Protein AF-A0A938IF83-F1 (afdb_monomer_lite)

Sequence (691 aa):
MKAFAWAVLLGTVPFFGNRVIAGDGTDEPSADAVAAATRAVDEARAALESHPDSAEARAALRDAQATLVAEQAWAARQAVGEHEAAHAAADKDATAAKTKLAALKDQESAAVAKRDKAAADAASTRKNVDELTGKADAARAAGDADVDKRIDEAKKAAAHSAESLAKAEAAVAAVLAEKESASATLAAAERSRSDAVTRLAAARDRAATAHAEALGGLRPITSEQWDYAKARHLLFRAGFGGTPEDVKKLVELGPHKAVEFLVEYRARPVANLEFNVLDWERPLDYENRLHADARNRMAEQDERRDATQHAALVDWWVKRMVESPRPLEEKLVLFWHDHFASSYLTLRNAQLLHQQNQMFRAYADNFDALLHGIVIDPAMIQYLNNEENVAGNHNENLGREVLELFSIGEENSAAHRPDGYTETDVRDANTRALTGATFERYSGQFRFRASRHDGGVKTLLGKAGAWGPHEAVDVILEHPAVADYLARKLWRYFVRWDIDPESADRVAHVLRANGYRLRPALGNLFLSEAFYDPASMGAHIKSPVELMVGTARTIKIAKPEYPQWRHALSNTGQALFDPPSVAGWPEGRHWINANLLMLRYTAVAELIKKSETDFVAEFKKTPLRNADEVVDHLTRRFLLVELSEEKRKSLVECLGPLPPTSEWDSKAKEIQAKLLEAIMLIVSCPEYQVS

Secondary structure (DSSP, 8-state):
--STTSTTS-----S-------S-TT----HHHHHHHHHHHHHHHHHHHH-TT-HHHHHHHHHHHHHHHHHHHHHHHHHHHHHHHHHHHHHHHHHHHHHHHHHHHHHHHHHHHHHHHHHHHHHHHHHHHHHHHHTHHHHHHTT-TTHHHHHHHHHHHHHHHHHHHHHHHHHHHHHHHHHHHHHHHHHHHHHHHHHHHHHHHHHHHHHHHHHHHHTT-PPBPPSTT--HHHHHHHHHHSSS---HHHHHHHHHHHHHHHHHHHHTGGGSPPP-----PPP-PPPPHHHHTS-HHHHHHHHHHHHHHHHHHHHHHHHHHHHHHHH-S-HHHHHHHHHHHHHT---HHHH--HHHHHHHHHHHHHTTTBHHHHHHHHTT-HHHHHHTTGGG-BTTB---HHHHHIIIIIIS-GGGBTTT-TTSBPHHIIIIIIHHHTTTEEEETTTTEEEE-GGGS--S-EEETTEEE---HHHHHHHHHTSHHHHHHHHHHHHHHHT-S---HHHHHHHHHHHHHTTTBHHHHHHHHHHBGGGGSTTTTT-SBPPHHHHHHHHHHHHT-SS--HHHHHHHHHHTT--TT--SSTT-PPPGGGG-SHHHHHHHHHHHHHHHHHT---HHHHHTTS---SHHHHHHHHHHHH-SSPPPHHHHHHHHHHH-----GGGGGGGHHHHHHHHHHHHHHHHTSGGGGB-

Radius of gyration: 35.94 Å; chains: 1; bounding box: 98×88×112 Å

pLDDT: mean 90.41, std 13.44, range [21.75, 98.75]

Structure (mmCIF, N/CA/C/O backbone):
data_AF-A0A938IF83-F1
#
_entry.id   AF-A0A938IF83-F1
#
loop_
_atom_site.group_PDB
_atom_site.id
_atom_site.type_symbol
_atom_site.label_atom_id
_atom_site.label_alt_id
_atom_site.label_comp_id
_atom_site.label_asym_id
_atom_site.label_entity_id
_atom_site.label_seq_id
_atom_site.pdbx_PDB_ins_code
_atom_site.Cartn_x
_atom_site.Cartn_y
_atom_site.Cartn_z
_atom_site.occupancy
_atom_site.B_iso_or_equiv
_atom_site.auth_seq_id
_atom_site.auth_comp_id
_atom_site.auth_asym_id
_atom_site.auth_atom_id
_atom_site.pdbx_PDB_model_num
ATOM 1 N N . MET A 1 1 ? -14.401 -7.027 -31.367 1.00 26.55 1 MET A N 1
ATOM 2 C CA . MET A 1 1 ? -13.898 -5.740 -30.827 1.00 26.55 1 MET A CA 1
ATOM 3 C C . MET A 1 1 ? -14.919 -4.874 -30.063 1.00 26.55 1 MET A C 1
ATOM 5 O O . MET A 1 1 ? -14.474 -4.024 -29.314 1.00 26.55 1 MET A O 1
ATOM 9 N N . LYS A 1 2 ? -16.251 -5.075 -30.151 1.00 21.75 2 LYS A N 1
ATOM 10 C CA . LYS A 1 2 ? -17.241 -4.322 -29.330 1.00 21.75 2 LYS A CA 1
ATOM 11 C C . LYS A 1 2 ? -17.848 -5.086 -28.133 1.00 21.75 2 LYS A C 1
ATOM 13 O O . LYS A 1 2 ? -18.515 -4.470 -27.317 1.00 21.75 2 LYS A O 1
ATOM 18 N N . ALA A 1 3 ? -17.561 -6.383 -27.977 1.00 22.25 3 ALA A N 1
ATOM 19 C CA . ALA A 1 3 ? -18.020 -7.195 -26.836 1.00 22.25 3 ALA A CA 1
ATOM 20 C C . ALA A 1 3 ? -17.039 -7.214 -25.640 1.00 22.25 3 ALA A C 1
ATOM 22 O O . ALA A 1 3 ? -17.431 -7.535 -24.527 1.00 22.25 3 ALA A O 1
ATOM 23 N N . PHE A 1 4 ? -15.781 -6.804 -25.843 1.00 23.73 4 PHE A N 1
ATOM 24 C CA . PHE A 1 4 ? -14.754 -6.748 -24.788 1.00 23.73 4 PHE A CA 1
ATOM 25 C C . PHE A 1 4 ? -14.840 -5.461 -23.940 1.00 23.73 4 PHE A C 1
ATOM 27 O O . PHE A 1 4 ? -14.318 -5.394 -22.835 1.00 23.73 4 PHE A O 1
ATOM 34 N N . ALA A 1 5 ? -15.552 -4.442 -24.439 1.00 22.83 5 ALA A N 1
ATOM 35 C CA . ALA A 1 5 ? -15.654 -3.118 -23.823 1.00 22.83 5 ALA A CA 1
ATOM 36 C C . ALA A 1 5 ? -16.726 -3.009 -22.718 1.00 22.83 5 ALA A C 1
ATOM 38 O O . ALA A 1 5 ? -16.765 -2.004 -22.017 1.00 22.83 5 ALA A O 1
ATOM 39 N N . TRP A 1 6 ? -17.583 -4.020 -22.533 1.00 21.83 6 TRP A N 1
ATOM 40 C CA . TRP A 1 6 ? -18.632 -3.995 -21.500 1.00 21.83 6 TRP A CA 1
ATOM 41 C C . TRP A 1 6 ? -18.253 -4.731 -20.204 1.00 21.83 6 TRP A C 1
ATOM 43 O O . TRP A 1 6 ? -18.801 -4.417 -19.153 1.00 21.83 6 TRP A O 1
ATOM 53 N N . ALA A 1 7 ? -17.255 -5.624 -20.229 1.00 24.36 7 ALA A N 1
ATOM 54 C CA . ALA A 1 7 ? -16.762 -6.312 -19.027 1.00 24.36 7 ALA A CA 1
ATOM 55 C C . ALA A 1 7 ? -15.823 -5.445 -18.157 1.00 24.36 7 ALA A C 1
ATOM 57 O O . ALA A 1 7 ? -15.551 -5.782 -17.011 1.00 24.36 7 ALA A O 1
ATOM 58 N N . VAL A 1 8 ? -15.349 -4.308 -18.682 1.00 26.67 8 VAL A N 1
ATOM 59 C CA . VAL A 1 8 ? -14.409 -3.392 -18.005 1.00 26.67 8 VAL A CA 1
ATOM 60 C C . VAL A 1 8 ? -15.126 -2.351 -17.120 1.00 26.67 8 VAL A C 1
ATOM 62 O O . VAL A 1 8 ? -14.493 -1.705 -16.292 1.00 26.67 8 VAL A O 1
ATOM 65 N N . LEU A 1 9 ? -16.453 -2.202 -17.235 1.00 22.88 9 LEU A N 1
ATOM 66 C CA . LEU A 1 9 ? -17.225 -1.138 -16.567 1.00 22.88 9 LEU A CA 1
ATOM 67 C C . LEU A 1 9 ? -17.954 -1.559 -15.278 1.00 22.88 9 LEU A C 1
ATOM 69 O O . LEU A 1 9 ? -18.454 -0.695 -14.562 1.00 22.88 9 LEU A O 1
ATOM 73 N N . LEU A 1 10 ? -17.983 -2.849 -14.933 1.00 23.27 10 LEU A N 1
ATOM 74 C CA . LEU A 1 10 ? -18.584 -3.344 -13.689 1.00 23.27 10 LEU A CA 1
ATOM 75 C C . LEU A 1 10 ? -17.506 -4.017 -12.836 1.00 23.27 10 LEU A C 1
ATOM 77 O O . LEU A 1 10 ? -17.256 -5.213 -12.945 1.00 23.27 10 LEU A O 1
ATOM 81 N N . GLY A 1 11 ? -16.846 -3.213 -12.000 1.00 26.11 11 GLY A N 1
ATOM 82 C CA . GLY A 1 11 ? -15.836 -3.623 -11.018 1.00 26.11 11 GLY A CA 1
ATOM 83 C C . GLY A 1 11 ? -16.387 -4.485 -9.876 1.00 26.11 11 GLY A C 1
ATOM 84 O O . GLY A 1 11 ? -16.230 -4.143 -8.708 1.00 26.11 11 GLY A O 1
ATOM 85 N N . THR A 1 12 ? -17.015 -5.609 -10.208 1.00 25.00 12 THR A N 1
ATOM 86 C CA . THR A 1 12 ? -17.455 -6.653 -9.278 1.00 25.00 12 THR A CA 1
ATOM 87 C C . THR A 1 12 ? -16.905 -7.994 -9.737 1.00 25.00 12 THR A C 1
ATOM 89 O O . THR A 1 12 ? -17.638 -8.868 -10.187 1.00 25.00 12 THR A O 1
ATOM 92 N N . VAL A 1 13 ? -15.590 -8.151 -9.627 1.00 27.00 13 VAL A N 1
ATOM 93 C CA . VAL A 1 13 ? -14.970 -9.469 -9.488 1.00 27.00 13 VAL A CA 1
ATOM 94 C C . VAL A 1 13 ? -14.038 -9.336 -8.285 1.00 27.00 13 VAL A C 1
ATOM 96 O O . VAL A 1 13 ? -13.023 -8.643 -8.412 1.00 27.00 13 VAL A O 1
ATOM 99 N N . PRO A 1 14 ? -14.404 -9.859 -7.096 1.00 31.39 14 PRO A N 1
ATOM 100 C CA . PRO A 1 14 ? -13.484 -9.965 -5.966 1.00 31.39 14 PRO A CA 1
ATOM 101 C C . PRO A 1 14 ? -12.307 -10.870 -6.331 1.00 31.39 14 PRO A C 1
ATOM 103 O O . PRO A 1 14 ? -12.288 -11.452 -7.416 1.00 31.39 14 PRO A O 1
ATOM 106 N N . PHE A 1 15 ? -11.292 -10.886 -5.463 1.00 34.00 15 PHE A N 1
ATOM 107 C CA . PHE A 1 15 ? -10.072 -11.690 -5.591 1.00 34.00 15 PHE A CA 1
ATOM 108 C C . PHE A 1 15 ? -10.417 -13.046 -6.223 1.00 34.00 15 PHE A C 1
ATOM 110 O O . PHE A 1 15 ? -11.439 -13.571 -5.815 1.00 34.00 15 PHE A O 1
ATOM 117 N N . PHE A 1 16 ? -9.644 -13.557 -7.199 1.00 39.56 16 PHE A N 1
ATOM 118 C CA . PHE A 1 16 ? -9.757 -14.873 -7.876 1.00 39.56 16 PHE A CA 1
ATOM 119 C C . PHE A 1 16 ? -10.034 -14.834 -9.403 1.00 39.56 16 PHE A C 1
ATOM 121 O O . PHE A 1 16 ? -11.150 -14.607 -9.863 1.00 39.56 16 PHE A O 1
ATOM 128 N N . GLY A 1 17 ? -8.997 -15.108 -10.207 1.00 32.94 17 GLY A N 1
ATOM 129 C CA . GLY A 1 17 ? -9.032 -15.054 -11.674 1.00 32.94 17 GLY A CA 1
ATOM 130 C C . GLY A 1 17 ? -9.507 -16.319 -12.412 1.00 32.94 17 GLY A C 1
ATOM 131 O O . GLY A 1 17 ? -9.338 -17.440 -11.937 1.00 32.94 17 GLY A O 1
ATOM 132 N N . ASN A 1 18 ? -10.063 -16.042 -13.601 1.00 29.25 18 ASN A N 1
ATOM 133 C CA . ASN A 1 18 ? -10.193 -16.797 -14.859 1.00 29.25 18 ASN A CA 1
ATOM 134 C C . ASN A 1 18 ? -10.680 -18.259 -14.863 1.00 29.25 18 ASN A C 1
ATOM 136 O O . ASN A 1 18 ? -9.905 -19.195 -15.027 1.00 29.25 18 ASN A O 1
ATOM 140 N N . ARG A 1 19 ? -12.005 -18.410 -14.980 1.00 30.81 19 ARG A N 1
ATOM 141 C CA . ARG A 1 19 ? -12.601 -19.282 -16.006 1.00 30.81 19 ARG A CA 1
ATOM 142 C C . ARG A 1 19 ? -13.381 -18.365 -16.955 1.00 30.81 19 ARG A C 1
ATOM 144 O O . ARG A 1 19 ? -14.160 -17.532 -16.493 1.00 30.81 19 ARG A O 1
ATOM 151 N N . VAL A 1 20 ? -13.129 -18.450 -18.263 1.00 30.39 20 VAL A N 1
ATOM 152 C CA . VAL A 1 20 ? -14.020 -17.848 -19.267 1.00 30.39 20 VAL A CA 1
ATOM 153 C C . VAL A 1 20 ? -15.357 -18.562 -19.110 1.00 30.39 20 VAL A C 1
ATOM 155 O O . VAL A 1 20 ? -15.433 -19.766 -19.330 1.00 30.39 20 VAL A O 1
ATOM 158 N N . ILE A 1 21 ? -16.376 -17.829 -18.664 1.00 32.16 21 ILE A N 1
ATOM 159 C CA . ILE A 1 21 ? -17.749 -18.320 -18.555 1.00 32.16 21 ILE A CA 1
ATOM 160 C C . ILE A 1 21 ? -18.229 -18.575 -19.987 1.00 32.16 21 ILE A C 1
ATOM 162 O O . ILE A 1 21 ? -18.597 -17.642 -20.705 1.00 32.16 21 ILE A O 1
ATOM 166 N N . ALA A 1 22 ? -18.152 -19.829 -20.431 1.00 27.19 22 ALA A N 1
ATOM 167 C CA . ALA A 1 22 ? -18.964 -20.290 -21.544 1.00 27.19 22 ALA A CA 1
ATOM 168 C C . ALA A 1 22 ? -20.432 -20.184 -21.098 1.00 27.19 22 ALA A C 1
ATOM 170 O O . ALA A 1 22 ? -20.765 -20.462 -19.953 1.00 27.19 22 ALA A O 1
ATOM 171 N N . GLY A 1 23 ? -21.274 -19.625 -21.963 1.00 26.83 23 GLY A N 1
ATOM 172 C CA . GLY A 1 23 ? -22.589 -19.097 -21.608 1.00 26.83 23 GLY A CA 1
ATOM 173 C C . GLY A 1 23 ? -23.704 -20.127 -21.431 1.00 26.83 23 GLY A C 1
ATOM 174 O O . GLY A 1 23 ? -24.741 -19.974 -22.073 1.00 26.83 23 GLY A O 1
ATOM 175 N N . ASP A 1 24 ? -23.553 -21.106 -20.545 1.00 27.59 24 ASP A N 1
ATOM 176 C CA . ASP A 1 24 ? -24.672 -21.881 -20.009 1.00 27.59 24 ASP A CA 1
ATOM 177 C C . ASP A 1 24 ? -24.674 -21.845 -18.473 1.00 27.59 24 ASP A C 1
ATOM 179 O O . ASP A 1 24 ? -23.735 -22.216 -17.782 1.00 27.59 24 ASP A O 1
ATOM 183 N N . GLY A 1 25 ? -25.746 -21.298 -17.899 1.00 35.94 25 GLY A N 1
ATOM 184 C CA . GLY A 1 25 ? -25.898 -21.107 -16.454 1.00 35.94 25 GLY A CA 1
ATOM 185 C C . GLY A 1 25 ? -26.154 -22.400 -15.674 1.00 35.94 25 GLY A C 1
ATOM 186 O O . GLY A 1 25 ? -27.119 -22.444 -14.917 1.00 35.94 25 GLY A O 1
ATOM 187 N N . THR A 1 26 ? -25.339 -23.441 -15.870 1.00 35.78 26 THR A N 1
ATOM 188 C CA . THR A 1 26 ? -25.476 -24.754 -15.210 1.00 35.78 26 THR A CA 1
ATOM 189 C C . THR A 1 26 ? -24.198 -25.302 -14.570 1.00 35.78 26 THR A C 1
ATOM 191 O O . THR A 1 26 ? -24.262 -26.350 -13.933 1.00 35.78 26 THR A O 1
ATOM 194 N N . ASP A 1 27 ? -23.064 -24.609 -14.660 1.00 47.34 27 ASP A N 1
ATOM 195 C CA . ASP A 1 27 ? -21.815 -25.053 -14.027 1.00 47.34 27 ASP A CA 1
ATOM 196 C C . ASP A 1 27 ? -21.755 -24.645 -12.543 1.00 47.34 27 ASP A C 1
ATOM 198 O O . ASP A 1 27 ? -21.038 -23.721 -12.151 1.00 47.34 27 ASP A O 1
ATOM 202 N N . GLU A 1 28 ? -22.507 -25.354 -11.698 1.00 49.31 28 GLU A N 1
ATOM 203 C CA . GLU A 1 28 ? -22.179 -25.465 -10.275 1.00 49.31 28 GLU A CA 1
ATOM 204 C C . GLU A 1 28 ? -21.288 -26.700 -10.055 1.00 49.31 28 GLU A C 1
ATOM 206 O O . GLU A 1 28 ? -21.794 -27.824 -10.077 1.00 49.31 28 GLU A O 1
ATOM 211 N N . PRO A 1 29 ? -19.969 -26.551 -9.836 1.00 53.38 29 PRO A N 1
ATOM 212 C CA . PRO A 1 29 ? -19.170 -27.651 -9.313 1.00 53.38 29 PRO A CA 1
ATOM 213 C C . PRO A 1 29 ? -19.628 -28.126 -7.931 1.00 53.38 29 PRO A C 1
ATOM 215 O O . PRO A 1 29 ? -19.230 -27.641 -6.872 1.00 53.38 29 PRO A O 1
ATOM 218 N N . SER A 1 30 ? -20.484 -29.138 -7.948 1.00 64.38 30 SER A N 1
ATOM 219 C CA . SER A 1 30 ? -20.887 -29.868 -6.758 1.00 64.38 30 SER A CA 1
ATOM 220 C C . SER A 1 30 ? -19.717 -30.700 -6.212 1.00 64.38 30 SER A C 1
ATOM 222 O O . SER A 1 30 ? -18.683 -30.892 -6.860 1.00 64.38 30 SER A O 1
ATOM 224 N N . ALA A 1 31 ? -19.900 -31.282 -5.024 1.00 73.00 31 ALA A N 1
ATOM 225 C CA . ALA A 1 31 ? -19.017 -32.332 -4.511 1.00 73.00 31 ALA A CA 1
ATOM 226 C C . ALA A 1 31 ? -18.765 -33.459 -5.543 1.00 73.00 31 ALA A C 1
ATOM 228 O O . ALA A 1 31 ? -17.728 -34.123 -5.491 1.00 73.00 31 ALA A O 1
ATOM 229 N N . ASP A 1 32 ? -19.669 -33.636 -6.514 1.00 80.06 32 ASP A N 1
ATOM 230 C CA . ASP A 1 32 ? -19.540 -34.613 -7.593 1.00 80.06 32 ASP A CA 1
ATOM 231 C C . ASP A 1 32 ? -18.452 -34.243 -8.608 1.00 80.06 32 ASP A C 1
ATOM 233 O O . ASP A 1 32 ? -17.779 -35.144 -9.109 1.00 80.06 32 ASP A O 1
ATOM 237 N N . ALA A 1 33 ? -18.229 -32.952 -8.887 1.00 83.50 33 ALA A N 1
ATOM 238 C CA . ALA A 1 33 ? -17.165 -32.492 -9.785 1.00 83.50 33 ALA A CA 1
ATOM 239 C C . ALA A 1 33 ? -15.779 -32.756 -9.178 1.00 83.50 33 ALA A C 1
ATOM 241 O O . ALA A 1 33 ? -14.904 -33.321 -9.837 1.00 83.50 33 ALA A O 1
ATOM 242 N N . VAL A 1 34 ? -15.610 -32.462 -7.883 1.00 84.75 34 VAL A N 1
ATOM 243 C CA . VAL A 1 34 ? -14.388 -32.805 -7.136 1.00 84.75 34 VAL A CA 1
ATOM 244 C C . VAL A 1 34 ? -14.195 -34.323 -7.087 1.00 84.75 34 VAL A C 1
ATOM 246 O O . VAL A 1 34 ? -13.087 -34.810 -7.315 1.00 84.75 34 VAL A O 1
ATOM 249 N N . ALA A 1 35 ? -15.261 -35.097 -6.852 1.00 86.94 35 ALA A N 1
ATOM 250 C CA . ALA A 1 35 ? -15.192 -36.559 -6.859 1.00 86.94 35 ALA A CA 1
ATOM 251 C C . ALA A 1 35 ? -14.829 -37.123 -8.245 1.00 86.94 35 ALA A C 1
ATOM 253 O O . ALA A 1 35 ? -14.055 -38.076 -8.338 1.00 86.94 35 ALA A O 1
ATOM 254 N N . ALA A 1 36 ? -15.346 -36.536 -9.327 1.00 89.12 36 ALA A N 1
ATOM 255 C CA . ALA A 1 36 ? -15.001 -36.912 -10.694 1.00 89.12 36 ALA A CA 1
ATOM 256 C C . ALA A 1 36 ? -13.536 -36.596 -11.021 1.00 89.12 36 ALA A C 1
ATOM 258 O O . ALA A 1 36 ? -12.832 -37.472 -11.520 1.00 89.12 36 ALA A O 1
ATOM 259 N N . ALA A 1 37 ? -13.055 -35.401 -10.672 1.00 88.62 37 ALA A N 1
ATOM 260 C CA . ALA A 1 37 ? -11.653 -35.034 -10.847 1.00 88.62 37 ALA A CA 1
ATOM 261 C C . ALA A 1 37 ? -10.715 -35.913 -10.000 1.00 88.62 37 ALA A C 1
ATOM 263 O O . ALA A 1 37 ? -9.645 -36.297 -10.463 1.00 88.62 37 ALA A O 1
ATOM 264 N N . THR A 1 38 ? -11.137 -36.308 -8.794 1.00 90.75 38 THR A N 1
ATOM 265 C CA . THR A 1 38 ? -10.379 -37.247 -7.946 1.00 90.75 38 THR A CA 1
ATOM 266 C C . THR A 1 38 ? -10.229 -38.602 -8.634 1.00 90.75 38 THR A C 1
ATOM 268 O O . THR A 1 38 ? -9.113 -39.100 -8.761 1.00 90.75 38 THR A O 1
ATOM 271 N N . ARG A 1 39 ? -11.327 -39.157 -9.171 1.00 93.94 39 ARG A N 1
ATOM 272 C CA . ARG A 1 39 ? -11.279 -40.403 -9.953 1.00 93.94 39 ARG A CA 1
ATOM 273 C C . ARG A 1 39 ? -10.347 -40.288 -11.161 1.00 93.94 39 ARG A C 1
ATOM 275 O O . ARG A 1 39 ? -9.561 -41.197 -11.393 1.00 93.94 39 ARG A O 1
ATOM 282 N N . ALA A 1 40 ? -10.379 -39.164 -11.879 1.00 92.44 40 ALA A N 1
ATOM 283 C CA . ALA A 1 40 ? -9.494 -38.932 -13.022 1.00 92.44 40 ALA A CA 1
ATOM 284 C C . ALA A 1 40 ? -8.004 -38.910 -12.627 1.00 92.44 40 ALA A C 1
ATOM 286 O O . ALA A 1 40 ? -7.162 -39.415 -13.369 1.00 92.44 40 ALA A O 1
ATOM 287 N N . VAL A 1 41 ? -7.663 -38.371 -11.450 1.00 91.31 41 VAL A N 1
ATOM 288 C CA . VAL A 1 41 ? -6.292 -38.428 -10.911 1.00 91.31 41 VAL A CA 1
ATOM 289 C C . VAL A 1 41 ? -5.886 -39.861 -10.577 1.00 91.31 41 VAL A C 1
ATOM 291 O O . VAL A 1 41 ? -4.771 -40.260 -10.916 1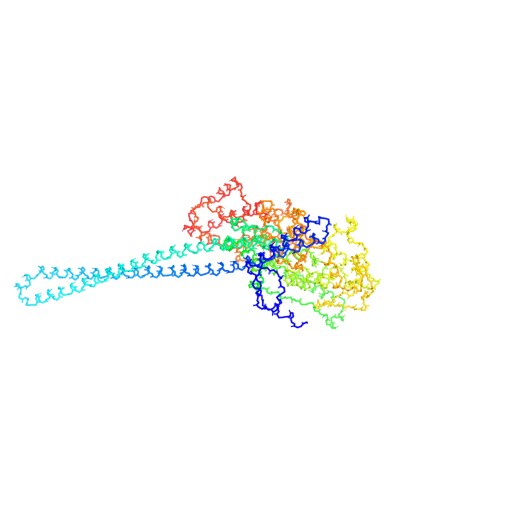.00 91.31 41 VAL A O 1
ATOM 294 N N . ASP A 1 42 ? -6.763 -40.636 -9.939 1.00 93.69 42 ASP A N 1
ATOM 295 C CA . ASP A 1 42 ? -6.485 -42.036 -9.599 1.00 93.69 42 ASP A CA 1
ATOM 296 C C . ASP A 1 42 ? -6.283 -42.889 -10.863 1.00 93.69 42 ASP A C 1
ATOM 298 O O . ASP A 1 42 ? -5.331 -43.669 -10.946 1.00 93.69 42 ASP A O 1
ATOM 302 N N . GLU A 1 43 ? -7.114 -42.680 -11.886 1.00 94.06 43 GLU A N 1
ATOM 303 C CA . GLU A 1 43 ? -6.985 -43.318 -13.200 1.00 94.06 43 GLU A CA 1
ATOM 304 C C . GLU A 1 43 ? -5.674 -42.927 -13.899 1.00 94.06 43 GLU A C 1
ATOM 306 O O . GLU A 1 43 ? -4.939 -43.797 -14.374 1.00 94.06 43 GLU A O 1
ATOM 311 N N . ALA A 1 44 ? -5.328 -41.635 -13.921 1.00 91.75 44 ALA A N 1
ATOM 312 C CA . ALA A 1 44 ? -4.082 -41.159 -14.519 1.00 91.75 44 ALA A CA 1
ATOM 313 C C . ALA A 1 44 ? -2.840 -41.662 -13.763 1.00 91.75 44 ALA A C 1
ATOM 315 O O . ALA A 1 44 ? -1.817 -41.974 -14.380 1.00 91.75 44 ALA A O 1
ATOM 316 N N . ARG A 1 45 ? -2.920 -41.796 -12.433 1.00 93.50 45 ARG A N 1
ATOM 317 C CA . ARG A 1 45 ? -1.851 -42.380 -11.613 1.00 93.50 45 ARG A CA 1
ATOM 318 C C . ARG A 1 45 ? -1.671 -43.861 -11.928 1.00 93.50 45 ARG A C 1
ATOM 320 O O . ARG A 1 45 ? -0.543 -44.275 -12.171 1.00 93.50 45 ARG A O 1
ATOM 327 N N . ALA A 1 46 ? -2.756 -44.631 -12.008 1.00 93.25 46 ALA A N 1
ATOM 328 C CA . ALA A 1 46 ? -2.701 -46.038 -12.407 1.00 93.25 46 ALA A CA 1
ATOM 329 C C . ALA A 1 46 ? -2.140 -46.213 -13.836 1.00 93.25 46 ALA A C 1
ATOM 331 O O . ALA A 1 46 ? -1.372 -47.141 -14.114 1.00 93.25 46 ALA A O 1
ATOM 332 N N . ALA A 1 47 ? -2.461 -45.292 -14.751 1.00 91.19 47 ALA A N 1
ATOM 333 C CA . ALA A 1 47 ? -1.886 -45.264 -16.095 1.00 91.19 47 ALA A CA 1
ATOM 334 C C . ALA A 1 47 ? -0.367 -44.996 -16.079 1.00 91.19 47 ALA A C 1
ATOM 336 O O . ALA A 1 47 ? 0.377 -45.640 -16.819 1.00 91.19 47 ALA A O 1
ATOM 337 N N . LEU A 1 48 ? 0.111 -44.098 -15.211 1.00 91.88 48 LEU A N 1
ATOM 338 C CA . LEU A 1 48 ? 1.543 -43.843 -15.041 1.00 91.88 48 LEU A CA 1
ATOM 339 C C . LEU A 1 48 ? 2.267 -45.011 -14.356 1.00 91.88 48 LEU A C 1
ATOM 341 O O . LEU A 1 48 ? 3.365 -45.363 -14.766 1.00 91.88 48 LEU A O 1
ATOM 345 N N . GLU A 1 49 ? 1.661 -45.645 -13.353 1.00 93.06 49 GLU A N 1
ATOM 346 C CA . GLU A 1 49 ? 2.226 -46.832 -12.693 1.00 93.06 49 GLU A CA 1
ATOM 347 C C . GLU A 1 49 ? 2.370 -48.011 -13.664 1.00 93.06 49 GLU A C 1
ATOM 349 O O . GLU A 1 49 ? 3.362 -48.738 -13.618 1.00 93.06 49 GLU A O 1
ATOM 354 N N . SER A 1 50 ? 1.412 -48.173 -14.581 1.00 93.94 50 SER A N 1
ATOM 355 C CA . SER A 1 50 ? 1.495 -49.178 -15.648 1.00 93.94 50 SER A CA 1
ATOM 356 C C . SER A 1 50 ? 2.477 -48.804 -16.766 1.00 93.94 50 SER A C 1
ATOM 358 O O . SER A 1 50 ? 2.998 -49.702 -17.427 1.00 93.94 50 SER A O 1
ATOM 360 N N . HIS A 1 51 ? 2.772 -47.511 -16.960 1.00 91.25 51 HIS A N 1
ATOM 361 C CA . HIS A 1 51 ? 3.689 -47.010 -17.992 1.00 91.25 51 HIS A CA 1
ATOM 362 C C . HIS A 1 51 ? 4.620 -45.897 -17.459 1.00 91.25 51 HIS A C 1
ATOM 364 O O . HIS A 1 51 ? 4.480 -44.737 -17.868 1.00 91.25 51 HIS A O 1
ATOM 370 N N . PRO A 1 52 ? 5.610 -46.216 -16.597 1.00 87.19 52 PRO A N 1
ATOM 371 C CA . PRO A 1 52 ? 6.391 -45.207 -15.865 1.00 87.19 52 PRO A CA 1
ATOM 372 C C . PRO A 1 52 ? 7.169 -44.235 -16.761 1.00 87.19 52 PRO A C 1
ATOM 374 O O . PRO A 1 52 ? 7.308 -43.050 -16.451 1.00 87.19 52 PRO A O 1
ATOM 377 N N . ASP A 1 53 ? 7.632 -44.718 -17.914 1.00 92.00 53 ASP A N 1
ATOM 378 C CA . ASP A 1 53 ? 8.425 -43.926 -18.853 1.00 92.00 53 ASP A CA 1
ATOM 379 C C . ASP A 1 53 ? 7.568 -43.065 -19.796 1.00 92.00 53 ASP A C 1
ATOM 381 O O . ASP A 1 53 ? 8.105 -42.205 -20.499 1.00 92.00 53 ASP A O 1
ATOM 385 N N . SER A 1 54 ? 6.237 -43.211 -19.792 1.00 92.69 54 SER A N 1
ATOM 386 C CA . SER A 1 54 ? 5.355 -42.469 -20.698 1.00 92.69 54 SER A CA 1
ATOM 387 C C . SER A 1 54 ? 5.312 -40.977 -20.352 1.00 92.69 54 SER A C 1
ATOM 389 O O . SER A 1 54 ? 4.866 -40.565 -19.278 1.00 92.69 54 SER A O 1
ATOM 391 N N . ALA A 1 55 ? 5.782 -40.139 -21.281 1.00 88.88 55 ALA A N 1
ATOM 392 C CA . ALA A 1 55 ? 5.670 -38.685 -21.172 1.00 88.88 55 ALA A CA 1
ATOM 393 C C . ALA A 1 55 ? 4.202 -38.224 -21.229 1.00 88.88 55 ALA A C 1
ATOM 395 O O . ALA A 1 55 ? 3.830 -37.277 -20.538 1.00 88.88 55 ALA A O 1
ATOM 396 N N . GLU A 1 56 ? 3.370 -38.930 -21.997 1.00 90.25 56 GLU A N 1
ATOM 397 C CA . GLU A 1 56 ? 1.931 -38.681 -22.112 1.00 90.25 56 GLU A CA 1
ATOM 398 C C . GLU A 1 56 ? 1.205 -39.004 -20.804 1.00 90.25 56 GLU A C 1
ATOM 400 O O . GLU A 1 56 ? 0.432 -38.181 -20.329 1.00 90.25 56 GLU A O 1
ATOM 405 N N . ALA A 1 57 ? 1.514 -40.135 -20.154 1.00 86.56 57 ALA A N 1
ATOM 406 C CA . ALA A 1 57 ? 0.922 -40.478 -18.856 1.00 86.56 57 ALA A CA 1
ATOM 407 C C . ALA A 1 57 ? 1.328 -39.474 -17.762 1.00 86.56 57 ALA A C 1
ATOM 409 O O . ALA A 1 57 ? 0.504 -39.073 -16.940 1.00 86.56 57 ALA A O 1
ATOM 410 N N . ARG A 1 58 ? 2.581 -38.992 -17.787 1.00 89.62 58 ARG A N 1
ATOM 411 C CA . ARG A 1 58 ? 3.047 -37.908 -16.902 1.00 89.62 58 ARG A CA 1
ATOM 412 C C . ARG A 1 58 ? 2.348 -36.576 -17.179 1.00 89.62 58 ARG A C 1
ATOM 414 O O . ARG A 1 58 ? 2.099 -35.819 -16.245 1.00 89.62 58 ARG A O 1
ATOM 421 N N . ALA A 1 59 ? 2.062 -36.251 -18.440 1.00 84.81 59 ALA A N 1
ATOM 422 C CA . ALA A 1 59 ? 1.290 -35.062 -18.796 1.00 84.81 59 ALA A CA 1
ATOM 423 C C . ALA A 1 59 ? -0.170 -35.189 -18.334 1.00 84.81 59 ALA A C 1
ATOM 425 O O . ALA A 1 59 ? -0.639 -34.322 -17.607 1.00 84.81 59 ALA A O 1
ATOM 426 N N . ALA A 1 60 ? -0.821 -36.315 -18.628 1.00 87.31 60 ALA A N 1
ATOM 427 C CA . ALA A 1 60 ? -2.197 -36.591 -18.224 1.00 87.31 60 ALA A CA 1
ATOM 428 C C . ALA A 1 60 ? -2.385 -36.543 -16.700 1.00 87.31 60 ALA A C 1
ATOM 430 O O . ALA A 1 60 ? -3.356 -35.960 -16.222 1.00 87.31 60 ALA A O 1
ATOM 431 N N . LEU A 1 61 ? -1.443 -37.092 -15.921 1.00 88.94 61 LEU A N 1
ATOM 432 C CA . LEU A 1 61 ? -1.487 -36.989 -14.461 1.00 88.94 61 LEU A CA 1
ATOM 433 C C . LEU A 1 61 ? -1.386 -35.533 -13.990 1.00 88.94 61 LEU A C 1
ATOM 435 O O . LEU A 1 61 ? -2.146 -35.136 -13.109 1.00 88.94 61 LEU A O 1
ATOM 439 N N . ARG A 1 62 ? -0.496 -34.728 -14.584 1.00 83.81 62 ARG A N 1
ATOM 440 C CA . ARG A 1 62 ? -0.378 -33.298 -14.253 1.00 83.81 62 ARG A CA 1
ATOM 441 C C . ARG A 1 62 ? -1.659 -32.532 -14.583 1.00 83.81 62 ARG A C 1
ATOM 443 O O . ARG A 1 62 ? -2.111 -31.752 -13.750 1.00 83.81 62 ARG A O 1
ATOM 450 N N . ASP A 1 63 ? -2.266 -32.785 -15.739 1.00 82.81 63 ASP A N 1
ATOM 451 C CA . ASP A 1 63 ? -3.505 -32.122 -16.164 1.00 82.81 63 ASP A CA 1
ATOM 452 C C . ASP A 1 63 ? -4.697 -32.521 -15.278 1.00 82.81 63 ASP A C 1
ATOM 454 O O . ASP A 1 63 ? -5.488 -31.670 -14.859 1.00 82.81 63 ASP A O 1
ATOM 458 N N . ALA A 1 64 ? -4.798 -33.807 -14.921 1.00 82.75 64 ALA A N 1
ATOM 459 C CA . ALA A 1 64 ? -5.807 -34.301 -13.987 1.00 82.75 64 ALA A CA 1
ATOM 460 C C . ALA A 1 64 ? -5.629 -33.685 -12.589 1.00 82.75 64 ALA A C 1
ATOM 462 O O . ALA A 1 64 ? -6.604 -33.253 -11.974 1.00 82.75 64 ALA A O 1
ATOM 463 N N . GLN A 1 65 ? -4.387 -33.583 -12.103 1.00 83.62 65 GLN A N 1
ATOM 464 C CA . GLN A 1 65 ? -4.071 -32.927 -10.832 1.00 83.62 65 GLN A CA 1
ATOM 465 C C . GLN A 1 65 ? -4.426 -31.438 -10.862 1.00 83.62 65 GLN A C 1
ATOM 467 O O . GLN A 1 65 ? -5.068 -30.954 -9.933 1.00 83.62 65 GLN A O 1
ATOM 472 N N . ALA A 1 66 ? -4.075 -30.721 -11.932 1.00 79.62 66 ALA A N 1
ATOM 473 C CA . ALA A 1 66 ? -4.428 -29.313 -12.096 1.00 79.62 66 ALA A CA 1
ATOM 474 C C . ALA A 1 66 ? -5.952 -29.107 -12.097 1.00 79.62 66 ALA A C 1
ATOM 476 O O . ALA A 1 66 ? -6.458 -28.200 -11.435 1.00 79.62 66 ALA A O 1
ATOM 477 N N . THR A 1 67 ? -6.688 -29.992 -12.776 1.00 83.94 67 THR A N 1
ATOM 478 C CA . THR A 1 67 ? -8.158 -29.978 -12.796 1.00 83.94 67 THR A CA 1
ATOM 479 C C . THR A 1 67 ? -8.734 -30.200 -11.399 1.00 83.94 67 THR A C 1
ATOM 481 O O . THR A 1 67 ? -9.578 -29.425 -10.958 1.00 83.94 67 THR A O 1
ATOM 484 N N . LEU A 1 68 ? -8.248 -31.206 -10.662 1.00 83.94 68 LEU A N 1
ATOM 485 C CA . LEU A 1 68 ? -8.700 -31.475 -9.295 1.00 83.94 68 LEU A CA 1
ATOM 486 C C . LEU A 1 68 ? -8.502 -30.264 -8.380 1.00 83.94 68 LEU A C 1
ATOM 488 O O . LEU A 1 68 ? -9.428 -29.876 -7.669 1.00 83.94 68 LEU A O 1
ATOM 492 N N . VAL A 1 69 ? -7.320 -29.652 -8.416 1.00 82.62 69 VAL A N 1
ATOM 493 C CA . VAL A 1 69 ? -7.007 -28.498 -7.569 1.00 82.62 69 VAL A CA 1
ATOM 494 C C . VAL A 1 69 ? -7.880 -27.288 -7.942 1.00 82.62 69 VAL A C 1
ATOM 496 O O . VAL A 1 69 ? -8.373 -26.586 -7.057 1.00 82.62 69 VAL A O 1
ATOM 499 N N . ALA A 1 70 ? -8.148 -27.064 -9.233 1.00 80.56 70 ALA A N 1
ATOM 500 C CA . ALA A 1 70 ? -9.050 -26.003 -9.682 1.00 80.56 70 ALA A CA 1
ATOM 501 C C . ALA A 1 70 ? -10.495 -26.211 -9.188 1.00 80.56 70 ALA A C 1
ATOM 503 O O . ALA A 1 70 ? -11.108 -25.270 -8.673 1.00 80.56 70 ALA A O 1
ATOM 504 N N . GLU A 1 71 ? -11.020 -27.435 -9.288 1.00 82.69 71 GLU A N 1
ATOM 505 C CA . GLU A 1 71 ? -12.368 -27.775 -8.814 1.00 82.69 71 GLU A CA 1
ATOM 506 C C . GLU A 1 71 ? -12.473 -27.671 -7.281 1.00 82.69 71 GLU A C 1
ATOM 508 O O . GLU A 1 71 ? -13.442 -27.123 -6.752 1.00 82.69 71 GLU A O 1
ATOM 513 N N . GLN A 1 72 ? -11.437 -28.087 -6.542 1.00 83.31 72 GLN A N 1
ATOM 514 C CA . GLN A 1 72 ? -11.356 -27.896 -5.088 1.00 83.31 72 GLN A CA 1
ATOM 515 C C . GLN A 1 72 ? -11.347 -26.413 -4.696 1.00 83.31 72 GLN A C 1
ATOM 517 O O . GLN A 1 72 ? -12.062 -26.014 -3.773 1.00 83.31 72 GLN A O 1
ATOM 522 N N . ALA A 1 73 ? -10.573 -25.582 -5.401 1.00 83.44 73 ALA A N 1
ATOM 523 C CA . ALA A 1 73 ? -10.533 -24.143 -5.162 1.00 83.44 73 ALA A CA 1
ATOM 524 C C . ALA A 1 73 ? -11.891 -23.483 -5.432 1.00 83.44 73 ALA A C 1
ATOM 526 O O . ALA A 1 73 ? -12.308 -22.601 -4.678 1.00 83.44 73 ALA A O 1
ATOM 527 N N . TRP A 1 74 ? -12.601 -23.910 -6.478 1.00 81.62 74 TRP A N 1
ATOM 528 C CA . TRP A 1 74 ? -13.937 -23.404 -6.785 1.00 81.62 74 TRP A CA 1
ATOM 529 C C . TRP A 1 74 ? -14.964 -23.815 -5.721 1.00 81.62 74 TRP A C 1
ATOM 531 O O . TRP A 1 74 ? -15.656 -22.950 -5.179 1.00 81.62 74 TRP A O 1
ATOM 541 N N . ALA A 1 75 ? -15.008 -25.097 -5.345 1.00 83.31 75 ALA A N 1
ATOM 542 C CA . ALA A 1 75 ? -15.924 -25.600 -4.319 1.00 83.31 75 ALA A CA 1
ATOM 543 C C . ALA A 1 75 ? -15.689 -24.918 -2.959 1.00 83.31 75 ALA A C 1
ATOM 545 O O . ALA A 1 75 ? -16.633 -24.509 -2.278 1.00 83.31 75 ALA A O 1
ATOM 546 N N . ALA A 1 76 ? -14.423 -24.713 -2.580 1.00 85.75 76 ALA A N 1
ATOM 547 C CA . ALA A 1 76 ? -14.078 -24.014 -1.348 1.00 85.75 76 ALA A CA 1
ATOM 548 C C . ALA A 1 76 ? -14.567 -22.553 -1.339 1.00 85.75 76 ALA A C 1
ATOM 550 O O . ALA A 1 76 ? -14.971 -22.053 -0.289 1.00 85.75 76 ALA A O 1
ATOM 551 N N . ARG A 1 77 ? -14.587 -21.867 -2.491 1.00 82.56 77 ARG A N 1
ATOM 552 C CA . ARG A 1 77 ? -15.130 -20.500 -2.597 1.00 82.56 77 ARG A CA 1
ATOM 553 C C . ARG A 1 77 ? -16.640 -20.450 -2.412 1.00 82.56 77 ARG A C 1
ATOM 555 O O . ARG A 1 77 ? -17.114 -19.545 -1.731 1.00 82.56 77 ARG A O 1
ATOM 562 N N . GLN A 1 78 ? -17.383 -21.403 -2.972 1.00 83.94 78 GLN A N 1
ATOM 563 C CA . GLN A 1 78 ? -18.834 -21.465 -2.756 1.00 83.94 78 GLN A CA 1
ATOM 564 C C . GLN A 1 78 ? -19.157 -21.634 -1.271 1.00 83.94 78 GLN A C 1
ATOM 566 O O . GLN A 1 78 ? -19.954 -20.876 -0.718 1.00 83.94 78 GLN A O 1
ATOM 571 N N . ALA A 1 79 ? -18.430 -22.526 -0.590 1.00 86.50 79 ALA A N 1
ATOM 572 C CA . ALA A 1 79 ? -18.564 -22.705 0.851 1.00 86.50 79 ALA A CA 1
ATOM 573 C C . ALA A 1 79 ? -18.281 -21.407 1.635 1.00 86.50 79 ALA A C 1
ATOM 575 O O . ALA A 1 79 ? -18.955 -21.123 2.626 1.00 86.50 79 ALA A O 1
ATOM 576 N N . VAL A 1 80 ? -17.318 -20.578 1.202 1.00 90.00 80 VAL A N 1
ATOM 577 C CA . VAL A 1 80 ? -17.106 -19.248 1.805 1.00 90.00 80 VAL A CA 1
ATOM 578 C C . VAL A 1 80 ? -18.353 -18.378 1.653 1.00 90.00 80 VAL A C 1
ATOM 580 O O . VAL A 1 80 ? -18.775 -17.794 2.645 1.00 90.00 80 VAL A O 1
ATOM 583 N N . GLY A 1 81 ? -18.967 -18.321 0.468 1.00 89.00 81 GLY A N 1
ATOM 584 C CA . GLY A 1 81 ? -20.194 -17.549 0.235 1.00 89.00 81 GLY A CA 1
ATOM 585 C C . GLY A 1 81 ? -21.357 -17.976 1.140 1.00 89.00 81 GLY A C 1
ATOM 586 O O . GLY A 1 81 ? -22.013 -17.131 1.753 1.00 89.00 81 GLY A O 1
ATOM 587 N N . GLU A 1 82 ? -21.563 -19.283 1.308 1.00 90.38 82 GLU A N 1
ATOM 588 C CA . GLU A 1 82 ? -22.566 -19.835 2.231 1.00 90.38 82 GLU A CA 1
ATOM 589 C C . GLU A 1 82 ? -22.291 -19.433 3.687 1.00 90.38 82 GLU A C 1
ATOM 591 O O . GLU A 1 82 ? -23.189 -18.991 4.412 1.00 90.38 82 GLU A O 1
ATOM 596 N N . HIS A 1 83 ? -21.034 -19.541 4.124 1.00 92.62 83 HIS A N 1
ATOM 597 C CA . HIS A 1 83 ? -20.636 -19.148 5.472 1.00 92.62 83 HIS A CA 1
ATOM 598 C C . HIS A 1 83 ? -20.682 -17.628 5.689 1.00 92.62 83 HIS A C 1
ATOM 600 O O . HIS A 1 83 ? -20.984 -17.192 6.800 1.00 92.62 83 HIS A O 1
ATOM 606 N N . GLU A 1 84 ? -20.438 -16.812 4.659 1.00 92.75 84 GLU A N 1
ATOM 607 C CA . GLU A 1 84 ? -20.613 -15.357 4.712 1.00 92.75 84 GLU A CA 1
ATOM 608 C C . GLU A 1 84 ? -22.088 -14.990 4.897 1.00 92.75 84 GLU A C 1
ATOM 610 O O . GLU A 1 84 ? -22.405 -14.165 5.758 1.00 92.75 84 GLU A O 1
ATOM 615 N N . ALA A 1 85 ? -22.996 -15.647 4.169 1.00 92.62 85 ALA A N 1
ATOM 616 C CA . ALA A 1 85 ? -24.436 -15.466 4.338 1.00 92.62 85 ALA A CA 1
ATOM 617 C C . ALA A 1 85 ? -24.906 -15.894 5.741 1.00 92.62 85 ALA A C 1
ATOM 619 O O . ALA A 1 85 ? -25.650 -15.161 6.398 1.00 92.62 85 ALA A O 1
ATOM 620 N N . ALA A 1 86 ? -24.424 -17.038 6.240 1.00 94.19 86 ALA A N 1
ATOM 621 C CA . ALA A 1 86 ? -24.732 -17.518 7.587 1.00 94.19 86 ALA A CA 1
ATOM 622 C C . ALA A 1 86 ? -24.209 -16.568 8.680 1.00 94.19 86 ALA A C 1
ATOM 624 O O . ALA A 1 86 ? -24.917 -16.277 9.646 1.00 94.19 86 ALA A O 1
ATOM 625 N N . HIS A 1 87 ? -22.989 -16.047 8.518 1.00 94.62 87 HIS A N 1
ATOM 626 C CA . HIS A 1 87 ? -22.420 -15.047 9.418 1.00 94.62 87 HIS A CA 1
ATOM 627 C C . HIS A 1 87 ? -23.227 -13.742 9.399 1.00 94.62 87 HIS A C 1
ATOM 629 O O . HIS A 1 87 ? -23.556 -13.224 10.463 1.00 94.62 87 HIS A O 1
ATOM 635 N N . ALA A 1 88 ? -23.605 -13.240 8.220 1.00 94.75 88 ALA A N 1
ATOM 636 C CA . ALA A 1 88 ? -24.412 -12.027 8.094 1.00 94.75 88 ALA A CA 1
ATOM 637 C C . ALA A 1 88 ? -25.795 -12.169 8.754 1.00 94.75 88 ALA A C 1
ATOM 639 O O . ALA A 1 88 ? -26.267 -11.237 9.407 1.00 94.75 88 ALA A O 1
ATOM 640 N N . ALA A 1 89 ? -26.432 -13.337 8.628 1.00 95.69 89 ALA A N 1
ATOM 641 C CA . ALA A 1 89 ? -27.687 -13.631 9.316 1.00 95.69 89 ALA A CA 1
ATOM 642 C C . ALA A 1 89 ? -27.511 -13.617 10.846 1.00 95.69 89 ALA A C 1
ATOM 644 O O . ALA A 1 89 ? -28.238 -12.907 11.539 1.00 95.69 89 ALA A O 1
ATOM 645 N N . ALA A 1 90 ? -26.493 -14.309 11.367 1.00 95.44 90 ALA A N 1
ATOM 646 C CA . ALA A 1 90 ? -26.215 -14.343 12.804 1.00 95.44 90 ALA A CA 1
ATOM 647 C C . ALA A 1 90 ? -25.820 -12.966 13.380 1.00 95.44 90 ALA A C 1
ATOM 649 O O . ALA A 1 90 ? -26.203 -12.629 14.500 1.00 95.44 90 ALA A O 1
ATOM 650 N N . ASP A 1 91 ? -25.088 -12.145 12.622 1.00 95.00 91 ASP A N 1
ATOM 651 C CA . ASP A 1 91 ? -24.729 -10.774 13.011 1.00 95.00 91 ASP A CA 1
ATOM 652 C C . ASP A 1 91 ? -25.966 -9.862 13.092 1.00 95.00 91 ASP A C 1
ATOM 654 O O . ASP A 1 91 ? -26.131 -9.093 14.048 1.00 95.00 91 ASP A O 1
ATOM 658 N N . LYS A 1 92 ? -26.893 -10.010 12.137 1.00 96.12 92 LYS A N 1
ATOM 659 C CA . LYS A 1 92 ? -28.183 -9.314 12.145 1.00 96.12 92 LYS A CA 1
ATOM 660 C C . LYS A 1 92 ? -29.029 -9.717 13.355 1.00 96.12 92 LYS A C 1
ATOM 662 O O . LYS A 1 92 ? -29.576 -8.836 14.020 1.00 96.12 92 LYS A O 1
ATOM 667 N N . ASP A 1 93 ? -29.100 -11.009 13.668 1.00 95.56 93 ASP A N 1
ATOM 668 C CA . ASP A 1 93 ? -29.854 -11.524 14.816 1.00 95.56 93 ASP A CA 1
ATOM 669 C C . ASP A 1 93 ? -29.273 -11.030 16.148 1.00 95.56 93 ASP A C 1
ATOM 671 O O . ASP A 1 93 ? -30.014 -10.555 17.014 1.00 95.56 93 ASP A O 1
ATOM 675 N N . ALA A 1 94 ? -27.944 -11.053 16.297 1.00 96.12 94 ALA A N 1
ATOM 676 C CA . ALA A 1 94 ? -27.261 -10.518 17.476 1.00 96.12 94 ALA A CA 1
ATOM 677 C C . ALA A 1 94 ? -27.509 -9.009 17.639 1.00 96.12 94 ALA A C 1
ATOM 679 O O . ALA A 1 94 ? -27.801 -8.534 18.740 1.00 96.12 94 ALA A O 1
ATOM 680 N N . THR A 1 95 ? -27.461 -8.254 16.538 1.00 96.56 95 THR A N 1
ATOM 681 C CA . THR A 1 95 ? -27.756 -6.814 16.533 1.00 96.56 95 THR A CA 1
ATOM 682 C C . THR A 1 95 ? -29.206 -6.536 16.927 1.00 96.56 95 THR A C 1
ATOM 684 O O . THR A 1 95 ? -29.461 -5.684 17.779 1.00 96.56 95 THR A O 1
ATOM 687 N N . ALA A 1 96 ? -30.161 -7.282 16.368 1.00 96.31 96 ALA A N 1
ATOM 688 C CA . ALA A 1 96 ? -31.577 -7.155 16.702 1.00 96.31 96 ALA A CA 1
ATOM 689 C C . ALA A 1 96 ? -31.844 -7.475 18.184 1.00 96.31 96 ALA A C 1
ATOM 691 O O . ALA A 1 96 ? -32.537 -6.713 18.865 1.00 96.31 96 ALA A O 1
ATOM 692 N N . ALA A 1 97 ? -31.243 -8.549 18.709 1.00 96.31 97 ALA A N 1
ATOM 693 C CA . ALA A 1 97 ? -31.341 -8.920 20.119 1.00 96.31 97 ALA A CA 1
ATOM 694 C C . ALA A 1 97 ? -30.739 -7.846 21.041 1.00 96.31 97 ALA A C 1
ATOM 696 O O . ALA A 1 97 ? -31.339 -7.491 22.059 1.00 96.31 97 ALA A O 1
ATOM 697 N N . LYS A 1 98 ? -29.595 -7.262 20.658 1.00 96.81 98 LYS A N 1
ATOM 698 C CA . LYS A 1 98 ? -28.939 -6.180 21.405 1.00 96.81 98 LYS A CA 1
ATOM 699 C C . LYS A 1 98 ? -29.798 -4.919 21.451 1.00 96.81 98 LYS A C 1
ATOM 701 O O . LYS A 1 98 ? -29.958 -4.333 22.522 1.00 96.81 98 LYS A O 1
ATOM 706 N N . THR A 1 99 ? -30.393 -4.530 20.323 1.00 96.56 99 THR A N 1
ATOM 707 C CA . THR A 1 99 ? -31.321 -3.392 20.252 1.00 96.56 99 THR A CA 1
ATOM 708 C C . THR A 1 99 ? -32.572 -3.636 21.094 1.00 96.56 99 THR A C 1
ATOM 710 O O . THR A 1 99 ? -32.985 -2.743 21.833 1.00 96.56 99 THR A O 1
ATOM 713 N N . LYS A 1 100 ? -33.142 -4.851 21.065 1.00 96.19 100 LYS A N 1
ATOM 714 C CA . LYS A 1 100 ? -34.283 -5.211 21.923 1.00 96.19 100 LYS A CA 1
ATOM 715 C C . LYS A 1 100 ? -33.930 -5.093 23.409 1.00 96.19 100 LYS A C 1
ATOM 717 O O . LYS A 1 100 ? -34.693 -4.508 24.173 1.00 96.19 100 LYS A O 1
ATOM 722 N N . LEU A 1 101 ? -32.768 -5.604 23.819 1.00 95.62 101 LEU A N 1
ATOM 723 C CA . LEU A 1 101 ? -32.319 -5.510 25.209 1.00 95.62 101 LEU A CA 1
ATOM 724 C C . LEU A 1 101 ? -32.084 -4.054 25.644 1.00 95.62 101 LEU A C 1
ATOM 726 O O . LEU A 1 101 ? -32.407 -3.702 26.776 1.00 95.62 101 LEU A O 1
ATOM 730 N N . ALA A 1 102 ? -31.544 -3.207 24.763 1.00 95.62 102 ALA A N 1
ATOM 731 C CA . ALA A 1 102 ? -31.389 -1.778 25.033 1.00 95.62 102 ALA A CA 1
ATOM 732 C C . ALA A 1 102 ? -32.752 -1.095 25.246 1.00 95.62 102 ALA A C 1
ATOM 734 O O . ALA A 1 102 ? -32.946 -0.446 26.270 1.00 95.62 102 ALA A O 1
ATOM 735 N N . ALA A 1 103 ? -33.725 -1.345 24.365 1.00 95.94 103 ALA A N 1
ATOM 736 C CA . ALA A 1 103 ? -35.078 -0.806 24.506 1.00 95.94 103 ALA A CA 1
ATOM 737 C C . ALA A 1 103 ? -35.764 -1.255 25.813 1.00 95.94 103 ALA A C 1
ATOM 739 O O . ALA A 1 103 ? -36.459 -0.467 26.452 1.00 95.94 103 ALA A O 1
ATOM 740 N N . LEU A 1 104 ? -35.544 -2.499 26.253 1.00 95.88 104 LEU A N 1
ATOM 741 C CA . LEU A 1 104 ? -36.089 -3.003 27.520 1.00 95.88 104 LEU A CA 1
ATOM 742 C C . LEU A 1 104 ? -35.443 -2.354 28.753 1.00 95.88 104 LEU A C 1
ATOM 744 O O . LEU A 1 104 ? -36.130 -2.158 29.753 1.00 95.88 104 LEU A O 1
ATOM 748 N N . LYS A 1 105 ? -34.160 -1.967 28.692 1.00 94.62 105 LYS A N 1
ATOM 749 C CA . LYS A 1 105 ? -33.511 -1.182 29.763 1.00 94.62 105 LYS A CA 1
ATOM 750 C C . LYS A 1 105 ? -34.127 0.215 29.897 1.00 94.62 105 LYS A C 1
ATOM 752 O O . LYS A 1 105 ? -34.304 0.711 31.013 1.00 94.62 105 LYS A O 1
ATOM 757 N N . ASP A 1 106 ? -34.499 0.826 28.776 1.00 93.94 106 ASP A N 1
ATOM 758 C CA . ASP A 1 106 ? -35.187 2.120 28.781 1.00 93.94 106 ASP A CA 1
ATOM 759 C C . ASP A 1 106 ? -36.613 1.983 29.344 1.00 93.94 106 ASP A C 1
ATOM 761 O O . ASP A 1 106 ? -37.036 2.782 30.185 1.00 93.94 106 ASP A O 1
ATOM 765 N N . GLN A 1 107 ? -37.340 0.927 28.955 1.00 94.25 107 GLN A N 1
ATOM 766 C CA . GLN A 1 107 ? -38.671 0.621 29.497 1.00 94.25 107 GLN A CA 1
ATOM 767 C C . GLN A 1 107 ? -38.644 0.320 30.999 1.00 94.25 107 GLN A C 1
ATOM 769 O O . GLN A 1 107 ? -39.535 0.764 31.720 1.00 94.25 107 GLN A O 1
ATOM 774 N N . GLU A 1 108 ? -37.629 -0.397 31.483 1.00 95.06 108 GLU A N 1
ATOM 775 C CA . GLU A 1 108 ? -37.432 -0.678 32.909 1.00 95.06 108 GLU A CA 1
ATOM 776 C C . GLU A 1 108 ? -37.271 0.627 33.686 1.00 95.06 108 GLU A C 1
ATOM 778 O O . GLU A 1 108 ? -37.977 0.852 34.667 1.00 95.06 108 GLU A O 1
ATOM 783 N N . SER A 1 109 ? -36.407 1.522 33.201 1.00 93.19 109 SER A N 1
ATOM 784 C CA . SER A 1 109 ? -36.173 2.830 33.820 1.00 93.19 109 SER A CA 1
ATOM 785 C C . SER A 1 109 ? -37.465 3.654 33.901 1.00 93.19 109 SER A C 1
ATOM 787 O O . SER A 1 109 ? -37.776 4.237 34.942 1.00 93.19 109 SER A O 1
ATOM 789 N N . ALA A 1 110 ? -38.273 3.646 32.835 1.00 94.06 110 ALA A N 1
ATOM 790 C CA . ALA A 1 110 ? -39.573 4.317 32.809 1.00 94.06 110 ALA A CA 1
ATOM 791 C C . ALA A 1 110 ? -40.609 3.661 33.746 1.00 94.06 110 ALA A C 1
ATOM 793 O O . ALA A 1 110 ? -41.358 4.362 34.435 1.00 94.06 110 ALA A O 1
ATOM 794 N N . ALA A 1 111 ? -40.655 2.327 33.798 1.00 94.25 111 ALA A N 1
ATOM 795 C CA . ALA A 1 111 ? -41.561 1.578 34.666 1.00 94.25 111 ALA A CA 1
ATOM 796 C C . ALA A 1 111 ? -41.224 1.790 36.150 1.00 94.25 111 ALA A C 1
ATOM 798 O O . ALA A 1 111 ? -42.130 2.023 36.954 1.00 94.25 111 ALA A O 1
ATOM 799 N N . VAL A 1 112 ? -39.934 1.792 36.503 1.00 95.31 112 VAL A N 1
ATOM 800 C CA . VAL A 1 112 ? -39.444 2.077 37.860 1.00 95.31 112 VAL A CA 1
ATOM 801 C C . VAL A 1 112 ? -39.804 3.501 38.277 1.00 95.31 112 VAL A C 1
ATOM 803 O O . VAL A 1 112 ? -40.396 3.683 39.338 1.00 95.31 112 VAL A O 1
ATOM 806 N N . ALA A 1 113 ? -39.579 4.501 37.418 1.00 95.19 113 ALA A N 1
ATOM 807 C CA . ALA A 1 113 ? -39.974 5.881 37.709 1.00 95.19 113 ALA A CA 1
ATOM 808 C C . ALA A 1 113 ? -41.492 6.022 37.945 1.00 95.19 113 ALA A C 1
ATOM 810 O O . ALA A 1 113 ? -41.933 6.747 38.842 1.00 95.19 113 ALA A O 1
ATOM 811 N N . LYS A 1 114 ? -42.315 5.300 37.169 1.00 93.94 114 LYS A N 1
ATOM 812 C CA . LYS A 1 114 ? -43.776 5.280 37.346 1.00 93.94 114 LYS A CA 1
ATOM 813 C C . LYS A 1 114 ? -44.190 4.606 38.657 1.00 93.94 114 LYS A C 1
ATOM 815 O O . LYS A 1 114 ? -45.090 5.114 39.326 1.00 93.94 114 LYS A O 1
ATOM 820 N N . ARG A 1 115 ? -43.539 3.498 39.031 1.00 96.56 115 ARG A N 1
ATOM 821 C CA . ARG A 1 115 ? -43.730 2.825 40.325 1.00 96.56 115 ARG A CA 1
ATOM 822 C C . ARG A 1 115 ? -43.384 3.757 41.479 1.00 96.56 115 ARG A C 1
ATOM 824 O O . ARG A 1 115 ? -44.182 3.874 42.399 1.00 96.56 115 ARG A O 1
ATOM 831 N N . ASP A 1 116 ? -42.251 4.447 41.413 1.00 95.69 116 ASP A N 1
ATOM 832 C CA . ASP A 1 116 ? -41.793 5.333 42.489 1.00 95.69 116 ASP A CA 1
ATOM 833 C C . ASP A 1 116 ? -42.751 6.509 42.699 1.00 95.69 116 ASP A C 1
ATOM 835 O O . ASP A 1 116 ? -43.092 6.843 43.836 1.00 95.69 116 ASP A O 1
ATOM 839 N N . LYS A 1 117 ? -43.278 7.077 41.607 1.00 94.44 117 LYS A N 1
ATOM 840 C CA . LYS A 1 117 ? -44.344 8.082 41.680 1.00 94.44 117 LYS A CA 1
ATOM 841 C C . LYS A 1 117 ? -45.622 7.517 42.312 1.00 94.44 117 LYS A C 1
ATOM 843 O O . LYS A 1 117 ? -46.155 8.120 43.239 1.00 94.44 117 LYS A O 1
ATOM 848 N N . ALA A 1 118 ? -46.088 6.352 41.855 1.00 93.69 118 ALA A N 1
ATOM 849 C CA . ALA A 1 118 ? -47.283 5.711 42.408 1.00 93.69 118 ALA A CA 1
ATOM 850 C C . ALA A 1 118 ? -47.115 5.349 43.896 1.00 93.69 118 ALA A C 1
ATOM 852 O O . ALA A 1 118 ? -48.066 5.457 44.669 1.00 93.69 118 ALA A O 1
ATOM 853 N N . ALA A 1 119 ? -45.903 4.975 44.316 1.00 94.62 119 ALA A N 1
ATOM 854 C CA . ALA A 1 119 ? -45.571 4.694 45.708 1.00 94.62 119 ALA A CA 1
ATOM 855 C C . ALA A 1 119 ? -45.628 5.963 46.569 1.00 94.62 119 ALA A C 1
ATOM 857 O O . ALA A 1 119 ? -46.189 5.934 47.666 1.00 94.62 119 ALA A O 1
ATOM 858 N N . ALA A 1 120 ? -45.114 7.088 46.061 1.00 94.44 120 ALA A N 1
ATOM 859 C CA . ALA A 1 120 ? -45.216 8.383 46.728 1.00 94.44 120 ALA A CA 1
ATOM 860 C C . ALA A 1 120 ? -46.681 8.846 46.873 1.00 94.44 120 ALA A C 1
ATOM 862 O O . ALA A 1 120 ? -47.088 9.273 47.957 1.00 94.44 120 ALA A O 1
ATOM 863 N N . ASP A 1 121 ? -47.494 8.695 45.822 1.00 92.00 121 ASP A N 1
ATOM 864 C CA . ASP A 1 121 ? -48.922 9.044 45.831 1.00 92.00 121 ASP A CA 1
ATOM 865 C C . ASP A 1 121 ? -49.721 8.156 46.811 1.00 92.00 121 ASP A C 1
ATOM 867 O O . ASP A 1 121 ? -50.553 8.645 47.587 1.00 92.00 121 ASP A O 1
ATOM 871 N N . ALA A 1 122 ? -49.436 6.848 46.842 1.00 92.81 122 ALA A N 1
ATOM 872 C CA . ALA A 1 122 ? -50.026 5.907 47.795 1.00 92.81 122 ALA A CA 1
ATOM 873 C C . ALA A 1 122 ? -49.634 6.229 49.249 1.00 92.81 122 ALA A C 1
ATOM 875 O O . ALA A 1 122 ? -50.488 6.219 50.136 1.00 92.81 122 ALA A O 1
ATOM 876 N N . ALA A 1 123 ? -48.370 6.581 49.503 1.00 93.06 123 ALA A N 1
ATOM 877 C CA . ALA A 1 123 ? -47.910 6.994 50.829 1.00 93.06 123 ALA A CA 1
ATOM 878 C C . ALA A 1 123 ? -48.587 8.297 51.294 1.00 93.06 123 ALA A C 1
ATOM 880 O O . ALA A 1 123 ? -49.018 8.398 52.444 1.00 93.06 123 ALA A O 1
ATOM 881 N N . SER A 1 124 ? -48.729 9.275 50.395 1.00 92.88 124 SER A N 1
ATOM 882 C CA . SER A 1 124 ? -49.370 10.566 50.675 1.00 92.88 124 SER A CA 1
ATOM 883 C C . SER A 1 124 ? -50.861 10.423 50.999 1.00 92.88 124 SER A C 1
ATOM 885 O O . SER A 1 124 ? -51.340 10.924 52.018 1.00 92.88 124 SER A O 1
ATOM 887 N N . THR A 1 125 ? -51.600 9.675 50.173 1.00 92.62 125 THR A N 1
ATOM 888 C CA . THR A 1 125 ? -53.035 9.423 50.393 1.00 92.62 125 THR A CA 1
ATOM 889 C C . THR A 1 125 ? -53.294 8.625 51.669 1.00 92.62 125 THR A C 1
ATOM 891 O O . THR A 1 125 ? -54.229 8.945 52.401 1.00 92.62 125 THR A O 1
ATOM 894 N N . ARG A 1 126 ? -52.435 7.651 51.998 1.00 92.31 126 ARG A N 1
ATOM 895 C CA . ARG A 1 126 ? -52.506 6.912 53.266 1.00 92.31 126 ARG A CA 1
ATOM 896 C C . ARG A 1 126 ? -52.266 7.819 54.474 1.00 92.31 126 ARG A C 1
ATOM 898 O O . ARG A 1 126 ? -53.059 7.795 55.407 1.00 92.31 126 ARG A O 1
ATOM 905 N N . LYS A 1 127 ? -51.254 8.691 54.414 1.00 92.00 127 LYS A N 1
ATOM 906 C CA . LYS A 1 127 ? -50.994 9.689 55.463 1.00 92.00 127 LYS A CA 1
ATOM 907 C C . LYS A 1 127 ? -52.187 10.633 55.673 1.00 92.00 127 LYS A C 1
ATOM 909 O O . LYS A 1 127 ? -52.513 10.951 56.811 1.00 92.00 127 LYS A O 1
ATOM 914 N N . ASN A 1 128 ? -52.859 11.053 54.597 1.00 90.81 128 ASN A N 1
ATOM 915 C CA . ASN A 1 128 ? -54.070 11.875 54.685 1.00 90.81 128 ASN A CA 1
ATOM 916 C C . ASN A 1 128 ? -55.226 11.132 55.385 1.00 90.81 128 ASN A C 1
ATOM 918 O O . ASN A 1 128 ? -55.916 11.713 56.220 1.00 90.81 128 ASN A O 1
ATOM 922 N N . VAL A 1 129 ? -55.413 9.838 55.094 1.00 90.12 129 VAL A N 1
ATOM 923 C CA . VAL A 1 129 ? -56.382 8.994 55.815 1.00 90.12 129 VAL A CA 1
ATOM 924 C C . VAL A 1 129 ? -56.032 8.918 57.301 1.00 90.12 129 VAL A C 1
ATOM 926 O O . VAL A 1 129 ? -56.916 9.128 58.131 1.00 90.12 129 VAL A O 1
ATOM 929 N N . ASP A 1 130 ? -54.767 8.671 57.643 1.00 90.38 130 ASP A N 1
ATOM 930 C CA . ASP A 1 130 ? -54.316 8.565 59.035 1.00 90.38 130 ASP A CA 1
ATOM 931 C C . ASP A 1 130 ? -54.513 9.889 59.802 1.00 90.38 130 ASP A C 1
ATOM 933 O O . ASP A 1 130 ? -55.020 9.885 60.925 1.00 90.38 130 ASP A O 1
ATOM 937 N N . GLU A 1 131 ? -54.204 11.038 59.185 1.00 89.75 131 GLU A N 1
ATOM 938 C CA . GLU A 1 131 ? -54.423 12.364 59.783 1.00 89.75 131 GLU A CA 1
ATOM 939 C C . GLU A 1 131 ? -55.906 12.699 59.984 1.00 89.75 131 GLU A C 1
ATOM 941 O O . GLU A 1 131 ? -56.280 13.211 61.044 1.00 89.75 131 GLU A O 1
ATOM 946 N N . LEU A 1 132 ? -56.757 12.431 58.987 1.00 87.81 132 LEU A N 1
ATOM 947 C CA . LEU A 1 132 ? -58.199 12.676 59.086 1.00 87.81 132 LEU A CA 1
ATOM 948 C C . LEU A 1 132 ? -58.847 11.757 60.125 1.00 87.81 132 LEU A C 1
ATOM 950 O O . LEU A 1 132 ? -59.686 12.208 60.900 1.00 87.81 132 LEU A O 1
ATOM 954 N N . THR A 1 133 ? -58.416 10.495 60.189 1.00 87.50 133 THR A N 1
ATOM 955 C CA . THR A 1 133 ? -58.924 9.518 61.161 1.00 87.50 133 THR A CA 1
ATOM 956 C C . THR A 1 133 ? -58.471 9.866 62.581 1.00 87.50 133 THR A C 1
ATOM 958 O O . THR A 1 133 ? -59.281 9.834 63.502 1.00 87.50 133 THR A O 1
ATOM 961 N N . GLY A 1 134 ? -57.213 10.285 62.767 1.00 87.19 134 GLY A N 1
ATOM 962 C CA . GLY A 1 134 ? -56.687 10.703 64.071 1.00 87.19 134 GLY A CA 1
ATOM 963 C C . GLY A 1 134 ? -57.312 11.992 64.624 1.00 87.19 134 GLY A C 1
ATOM 964 O O . GLY A 1 134 ? -57.340 12.187 65.836 1.00 87.19 134 GLY A O 1
ATOM 965 N N . LYS A 1 135 ? -57.844 12.866 63.756 1.00 88.31 135 LYS A N 1
ATOM 966 C CA . LYS A 1 135 ? -58.558 14.101 64.142 1.00 88.31 135 LYS A CA 1
ATOM 967 C C . LYS A 1 135 ? -60.083 13.938 64.198 1.00 88.31 135 LYS A C 1
ATOM 969 O O . LYS A 1 135 ? -60.773 14.882 64.585 1.00 88.31 135 LYS A O 1
ATOM 974 N N . ALA A 1 136 ? -60.609 12.770 63.825 1.00 83.69 136 ALA A N 1
ATOM 975 C CA . ALA A 1 136 ? -62.038 12.547 63.618 1.00 83.69 136 ALA A CA 1
ATOM 976 C C . ALA A 1 136 ? -62.873 12.815 64.879 1.00 83.69 136 ALA A C 1
ATOM 978 O O . ALA A 1 136 ? -63.879 13.513 64.810 1.00 83.69 136 ALA A O 1
ATOM 979 N N . ASP A 1 137 ? -62.435 12.327 66.041 1.00 80.62 137 ASP A N 1
ATOM 980 C CA . ASP A 1 137 ? -63.197 12.461 67.291 1.00 80.62 137 ASP A CA 1
ATOM 981 C C . ASP A 1 137 ? -63.288 13.916 67.773 1.00 80.62 137 ASP A C 1
ATOM 983 O O . ASP A 1 137 ? -64.343 14.362 68.225 1.00 80.62 137 ASP A O 1
ATOM 987 N N . ALA A 1 138 ? -62.212 14.689 67.598 1.00 80.62 138 ALA A N 1
ATOM 988 C CA . ALA A 1 138 ? -62.195 16.116 67.912 1.00 80.62 138 ALA A CA 1
ATOM 989 C C . ALA A 1 138 ? -63.092 16.929 66.959 1.00 80.62 138 ALA A C 1
ATOM 991 O O . ALA A 1 138 ? -63.792 17.841 67.394 1.00 80.62 138 ALA A O 1
ATOM 992 N N . ALA A 1 139 ? -63.106 16.586 65.668 1.00 77.75 139 ALA A N 1
ATOM 993 C CA . ALA A 1 139 ? -63.948 17.240 64.667 1.00 77.75 139 ALA A CA 1
ATOM 994 C C . ALA A 1 139 ? -65.445 16.921 64.852 1.00 77.75 139 ALA A C 1
ATOM 996 O O . ALA A 1 139 ? -66.278 17.825 64.762 1.00 77.75 139 ALA A O 1
ATOM 997 N N . ARG A 1 140 ? -65.785 15.670 65.205 1.00 82.88 140 ARG A N 1
ATOM 998 C CA . ARG A 1 140 ? -67.156 15.267 65.571 1.00 82.88 140 ARG A CA 1
ATOM 999 C C . ARG A 1 140 ? -67.661 16.044 66.789 1.00 82.88 140 ARG A C 1
ATOM 1001 O O . ARG A 1 140 ? -68.786 16.534 66.776 1.00 82.88 140 ARG A O 1
ATOM 1008 N N . ALA A 1 141 ? -66.822 16.215 67.814 1.00 79.00 141 ALA A N 1
ATOM 1009 C CA . ALA A 1 141 ? -67.160 16.992 69.009 1.00 79.00 141 ALA A CA 1
ATOM 1010 C C . ALA A 1 141 ? -67.360 18.497 68.728 1.00 79.00 141 ALA A C 1
ATOM 1012 O O . ALA A 1 141 ? -68.101 19.160 69.451 1.00 79.00 141 ALA A O 1
ATOM 1013 N N . ALA A 1 142 ? -66.733 19.031 67.673 1.00 81.50 142 ALA A N 1
ATOM 1014 C CA . ALA A 1 142 ? -66.870 20.421 67.236 1.00 81.50 142 ALA A CA 1
ATOM 1015 C C . ALA A 1 142 ? -68.083 20.680 66.313 1.00 81.50 142 ALA A C 1
ATOM 1017 O O . ALA A 1 142 ? -68.311 21.825 65.926 1.00 81.50 142 ALA A O 1
ATOM 1018 N N . GLY A 1 143 ? -68.865 19.649 65.965 1.00 77.25 143 GLY A N 1
ATOM 1019 C CA . GLY A 1 143 ? -70.060 19.775 65.122 1.00 77.25 143 GLY A CA 1
ATOM 1020 C C . GLY A 1 143 ? -69.808 19.731 63.607 1.00 77.25 143 GLY A C 1
ATOM 1021 O O . GLY A 1 143 ? -70.692 20.127 62.848 1.00 77.25 143 GLY A O 1
ATOM 1022 N N . ASP A 1 144 ? -68.641 19.258 63.146 1.00 80.88 144 ASP A N 1
ATOM 1023 C CA . ASP A 1 144 ? -68.369 19.041 61.715 1.00 80.88 144 ASP A CA 1
ATOM 1024 C C . ASP A 1 144 ? -69.113 17.791 61.210 1.00 80.88 144 ASP A C 1
ATOM 1026 O O . ASP A 1 144 ? -68.671 16.655 61.402 1.00 80.88 144 ASP A O 1
ATOM 1030 N N . ALA A 1 145 ? -70.265 18.006 60.570 1.00 75.19 145 ALA A N 1
ATOM 1031 C CA . ALA A 1 145 ? -71.131 16.942 60.063 1.00 75.19 145 ALA A CA 1
ATOM 1032 C C . ALA A 1 145 ? -70.562 16.197 58.837 1.00 75.19 145 ALA A C 1
ATOM 1034 O O . ALA A 1 145 ? -71.063 15.126 58.500 1.00 75.19 145 ALA A O 1
ATOM 1035 N N . ASP A 1 146 ? -69.527 16.732 58.180 1.00 84.31 146 ASP A N 1
ATOM 1036 C CA . ASP A 1 146 ? -68.979 16.192 56.926 1.00 84.31 146 ASP A CA 1
ATOM 1037 C C . ASP A 1 146 ? -67.661 15.416 57.134 1.00 84.31 146 ASP A C 1
ATOM 1039 O O . ASP A 1 146 ? -67.080 14.899 56.172 1.00 84.31 146 ASP A O 1
ATOM 1043 N N . VAL A 1 147 ? -67.168 15.289 58.377 1.00 82.06 147 VAL A N 1
ATOM 1044 C CA . VAL A 1 147 ? -65.864 14.657 58.648 1.00 82.06 147 VAL A CA 1
ATOM 1045 C C . VAL A 1 147 ? -65.818 13.182 58.234 1.00 82.06 147 VAL A C 1
ATOM 1047 O O . VAL A 1 147 ? -64.821 12.735 57.666 1.00 82.06 147 VAL A O 1
ATOM 1050 N N . ASP A 1 148 ? -66.909 12.437 58.436 1.00 84.12 148 ASP A N 1
ATOM 1051 C CA . ASP A 1 148 ? -66.999 11.021 58.057 1.00 84.12 148 ASP A CA 1
ATOM 1052 C C . ASP A 1 148 ? -67.019 10.846 56.533 1.00 84.12 148 ASP A C 1
ATOM 1054 O O . ASP A 1 148 ? -66.345 9.968 55.992 1.00 84.12 148 ASP A O 1
ATOM 1058 N N . LYS A 1 149 ? -67.695 11.754 55.821 1.00 87.06 149 LYS A N 1
ATOM 1059 C CA . LYS A 1 149 ? -67.702 11.791 54.355 1.00 87.06 149 LYS A CA 1
ATOM 1060 C C . LYS A 1 149 ? -66.302 12.068 53.797 1.00 87.06 149 LYS A C 1
ATOM 1062 O O . LYS A 1 149 ? -65.865 11.376 52.879 1.00 87.06 149 LYS A O 1
ATOM 1067 N N . ARG A 1 150 ? -65.564 13.017 54.387 1.00 91.25 150 ARG A N 1
ATOM 1068 C CA . ARG A 1 150 ? -64.168 13.323 54.013 1.00 91.25 150 ARG A CA 1
ATOM 1069 C C . ARG A 1 150 ? -63.222 12.148 54.276 1.00 91.25 150 ARG A C 1
ATOM 1071 O O . ARG A 1 150 ? -62.324 11.905 53.472 1.00 91.25 150 ARG A O 1
ATOM 1078 N N . ILE A 1 151 ? -63.418 11.409 55.372 1.00 86.94 151 ILE A N 1
ATOM 1079 C CA . ILE A 1 151 ? -62.653 10.187 55.674 1.00 86.94 151 ILE A CA 1
ATOM 1080 C C . ILE A 1 151 ? -62.943 9.098 54.636 1.00 86.94 151 ILE A C 1
ATOM 1082 O O . ILE A 1 151 ? -62.009 8.465 54.145 1.00 86.94 151 ILE A O 1
ATOM 1086 N N . ASP A 1 152 ? -64.205 8.887 54.264 1.00 88.38 152 ASP A N 1
ATOM 1087 C CA . ASP A 1 152 ? -64.577 7.892 53.253 1.00 88.38 152 ASP A CA 1
ATOM 1088 C C . ASP A 1 152 ? -64.066 8.254 51.852 1.00 88.38 152 ASP A C 1
ATOM 1090 O O . ASP A 1 152 ? -63.581 7.384 51.122 1.00 88.38 152 ASP A O 1
ATOM 1094 N N . GLU A 1 153 ? -64.103 9.533 51.475 1.00 89.31 153 GLU A N 1
ATOM 1095 C CA . GLU A 1 153 ? -63.490 10.035 50.240 1.00 89.31 153 GLU A CA 1
ATOM 1096 C C . GLU A 1 153 ? -61.965 9.838 50.247 1.00 89.31 153 GLU A C 1
ATOM 1098 O O . GLU A 1 153 ? -61.404 9.340 49.266 1.00 89.31 153 GLU A O 1
ATOM 1103 N N . ALA A 1 154 ? -61.293 10.125 51.367 1.00 89.06 154 ALA A N 1
ATOM 1104 C CA . ALA A 1 154 ? -59.858 9.888 51.523 1.00 89.06 154 ALA A CA 1
ATOM 1105 C C . ALA A 1 154 ? -59.503 8.392 51.462 1.00 89.06 154 ALA A C 1
ATOM 1107 O O . ALA A 1 154 ? -58.519 8.022 50.820 1.00 89.06 154 ALA A O 1
ATOM 1108 N N . LYS A 1 155 ? -60.317 7.512 52.063 1.00 91.12 155 LYS A N 1
ATOM 1109 C CA . LYS A 1 155 ? -60.149 6.050 51.978 1.00 91.12 155 LYS A CA 1
ATOM 1110 C C . LYS A 1 155 ? -60.320 5.538 50.549 1.00 91.12 155 LYS A C 1
ATOM 1112 O O . LYS A 1 155 ? -59.524 4.709 50.110 1.00 91.12 155 LYS A O 1
ATOM 1117 N N . LYS A 1 156 ? -61.308 6.044 49.801 1.00 91.88 156 LYS A N 1
ATOM 1118 C CA . LYS A 1 156 ? -61.485 5.720 48.373 1.00 91.88 156 LYS A CA 1
ATOM 1119 C C . LYS A 1 156 ? -60.285 6.173 47.540 1.00 91.88 156 LYS A C 1
ATOM 1121 O O . LYS A 1 156 ? -59.800 5.403 46.715 1.00 91.88 156 LYS A O 1
ATOM 1126 N N . ALA A 1 157 ? -59.772 7.379 47.788 1.00 89.88 157 ALA A N 1
ATOM 1127 C CA . ALA A 1 157 ? -58.570 7.881 47.124 1.00 89.88 157 ALA A CA 1
ATOM 1128 C C . ALA A 1 157 ? -57.331 7.025 47.449 1.00 89.88 157 ALA A C 1
ATOM 1130 O O . ALA A 1 157 ? -56.587 6.661 46.541 1.00 89.88 157 ALA A O 1
ATOM 1131 N N . ALA A 1 158 ? -57.142 6.630 48.713 1.00 91.19 158 ALA A N 1
ATOM 1132 C CA . ALA A 1 158 ? -56.048 5.749 49.124 1.00 91.19 158 ALA A CA 1
ATOM 1133 C C . ALA A 1 158 ? -56.148 4.350 48.492 1.00 91.19 158 ALA A C 1
ATOM 1135 O O . ALA A 1 158 ? -55.140 3.807 48.043 1.00 91.19 158 ALA A O 1
ATOM 1136 N N . ALA A 1 159 ? -57.356 3.784 48.393 1.00 91.25 159 ALA A N 1
ATOM 1137 C CA . ALA A 1 159 ? -57.585 2.512 47.707 1.00 91.25 159 ALA A CA 1
ATOM 1138 C C . ALA A 1 159 ? -57.234 2.594 46.210 1.00 91.25 159 ALA A C 1
ATOM 1140 O O . ALA A 1 159 ? -56.568 1.704 45.683 1.00 91.25 159 ALA A O 1
ATOM 1141 N N . HIS A 1 160 ? -57.610 3.686 45.537 1.00 92.69 160 HIS A N 1
ATOM 1142 C CA . HIS A 1 160 ? -57.283 3.902 44.125 1.00 92.69 160 HIS A CA 1
ATOM 1143 C C . HIS A 1 160 ? -55.773 4.086 43.883 1.00 92.69 160 HIS A C 1
ATOM 1145 O O . HIS A 1 160 ? -55.217 3.533 42.928 1.00 92.69 160 HIS A O 1
ATOM 1151 N N . SER A 1 161 ? -55.084 4.816 44.766 1.00 91.06 161 SER A N 1
ATOM 1152 C CA . SER A 1 161 ? -53.624 4.962 44.714 1.00 91.06 161 SER A CA 1
ATOM 1153 C C . SER A 1 161 ? -52.898 3.640 44.987 1.00 91.06 161 SER A C 1
ATOM 1155 O O . SER A 1 161 ? -51.912 3.341 44.316 1.00 91.06 161 SER A O 1
ATOM 1157 N N . ALA A 1 162 ? -53.399 2.808 45.907 1.00 91.94 162 ALA A N 1
ATOM 1158 C CA . ALA A 1 162 ? -52.849 1.475 46.168 1.00 91.94 162 ALA A CA 1
ATOM 1159 C C . ALA A 1 162 ? -53.017 0.526 44.966 1.00 91.94 162 ALA A C 1
ATOM 1161 O O . ALA A 1 162 ? -52.080 -0.182 44.603 1.00 91.94 162 ALA A O 1
ATOM 1162 N N . GLU A 1 163 ? -54.174 0.551 44.297 1.00 93.50 163 GLU A N 1
ATOM 1163 C CA . GLU A 1 163 ? -54.390 -0.203 43.054 1.00 93.50 163 GLU A CA 1
ATOM 1164 C C . GLU A 1 163 ? -53.447 0.274 41.934 1.00 93.50 163 GLU A C 1
ATOM 1166 O O . GLU A 1 163 ? -52.894 -0.529 41.178 1.00 93.50 163 GLU A O 1
ATOM 1171 N N . SER A 1 164 ? -53.224 1.588 41.846 1.00 92.50 164 SER A N 1
ATOM 1172 C CA . SER A 1 164 ? -52.295 2.187 40.883 1.00 92.50 164 SER A CA 1
ATOM 1173 C C . SER A 1 164 ? -50.842 1.773 41.140 1.00 92.50 164 SER A C 1
ATOM 1175 O O . SER A 1 164 ? -50.121 1.482 40.183 1.00 92.50 164 SER A O 1
ATOM 1177 N N . LEU A 1 165 ? -50.424 1.685 42.409 1.00 94.81 165 LEU A N 1
ATOM 1178 C CA . LEU A 1 165 ? -49.116 1.155 42.800 1.00 94.81 165 LEU A CA 1
ATOM 1179 C C . LEU A 1 165 ? -48.973 -0.322 42.416 1.00 94.81 165 LEU A C 1
ATOM 1181 O O . LEU A 1 165 ? -48.008 -0.667 41.739 1.00 94.81 165 LEU A O 1
ATOM 1185 N N . ALA A 1 166 ? -49.954 -1.168 42.741 1.00 94.31 166 ALA A N 1
ATOM 1186 C CA . ALA A 1 166 ? -49.920 -2.591 42.391 1.00 94.31 166 ALA A CA 1
ATOM 1187 C C . ALA A 1 166 ? -49.804 -2.815 40.869 1.00 94.31 166 ALA A C 1
ATOM 1189 O O . ALA A 1 166 ? -49.038 -3.664 40.410 1.00 94.31 166 ALA A O 1
ATOM 1190 N N . LYS A 1 167 ? -50.506 -2.007 40.058 1.00 94.31 167 LYS A N 1
ATOM 1191 C CA . LYS A 1 167 ? -50.367 -2.023 38.589 1.00 94.31 167 LYS A CA 1
ATOM 1192 C C . LYS A 1 167 ? -48.966 -1.613 38.133 1.00 94.31 167 LYS A C 1
ATOM 1194 O O . LYS A 1 167 ? -48.446 -2.191 37.180 1.00 94.31 167 LYS A O 1
ATOM 1199 N N . ALA A 1 168 ? -48.359 -0.620 38.781 1.00 93.88 168 ALA A N 1
ATOM 1200 C CA . ALA A 1 168 ? -47.008 -0.178 38.450 1.00 93.88 168 ALA A CA 1
ATOM 1201 C C . ALA A 1 168 ? -45.943 -1.218 38.848 1.00 93.88 168 ALA A C 1
ATOM 1203 O O . ALA A 1 168 ? -45.022 -1.463 38.074 1.00 93.88 168 ALA A O 1
ATOM 1204 N N . GLU A 1 169 ? -46.094 -1.882 39.996 1.00 94.06 169 GLU A N 1
ATOM 1205 C CA . GLU A 1 169 ? -45.222 -2.983 40.430 1.00 94.06 169 GLU A CA 1
ATOM 1206 C C . GLU A 1 169 ? -45.312 -4.191 39.488 1.00 94.06 169 GLU A C 1
ATOM 1208 O O . GLU A 1 169 ? -44.283 -4.723 39.070 1.00 94.06 169 GLU A O 1
ATOM 1213 N N . ALA A 1 170 ? -46.525 -4.571 39.073 1.00 94.62 170 ALA A N 1
ATOM 1214 C CA . ALA A 1 170 ? -46.729 -5.628 38.084 1.00 94.62 170 ALA A CA 1
ATOM 1215 C C . ALA A 1 170 ? -46.096 -5.284 36.723 1.00 94.62 170 ALA A C 1
ATOM 1217 O O . ALA A 1 170 ? -45.507 -6.151 36.079 1.00 94.62 170 ALA A O 1
ATOM 1218 N N . ALA A 1 171 ? -46.168 -4.017 36.297 1.00 93.50 171 ALA A N 1
ATOM 1219 C CA . ALA A 1 171 ? -45.523 -3.559 35.068 1.00 93.50 171 ALA A CA 1
ATOM 1220 C C . ALA A 1 171 ? -43.989 -3.648 35.149 1.00 93.50 171 ALA A C 1
ATOM 1222 O O . ALA A 1 171 ? -43.360 -4.098 34.194 1.00 93.50 171 ALA A O 1
ATOM 1223 N N . VAL A 1 172 ? -43.384 -3.281 36.287 1.00 95.62 172 VAL A N 1
ATOM 1224 C CA . VAL A 1 172 ? -41.937 -3.460 36.512 1.00 95.62 172 VAL A CA 1
ATOM 1225 C C . VAL A 1 172 ? -41.560 -4.942 36.448 1.00 95.62 172 VAL A C 1
ATOM 1227 O O . VAL A 1 172 ? -40.614 -5.295 35.747 1.00 95.62 172 VAL A O 1
ATOM 1230 N N . ALA A 1 173 ? -42.314 -5.820 37.115 1.00 94.69 173 ALA A N 1
ATOM 1231 C CA . ALA A 1 173 ? -42.060 -7.261 37.091 1.00 94.69 173 ALA A CA 1
ATOM 1232 C C . ALA A 1 173 ? -42.150 -7.854 35.671 1.00 94.69 173 ALA A C 1
ATOM 1234 O O . ALA A 1 173 ? -41.305 -8.662 35.288 1.00 94.69 173 ALA A O 1
ATOM 1235 N N . ALA A 1 174 ? -43.127 -7.415 34.871 1.00 95.00 174 ALA A N 1
ATOM 1236 C CA . ALA A 1 174 ? -43.274 -7.843 33.481 1.00 95.00 174 ALA A CA 1
ATOM 1237 C C . ALA A 1 174 ? -42.076 -7.424 32.612 1.00 95.00 174 ALA A C 1
ATOM 1239 O O . ALA A 1 174 ? -41.535 -8.249 31.877 1.00 95.00 174 ALA A O 1
ATOM 1240 N N . VAL A 1 175 ? -41.617 -6.171 32.738 1.00 95.56 175 VAL A N 1
ATOM 1241 C CA . VAL A 1 175 ? -40.445 -5.681 31.993 1.00 95.56 175 VAL A CA 1
ATOM 1242 C C . VAL A 1 175 ? -39.171 -6.417 32.414 1.00 95.56 175 VAL A C 1
ATOM 1244 O O . VAL A 1 175 ? -38.356 -6.761 31.560 1.00 95.56 175 VAL A O 1
ATOM 1247 N N . LEU A 1 176 ? -39.001 -6.714 33.707 1.00 95.12 176 LEU A N 1
ATOM 1248 C CA . LEU A 1 176 ? -37.855 -7.486 34.199 1.00 95.12 176 LEU A CA 1
ATOM 1249 C C . LEU A 1 176 ? -37.827 -8.910 33.627 1.00 95.12 176 LEU A C 1
ATOM 1251 O O . LEU A 1 176 ? -36.772 -9.355 33.177 1.00 95.12 176 LEU A O 1
ATOM 1255 N N . ALA A 1 177 ? -38.973 -9.593 33.576 1.00 95.12 177 ALA A N 1
ATOM 1256 C CA . ALA A 1 177 ? -39.074 -10.922 32.974 1.00 95.12 177 ALA A CA 1
ATOM 1257 C C . ALA A 1 177 ? -38.774 -10.896 31.462 1.00 95.12 177 ALA A C 1
ATOM 1259 O O . ALA A 1 177 ? -38.040 -11.744 30.949 1.00 95.12 177 ALA A O 1
ATOM 1260 N N . GLU A 1 178 ? -39.286 -9.894 30.737 1.00 95.44 178 GLU A N 1
ATOM 1261 C CA . GLU A 1 178 ? -38.989 -9.748 29.309 1.00 95.44 178 GLU A CA 1
ATOM 1262 C C . GLU A 1 178 ? -37.507 -9.419 29.066 1.00 95.44 178 GLU A C 1
ATOM 1264 O O . GLU A 1 178 ? -36.893 -9.955 28.140 1.00 95.44 178 GLU A O 1
ATOM 1269 N N . LYS A 1 179 ? -36.899 -8.598 29.927 1.00 96.31 179 LYS A N 1
ATOM 1270 C CA . LYS A 1 179 ? -35.464 -8.287 29.901 1.00 96.31 179 LYS A CA 1
ATOM 1271 C C . LYS A 1 179 ? -34.608 -9.529 30.136 1.00 96.31 179 LYS A C 1
ATOM 1273 O O . LYS A 1 179 ? -33.608 -9.700 29.440 1.00 96.31 179 LYS A O 1
ATOM 1278 N N . GLU A 1 180 ? -34.984 -10.402 31.069 1.00 95.19 180 GLU A N 1
ATOM 1279 C CA . GLU A 1 180 ? -34.282 -11.667 31.313 1.00 95.19 180 GLU A CA 1
ATOM 1280 C C . GLU A 1 180 ? -34.330 -12.579 30.075 1.00 95.19 180 GLU A C 1
ATOM 1282 O O . GLU A 1 180 ? -33.291 -13.051 29.607 1.00 95.19 180 GLU A O 1
ATOM 1287 N N . SER A 1 181 ? -35.507 -12.727 29.459 1.00 94.81 181 SER A N 1
ATOM 1288 C CA . SER A 1 181 ? -35.664 -13.471 28.202 1.00 94.81 181 SER A CA 1
ATOM 1289 C C . SER A 1 181 ? -34.871 -12.851 27.040 1.00 94.81 181 SER A C 1
ATOM 1291 O O . SER A 1 181 ? -34.212 -13.567 26.278 1.00 94.81 181 SER A O 1
ATOM 1293 N N . ALA A 1 182 ? -34.871 -11.521 26.908 1.00 95.75 182 ALA A N 1
ATOM 1294 C CA . ALA A 1 182 ? -34.101 -10.818 25.883 1.00 95.75 182 ALA A CA 1
ATOM 1295 C C . ALA A 1 182 ? -32.586 -10.950 26.102 1.00 95.75 182 ALA A C 1
ATOM 1297 O O . ALA A 1 182 ? -31.842 -11.111 25.136 1.00 95.75 182 ALA A O 1
ATOM 1298 N N . SER A 1 183 ? -32.130 -10.945 27.357 1.00 95.69 183 SER A N 1
ATOM 1299 C CA . SER A 1 183 ? -30.734 -11.199 27.725 1.00 95.69 183 SER A CA 1
ATOM 1300 C C . SER A 1 183 ? -30.303 -12.617 27.335 1.00 95.69 183 SER A C 1
ATOM 1302 O O . SER A 1 183 ? -29.258 -12.798 26.710 1.00 95.69 183 SER A O 1
ATOM 1304 N N . ALA A 1 184 ? -31.139 -13.625 27.609 1.00 95.88 184 ALA A N 1
ATOM 1305 C CA . ALA A 1 184 ? -30.888 -15.002 27.180 1.00 95.88 184 ALA A CA 1
ATOM 1306 C C . ALA A 1 184 ? -30.851 -15.136 25.645 1.00 95.88 184 ALA A C 1
ATOM 1308 O O . ALA A 1 184 ? -29.986 -15.827 25.104 1.00 95.88 184 ALA A O 1
ATOM 1309 N N . THR A 1 185 ? -31.745 -14.431 24.942 1.00 96.38 185 THR A N 1
ATOM 1310 C CA . THR A 1 185 ? -31.781 -14.385 23.470 1.00 96.38 185 THR A CA 1
ATOM 1311 C C . THR A 1 185 ? -30.508 -13.762 22.901 1.00 96.38 185 THR A C 1
ATOM 1313 O O . THR A 1 185 ? -29.917 -14.322 21.980 1.00 96.38 185 THR A O 1
ATOM 1316 N N . LEU A 1 186 ? -30.039 -12.648 23.475 1.00 97.19 186 LEU A N 1
ATOM 1317 C CA . LEU A 1 186 ? -28.775 -12.022 23.084 1.00 97.19 186 LEU A CA 1
ATOM 1318 C C . LEU A 1 186 ? -27.598 -12.980 23.290 1.00 97.19 186 LEU A C 1
ATOM 1320 O O . LEU A 1 186 ? -26.815 -13.177 22.368 1.00 97.19 186 LEU A O 1
ATOM 1324 N N . ALA A 1 187 ? -27.514 -13.640 24.447 1.00 96.62 187 ALA A N 1
ATOM 1325 C CA . ALA A 1 187 ? -26.438 -14.587 24.733 1.00 96.62 187 ALA A CA 1
ATOM 1326 C C . ALA A 1 187 ? -26.430 -15.801 23.781 1.00 96.62 187 ALA A C 1
ATOM 1328 O O . ALA A 1 187 ? -25.369 -16.368 23.514 1.00 96.62 187 ALA A O 1
ATOM 1329 N N . ALA A 1 188 ? -27.595 -16.236 23.288 1.00 96.69 188 ALA A N 1
ATOM 1330 C CA . ALA A 1 188 ? -27.699 -17.285 22.274 1.00 96.69 188 ALA A CA 1
ATOM 1331 C C . ALA A 1 188 ? -27.299 -16.775 20.878 1.00 96.69 188 ALA A C 1
ATOM 1333 O O . ALA A 1 188 ? -26.542 -17.446 20.176 1.00 96.69 188 ALA A O 1
ATOM 1334 N N . ALA A 1 189 ? -27.749 -15.575 20.500 1.00 96.62 189 ALA A N 1
ATOM 1335 C CA . ALA A 1 189 ? -27.400 -14.950 19.227 1.00 96.62 189 ALA A CA 1
ATOM 1336 C C . ALA A 1 189 ? -25.895 -14.640 19.130 1.00 96.62 189 ALA A C 1
ATOM 1338 O O . ALA A 1 189 ? -25.277 -14.902 18.101 1.00 96.62 189 ALA A O 1
ATOM 1339 N N . GLU A 1 190 ? -25.273 -14.166 20.213 1.00 96.50 190 GLU A N 1
ATOM 1340 C CA . GLU A 1 190 ? -23.826 -13.928 20.286 1.00 96.50 190 GLU A CA 1
ATOM 1341 C C . GLU A 1 190 ? -23.015 -15.225 20.167 1.00 96.50 190 GLU A C 1
ATOM 1343 O O . GLU A 1 190 ? -22.004 -15.242 19.465 1.00 96.50 190 GLU A O 1
ATOM 1348 N N . ARG A 1 191 ? -23.479 -16.329 20.772 1.00 96.25 191 ARG A N 1
ATOM 1349 C CA . ARG A 1 191 ? -22.875 -17.659 20.579 1.00 96.25 191 ARG A CA 1
ATOM 1350 C C . ARG A 1 191 ? -22.967 -18.116 19.124 1.00 96.25 191 ARG A C 1
ATOM 1352 O O . ARG A 1 191 ? -21.948 -18.453 18.534 1.00 96.25 191 ARG A O 1
ATOM 1359 N N . SER A 1 192 ? -24.152 -18.030 18.517 1.00 95.88 192 SER A N 1
ATOM 1360 C CA . SER A 1 192 ? -24.348 -18.378 17.101 1.00 95.88 192 SER A CA 1
ATOM 1361 C C . SER A 1 192 ? -23.479 -17.530 16.168 1.00 95.88 192 SER A C 1
ATOM 1363 O O . SER A 1 192 ? -22.920 -18.040 15.197 1.00 95.88 192 SER A O 1
ATOM 1365 N N . ARG A 1 193 ? -23.338 -16.233 16.465 1.00 96.00 193 ARG A N 1
ATOM 1366 C CA . ARG A 1 193 ? -22.448 -15.320 15.742 1.00 96.00 193 ARG A CA 1
ATOM 1367 C C . ARG A 1 193 ? -20.989 -15.745 15.881 1.00 96.00 193 ARG A C 1
ATOM 1369 O O . ARG A 1 193 ? -20.308 -15.843 14.867 1.00 96.00 193 ARG A O 1
ATOM 1376 N N . SER A 1 194 ? -20.531 -16.045 17.097 1.00 95.06 194 SER A N 1
ATOM 1377 C CA . SER A 1 194 ? -19.175 -16.548 17.349 1.00 95.06 194 SER A CA 1
ATOM 1378 C C . SER A 1 194 ? -18.893 -17.831 16.559 1.00 95.06 194 SER A C 1
ATOM 1380 O O . SER A 1 194 ? -17.896 -17.908 15.845 1.00 95.06 194 SER A O 1
ATOM 1382 N N . ASP A 1 195 ? -19.806 -18.804 16.595 1.00 95.44 195 ASP A N 1
ATOM 1383 C CA . ASP A 1 195 ? -19.668 -20.064 15.854 1.00 95.44 195 ASP A CA 1
ATOM 1384 C C . ASP A 1 195 ? -19.665 -19.849 14.331 1.00 95.44 195 ASP A C 1
ATOM 1386 O O . ASP A 1 195 ? -19.000 -20.574 13.584 1.00 95.44 195 ASP A O 1
ATOM 1390 N N . ALA A 1 196 ? -20.427 -18.868 13.835 1.00 94.81 196 ALA A N 1
ATOM 1391 C CA . ALA A 1 196 ? -20.426 -18.497 12.424 1.00 94.81 196 ALA A CA 1
ATOM 1392 C C . ALA A 1 196 ? -19.103 -17.832 12.007 1.00 94.81 196 ALA A C 1
ATOM 1394 O O . ALA A 1 196 ? -18.585 -18.159 10.940 1.00 94.81 196 ALA A O 1
ATOM 1395 N N . VAL A 1 197 ? -18.522 -16.971 12.855 1.00 93.19 197 VAL A N 1
ATOM 1396 C CA . VAL A 1 197 ? -17.194 -16.371 12.633 1.00 93.19 197 VAL A CA 1
ATOM 1397 C C . VAL A 1 197 ? -16.123 -17.457 12.518 1.00 93.19 197 VAL A C 1
ATOM 1399 O O . VAL A 1 197 ? -15.371 -17.460 11.545 1.00 93.19 197 VAL A O 1
ATOM 1402 N N . THR A 1 198 ? -16.082 -18.415 13.451 1.00 93.69 198 THR A N 1
ATOM 1403 C CA . THR A 1 198 ? -15.099 -19.514 13.423 1.00 93.69 198 THR A CA 1
ATOM 1404 C C . THR A 1 198 ? -15.241 -20.377 12.168 1.00 93.69 198 THR A C 1
ATOM 1406 O O . THR A 1 198 ? -14.246 -20.686 11.510 1.00 93.69 198 THR A O 1
ATOM 1409 N N . ARG A 1 199 ? -16.473 -20.738 11.782 1.00 94.38 199 ARG A N 1
ATOM 1410 C CA . ARG A 1 199 ? -16.719 -21.522 10.559 1.00 94.38 199 ARG A CA 1
ATOM 1411 C C . ARG A 1 199 ? -16.319 -20.768 9.293 1.00 94.38 199 ARG A C 1
ATOM 1413 O O . ARG A 1 199 ? -15.705 -21.363 8.409 1.00 94.38 199 ARG A O 1
ATOM 1420 N N . LEU A 1 200 ? -16.625 -19.473 9.225 1.00 93.94 200 LEU A N 1
ATOM 1421 C CA . LEU A 1 200 ? -16.244 -18.619 8.105 1.00 93.94 200 LEU A CA 1
ATOM 1422 C C . LEU A 1 200 ? -14.721 -18.471 7.992 1.00 93.94 200 LEU A C 1
ATOM 1424 O O . LEU A 1 200 ? -14.186 -18.575 6.891 1.00 93.94 200 LEU A O 1
ATOM 1428 N N . ALA A 1 201 ? -14.018 -18.278 9.110 1.00 92.62 201 ALA A N 1
ATOM 1429 C CA . ALA A 1 201 ? -12.557 -18.227 9.132 1.00 92.62 201 ALA A CA 1
ATOM 1430 C C . ALA A 1 201 ? -11.944 -19.528 8.586 1.00 92.62 201 ALA A C 1
ATOM 1432 O O . ALA A 1 201 ? -11.165 -19.490 7.635 1.00 92.62 201 ALA A O 1
ATOM 1433 N N . ALA A 1 202 ? -12.393 -20.685 9.082 1.00 93.75 202 ALA A N 1
ATOM 1434 C CA . ALA A 1 202 ? -11.920 -21.984 8.606 1.00 93.75 202 ALA A CA 1
ATOM 1435 C C . ALA A 1 202 ? -12.242 -22.236 7.118 1.00 93.75 202 ALA A C 1
ATOM 1437 O O . ALA A 1 202 ? -11.452 -22.852 6.403 1.00 93.75 202 ALA A O 1
ATOM 1438 N N . ALA A 1 203 ? -13.398 -21.774 6.631 1.00 91.81 203 ALA A N 1
ATOM 1439 C CA . ALA A 1 203 ? -13.753 -21.869 5.216 1.00 91.81 203 ALA A CA 1
ATOM 1440 C C . ALA A 1 203 ? -12.847 -21.001 4.335 1.00 91.81 203 ALA A C 1
ATOM 1442 O O . ALA A 1 203 ? -12.386 -21.465 3.293 1.00 91.81 203 ALA A O 1
ATOM 1443 N N . ARG A 1 204 ? -12.540 -19.774 4.776 1.00 93.69 204 ARG A N 1
ATOM 1444 C CA . ARG A 1 204 ? -11.608 -18.880 4.078 1.00 93.69 204 ARG A CA 1
ATOM 1445 C C . ARG A 1 204 ? -10.192 -19.446 4.048 1.00 93.69 204 ARG A C 1
ATOM 1447 O O . ARG A 1 204 ? -9.573 -19.412 2.993 1.00 93.69 204 ARG A O 1
ATOM 1454 N N . ASP A 1 205 ? -9.719 -20.035 5.144 1.00 94.44 205 ASP A N 1
ATOM 1455 C CA . ASP A 1 205 ? -8.397 -20.675 5.201 1.00 94.44 205 ASP A CA 1
ATOM 1456 C C . ASP A 1 205 ? -8.284 -21.837 4.196 1.00 94.44 205 ASP A C 1
ATOM 1458 O O . ASP A 1 205 ? -7.311 -21.924 3.439 1.00 94.44 205 ASP A O 1
ATOM 1462 N N . ARG A 1 206 ? -9.316 -22.692 4.115 1.00 91.88 206 ARG A N 1
ATOM 1463 C CA . ARG A 1 206 ? -9.382 -23.768 3.110 1.00 91.88 206 ARG A CA 1
ATOM 1464 C C . ARG A 1 206 ? -9.410 -23.219 1.685 1.00 91.88 206 ARG A C 1
ATOM 1466 O O . ARG A 1 206 ? -8.670 -23.707 0.837 1.00 91.88 206 ARG A O 1
ATOM 1473 N N . ALA A 1 207 ? -10.225 -22.196 1.428 1.00 90.00 207 ALA A N 1
ATOM 1474 C CA . ALA A 1 207 ? -10.323 -21.573 0.110 1.00 90.00 207 ALA A CA 1
ATOM 1475 C C . ALA A 1 207 ? -9.013 -20.900 -0.319 1.00 90.00 207 ALA A C 1
ATOM 1477 O O . ALA A 1 207 ? -8.616 -21.024 -1.475 1.00 90.00 207 ALA A O 1
ATOM 1478 N N . ALA A 1 208 ? -8.319 -20.230 0.602 1.00 90.62 208 ALA A N 1
ATOM 1479 C CA . ALA A 1 208 ? -7.028 -19.612 0.333 1.00 90.62 208 ALA A CA 1
ATOM 1480 C C . ALA A 1 208 ? -5.953 -20.657 0.021 1.00 90.62 208 ALA A C 1
ATOM 1482 O O . ALA A 1 208 ? -5.202 -20.477 -0.934 1.00 90.62 208 ALA A O 1
ATOM 1483 N N . THR A 1 209 ? -5.913 -21.759 0.777 1.00 92.44 209 THR A N 1
ATOM 1484 C CA . THR A 1 209 ? -4.968 -22.862 0.538 1.00 92.44 209 THR A CA 1
ATOM 1485 C C . THR A 1 209 ? -5.206 -23.497 -0.826 1.00 92.44 209 THR A C 1
ATOM 1487 O O . THR A 1 209 ? -4.301 -23.517 -1.656 1.00 92.44 209 THR A O 1
ATOM 1490 N N . ALA A 1 210 ? -6.447 -23.908 -1.104 1.00 86.19 210 ALA A N 1
ATOM 1491 C CA . ALA A 1 210 ? -6.809 -24.507 -2.385 1.00 86.19 210 ALA A CA 1
ATOM 1492 C C . ALA A 1 210 ? -6.549 -23.543 -3.555 1.00 86.19 210 ALA A C 1
ATOM 1494 O O . ALA A 1 210 ? -6.086 -23.948 -4.617 1.00 86.19 210 ALA A O 1
ATOM 1495 N N . HIS A 1 211 ? -6.795 -22.243 -3.367 1.00 85.94 211 HIS A N 1
ATOM 1496 C CA . HIS A 1 211 ? -6.491 -21.253 -4.391 1.00 85.94 211 HIS A CA 1
ATOM 1497 C C . HIS A 1 211 ? -4.989 -21.082 -4.635 1.00 85.94 211 HIS A C 1
ATOM 1499 O O . HIS A 1 211 ? -4.577 -20.999 -5.790 1.00 85.94 211 HIS A O 1
ATOM 1505 N N . ALA A 1 212 ? -4.183 -21.005 -3.576 1.00 88.25 212 ALA A N 1
ATOM 1506 C CA . ALA A 1 212 ? -2.736 -20.893 -3.698 1.00 88.25 212 ALA A CA 1
ATOM 1507 C C . ALA A 1 212 ? -2.146 -22.114 -4.415 1.00 88.25 212 ALA A C 1
ATOM 1509 O O . ALA A 1 212 ? -1.306 -21.952 -5.296 1.00 88.25 212 ALA A O 1
ATOM 1510 N N . GLU A 1 213 ? -2.639 -23.313 -4.102 1.00 86.62 213 GLU A N 1
ATOM 1511 C CA . GLU A 1 213 ? -2.281 -24.547 -4.805 1.00 86.62 213 GLU A CA 1
ATOM 1512 C C . GLU A 1 213 ? -2.708 -24.500 -6.278 1.00 86.62 213 GLU A C 1
ATOM 1514 O O . GLU A 1 213 ? -1.895 -24.805 -7.149 1.00 86.62 213 GLU A O 1
ATOM 1519 N N . ALA A 1 214 ? -3.930 -24.039 -6.578 1.00 83.62 214 ALA A N 1
ATOM 1520 C CA . ALA A 1 214 ? -4.426 -23.908 -7.954 1.00 83.62 214 ALA A CA 1
ATOM 1521 C C . ALA A 1 214 ? -3.593 -22.929 -8.786 1.00 83.62 214 ALA A C 1
ATOM 1523 O O . ALA A 1 214 ? -3.433 -23.104 -9.991 1.00 83.62 214 ALA A O 1
ATOM 1524 N N . LEU A 1 215 ? -3.066 -21.892 -8.138 1.00 83.94 215 LEU A N 1
ATOM 1525 C CA . LEU A 1 215 ? -2.168 -20.924 -8.749 1.00 83.94 215 LEU A CA 1
ATOM 1526 C C . LEU A 1 215 ? -0.719 -21.412 -8.859 1.00 83.94 215 LEU A C 1
ATOM 1528 O O . LEU A 1 215 ? 0.081 -20.697 -9.450 1.00 83.94 215 LEU A O 1
ATOM 1532 N N . GLY A 1 216 ? -0.337 -22.532 -8.236 1.00 87.06 216 GLY A N 1
ATOM 1533 C CA . GLY A 1 216 ? 1.076 -22.887 -8.056 1.00 87.06 216 GLY A CA 1
ATOM 1534 C C . GLY A 1 216 ? 1.860 -21.848 -7.237 1.00 87.06 216 GLY A C 1
ATOM 1535 O O . GLY A 1 216 ? 3.072 -21.719 -7.394 1.00 87.06 216 GLY A O 1
ATOM 1536 N N . GLY A 1 217 ? 1.166 -21.071 -6.401 1.00 92.56 217 GLY A N 1
ATOM 1537 C CA . GLY A 1 217 ? 1.711 -19.938 -5.660 1.00 92.56 217 GLY A CA 1
ATOM 1538 C C . GLY A 1 217 ? 2.336 -20.314 -4.316 1.00 92.56 217 GLY A C 1
ATOM 1539 O O . GLY A 1 217 ? 2.591 -21.480 -4.003 1.00 92.56 217 GLY A O 1
ATOM 1540 N N . LEU A 1 218 ? 2.594 -19.288 -3.507 1.00 96.19 218 LEU A N 1
ATOM 1541 C CA . LEU A 1 218 ? 3.100 -19.408 -2.141 1.00 96.19 218 LEU A CA 1
ATOM 1542 C C . LEU A 1 218 ? 2.001 -19.872 -1.182 1.00 96.19 218 LEU A C 1
ATOM 1544 O O . LEU A 1 218 ? 0.838 -19.490 -1.332 1.00 96.19 218 LEU A O 1
ATOM 1548 N N . ARG A 1 219 ? 2.382 -20.644 -0.161 1.00 95.56 219 ARG A N 1
ATOM 1549 C CA . ARG A 1 219 ? 1.462 -21.130 0.873 1.00 95.56 219 ARG A CA 1
ATOM 1550 C C . ARG A 1 219 ? 0.942 -19.971 1.737 1.00 95.56 219 ARG A C 1
ATOM 1552 O O . ARG A 1 219 ? 1.768 -19.189 2.208 1.00 95.56 219 ARG A O 1
ATOM 1559 N N . PRO A 1 220 ? -0.379 -19.851 1.964 1.00 97.06 220 PRO A N 1
ATOM 1560 C CA . PRO A 1 220 ? -0.946 -18.761 2.746 1.00 97.06 220 PRO A CA 1
ATOM 1561 C C . PRO A 1 220 ? -0.893 -19.027 4.255 1.00 97.06 220 PRO A C 1
ATOM 1563 O O . PRO A 1 220 ? -0.924 -20.176 4.691 1.00 97.06 220 PRO A O 1
ATOM 1566 N N . ILE A 1 221 ? -0.903 -17.957 5.050 1.00 97.75 221 ILE A N 1
ATOM 1567 C CA . ILE A 1 221 ? -1.192 -18.026 6.483 1.00 97.75 221 ILE A CA 1
ATOM 1568 C C . ILE A 1 221 ? -2.664 -18.365 6.744 1.00 97.75 221 ILE A C 1
ATOM 1570 O O . ILE A 1 221 ? -3.554 -18.117 5.927 1.00 97.75 221 ILE A O 1
ATOM 1574 N N . THR A 1 222 ? -2.917 -18.880 7.939 1.00 96.75 222 THR A N 1
ATOM 1575 C CA . THR A 1 222 ? -4.257 -19.155 8.468 1.00 96.75 222 THR A CA 1
ATOM 1576 C C . THR A 1 222 ? -4.800 -17.979 9.276 1.00 96.75 222 THR A C 1
ATOM 1578 O O . THR A 1 222 ? -4.058 -17.104 9.734 1.00 96.75 222 THR A O 1
ATOM 1581 N N . SER A 1 223 ? -6.111 -17.978 9.508 1.00 95.81 223 SER A N 1
ATOM 1582 C CA . SER A 1 223 ? -6.777 -16.986 10.351 1.00 95.81 223 SER A CA 1
ATOM 1583 C C . SER A 1 223 ? -6.312 -17.062 11.811 1.00 95.81 223 SER A C 1
ATOM 1585 O O . SER A 1 223 ? -6.268 -16.036 12.483 1.00 95.81 223 SER A O 1
ATOM 1587 N N . GLU A 1 224 ? -5.906 -18.241 12.293 1.00 95.62 224 GLU A N 1
ATOM 1588 C CA . GLU A 1 224 ? -5.354 -18.436 13.646 1.00 95.62 224 GLU A CA 1
ATOM 1589 C C . GLU A 1 224 ? -3.988 -17.769 13.831 1.00 95.62 224 GLU A C 1
ATOM 1591 O O . GLU A 1 224 ? -3.652 -17.303 14.917 1.00 95.62 224 GLU A O 1
ATOM 1596 N N . GLN A 1 225 ? -3.198 -17.699 12.761 1.00 96.69 225 GLN A N 1
ATOM 1597 C CA . GLN A 1 225 ? -1.902 -17.035 12.772 1.00 96.69 225 GLN A CA 1
ATOM 1598 C C . GLN A 1 225 ? -2.027 -15.509 12.681 1.00 96.69 225 GLN A C 1
ATOM 1600 O O . GLN A 1 225 ? -1.012 -14.835 12.837 1.00 96.69 225 GLN A O 1
ATOM 1605 N N . TRP A 1 226 ? -3.204 -14.950 12.388 1.00 97.69 226 TRP A N 1
ATOM 1606 C CA . TRP A 1 226 ? -3.385 -13.513 12.191 1.00 97.69 226 TRP A CA 1
ATOM 1607 C C . TRP A 1 226 ? -3.422 -12.753 13.513 1.00 97.69 226 TRP A C 1
ATOM 1609 O O . TRP A 1 226 ? -4.220 -13.044 14.400 1.00 97.69 226 TRP A O 1
ATOM 1619 N N . ASP A 1 227 ? -2.592 -11.722 13.621 1.00 96.38 227 ASP A N 1
ATOM 1620 C CA . ASP A 1 227 ? -2.510 -10.889 14.811 1.00 96.38 227 ASP A CA 1
ATOM 1621 C C . ASP A 1 227 ? -2.275 -9.415 14.456 1.00 96.38 227 ASP A C 1
ATOM 1623 O O . ASP A 1 227 ? -2.167 -9.009 13.294 1.00 96.38 227 ASP A O 1
ATOM 1627 N N . TYR A 1 228 ? -2.197 -8.585 15.494 1.00 94.88 228 TYR A N 1
ATOM 1628 C CA . TYR A 1 228 ? -1.952 -7.156 15.350 1.00 94.88 228 TYR A CA 1
ATOM 1629 C C . TYR A 1 228 ? -0.597 -6.843 14.693 1.00 94.88 228 TYR A C 1
ATOM 1631 O O . TYR A 1 228 ? -0.501 -5.872 13.941 1.00 94.88 228 TYR A O 1
ATOM 1639 N N . ALA A 1 229 ? 0.450 -7.625 14.966 1.00 94.75 229 ALA A N 1
ATOM 1640 C CA . ALA A 1 229 ? 1.784 -7.381 14.426 1.00 94.75 229 ALA A CA 1
ATOM 1641 C C . ALA A 1 229 ? 1.828 -7.661 12.917 1.00 94.75 229 ALA A C 1
ATOM 1643 O O . ALA A 1 229 ? 2.356 -6.840 12.165 1.00 94.75 229 ALA A O 1
ATOM 1644 N N . LYS A 1 230 ? 1.198 -8.749 12.462 1.00 97.25 230 LYS A N 1
ATOM 1645 C CA . LYS A 1 230 ? 1.070 -9.106 11.040 1.00 97.25 230 LYS A CA 1
ATOM 1646 C C . LYS A 1 230 ? 0.160 -8.149 10.281 1.00 97.25 230 LYS A C 1
ATOM 1648 O O . LYS A 1 230 ? 0.533 -7.686 9.204 1.00 97.25 230 LYS A O 1
ATOM 1653 N N . ALA A 1 231 ? -0.971 -7.755 10.869 1.00 97.50 231 ALA A N 1
ATOM 1654 C CA . ALA A 1 231 ? -1.836 -6.719 10.302 1.00 97.50 231 ALA A CA 1
ATOM 1655 C C . ALA A 1 231 ? -1.094 -5.384 10.129 1.00 97.50 231 ALA A C 1
ATOM 1657 O O . ALA A 1 231 ? -1.229 -4.709 9.106 1.00 97.50 231 ALA A O 1
ATOM 1658 N N . ARG A 1 232 ? -0.262 -5.016 11.110 1.00 95.62 232 ARG A N 1
ATOM 1659 C CA . ARG A 1 232 ? 0.583 -3.823 11.035 1.00 95.62 232 ARG A CA 1
ATOM 1660 C C . ARG A 1 232 ? 1.655 -3.963 9.958 1.00 95.62 232 ARG A C 1
ATOM 1662 O O . ARG A 1 232 ? 1.793 -3.048 9.155 1.00 95.62 232 ARG A O 1
ATOM 1669 N N . HIS A 1 233 ? 2.373 -5.086 9.907 1.00 96.88 233 HIS A N 1
ATOM 1670 C CA . HIS A 1 233 ? 3.381 -5.343 8.875 1.00 96.88 233 HIS A CA 1
ATOM 1671 C C . HIS A 1 233 ? 2.779 -5.233 7.467 1.00 96.88 233 HIS A C 1
ATOM 1673 O O . HIS A 1 233 ? 3.298 -4.483 6.641 1.00 96.88 233 HIS A O 1
ATOM 1679 N N . LEU A 1 234 ? 1.613 -5.852 7.236 1.00 98.00 234 LEU A N 1
ATOM 1680 C CA . LEU A 1 234 ? 0.873 -5.721 5.981 1.00 98.00 234 LEU A CA 1
ATOM 1681 C C . LEU A 1 234 ? 0.603 -4.251 5.631 1.00 98.00 234 LEU A C 1
ATOM 1683 O O . LEU A 1 234 ? 0.904 -3.822 4.522 1.00 98.00 234 LEU A O 1
ATOM 1687 N N . LEU A 1 235 ? 0.087 -3.457 6.573 1.00 96.12 235 LEU A N 1
ATOM 1688 C CA . LEU A 1 235 ? -0.232 -2.047 6.330 1.00 96.12 235 LEU A CA 1
ATOM 1689 C C . LEU A 1 235 ? 1.007 -1.190 5.999 1.00 96.12 235 LEU A C 1
ATOM 1691 O O . LEU A 1 235 ? 0.903 -0.226 5.236 1.00 96.12 235 LEU A O 1
ATOM 1695 N N . PHE A 1 236 ? 2.170 -1.520 6.568 1.00 95.12 236 PHE A N 1
ATOM 1696 C CA . PHE A 1 236 ? 3.434 -0.839 6.276 1.00 95.12 236 PHE A CA 1
ATOM 1697 C C . PHE A 1 236 ? 4.023 -1.232 4.919 1.00 95.12 236 PHE A C 1
ATOM 1699 O O . PHE A 1 236 ? 4.490 -0.351 4.198 1.00 95.12 236 PHE A O 1
ATOM 1706 N N . ARG A 1 237 ? 3.988 -2.518 4.552 1.00 96.44 237 ARG A N 1
ATOM 1707 C CA . ARG A 1 237 ? 4.580 -3.002 3.294 1.00 96.44 237 ARG A CA 1
ATOM 1708 C C . ARG A 1 237 ? 3.662 -2.800 2.087 1.00 96.44 237 ARG A C 1
ATOM 1710 O O . ARG A 1 237 ? 4.104 -2.275 1.071 1.00 96.44 237 ARG A O 1
ATOM 1717 N N . ALA A 1 238 ? 2.374 -3.121 2.210 1.00 96.19 238 ALA A N 1
ATOM 1718 C CA . ALA A 1 238 ? 1.357 -2.931 1.166 1.00 96.19 238 ALA A CA 1
ATOM 1719 C C . ALA A 1 238 ? 0.736 -1.514 1.176 1.00 96.19 238 ALA A C 1
ATOM 1721 O O . ALA A 1 238 ? -0.321 -1.260 0.597 1.00 96.19 238 ALA A O 1
ATOM 1722 N N . GLY A 1 239 ? 1.393 -0.573 1.852 1.00 94.88 239 GLY A N 1
ATOM 1723 C CA . GLY A 1 239 ? 0.995 0.820 1.955 1.00 94.88 239 GLY A CA 1
ATOM 1724 C C . GLY A 1 239 ? 2.142 1.661 2.502 1.00 94.88 239 GLY A C 1
ATOM 1725 O O . GLY A 1 239 ? 3.307 1.440 2.178 1.00 94.88 239 GLY A O 1
ATOM 1726 N N . PHE A 1 240 ? 1.810 2.629 3.351 1.00 95.62 240 PHE A N 1
ATOM 1727 C CA . PHE A 1 240 ? 2.788 3.476 4.038 1.00 95.62 240 PHE A CA 1
ATOM 1728 C C . PHE A 1 240 ? 2.621 3.407 5.563 1.00 95.62 240 PHE A C 1
ATOM 1730 O O . PHE A 1 240 ? 3.085 4.282 6.278 1.00 95.62 240 PHE A O 1
ATOM 1737 N N . GLY A 1 241 ? 1.922 2.400 6.089 1.00 93.19 241 GLY A N 1
ATOM 1738 C CA . GLY A 1 241 ? 1.529 2.356 7.495 1.00 93.19 241 GLY A CA 1
ATOM 1739 C C . GLY A 1 241 ? 0.265 3.176 7.782 1.00 93.19 241 GLY A C 1
ATOM 1740 O O . GLY A 1 241 ? -0.450 3.632 6.878 1.00 93.19 241 GLY A O 1
ATOM 1741 N N . GLY A 1 242 ? -0.036 3.344 9.066 1.00 91.94 242 GLY A N 1
ATOM 1742 C CA . GLY A 1 242 ? -1.249 4.006 9.538 1.00 91.94 242 GLY A CA 1
ATOM 1743 C C . GLY A 1 242 ? -1.351 3.980 11.057 1.00 91.94 242 GLY A C 1
ATOM 1744 O O . GLY A 1 242 ? -0.388 3.645 11.748 1.00 91.94 242 GLY A O 1
ATOM 1745 N N . THR A 1 243 ? -2.511 4.355 11.592 1.00 90.19 243 THR A N 1
ATOM 1746 C CA . THR A 1 243 ? -2.687 4.430 13.048 1.00 90.19 243 THR A CA 1
ATOM 1747 C C . THR A 1 243 ? -3.076 3.089 13.662 1.00 90.19 243 THR A C 1
ATOM 1749 O O . THR A 1 243 ? -3.485 2.172 12.945 1.00 90.19 243 THR A O 1
ATOM 1752 N N . PRO A 1 244 ? -3.026 2.955 15.002 1.00 89.44 244 PRO A N 1
ATOM 1753 C CA . PRO A 1 244 ? -3.508 1.754 15.674 1.00 89.44 244 PRO A CA 1
ATOM 1754 C C . PRO A 1 244 ? -4.958 1.395 15.334 1.00 89.44 244 PRO A C 1
ATOM 1756 O O . PRO A 1 244 ? -5.305 0.219 15.313 1.00 89.44 244 PRO A O 1
ATOM 1759 N N . GLU A 1 245 ? -5.809 2.382 15.035 1.00 90.56 245 GLU A N 1
ATOM 1760 C CA . GLU A 1 245 ? -7.180 2.135 14.576 1.00 90.56 245 GLU A CA 1
ATOM 1761 C C . GLU A 1 245 ? -7.214 1.485 13.192 1.00 90.56 245 GLU A C 1
ATOM 1763 O O . GLU A 1 245 ? -8.021 0.590 12.970 1.00 90.56 245 GLU A O 1
ATOM 1768 N N . ASP A 1 246 ? -6.342 1.896 12.271 1.00 93.44 246 ASP A N 1
ATOM 1769 C CA . ASP A 1 246 ? -6.271 1.286 10.941 1.00 93.44 246 ASP A CA 1
ATOM 1770 C C . ASP A 1 246 ? -5.756 -0.154 11.018 1.00 93.44 246 ASP A C 1
ATOM 1772 O O . ASP A 1 246 ? -6.298 -1.034 10.354 1.00 93.44 246 ASP A O 1
ATOM 1776 N N . VAL A 1 247 ? -4.792 -0.427 11.905 1.00 95.38 247 VAL A N 1
ATOM 1777 C CA . VAL A 1 247 ? -4.341 -1.800 12.180 1.00 95.38 247 VAL A CA 1
ATOM 1778 C C . VAL A 1 247 ? -5.472 -2.637 12.783 1.00 95.38 247 VAL A C 1
ATOM 1780 O O . VAL A 1 247 ? -5.706 -3.753 12.328 1.00 95.38 247 VAL A O 1
ATOM 1783 N N . LYS A 1 248 ? -6.216 -2.106 13.766 1.00 95.38 248 LYS A N 1
ATOM 1784 C CA . LYS A 1 248 ? -7.366 -2.807 14.368 1.00 95.38 248 LYS A CA 1
ATOM 1785 C C . LYS A 1 248 ? -8.431 -3.160 13.331 1.00 95.38 248 LYS A C 1
ATOM 1787 O O . LYS A 1 248 ? -8.903 -4.289 13.346 1.00 95.38 248 LYS A O 1
ATOM 1792 N N . LYS A 1 249 ? -8.737 -2.257 12.391 1.00 95.88 249 LYS A N 1
ATOM 1793 C CA . LYS A 1 249 ? -9.653 -2.560 11.276 1.00 95.88 249 LYS A CA 1
ATOM 1794 C C . LYS A 1 249 ? -9.171 -3.768 10.467 1.00 95.88 249 LYS A C 1
ATOM 1796 O O . LYS A 1 249 ? -9.973 -4.632 10.141 1.00 95.88 249 LYS A O 1
ATOM 1801 N N . LEU A 1 250 ? -7.873 -3.866 10.161 1.00 97.12 250 LEU A N 1
ATOM 1802 C CA . LEU A 1 250 ? -7.330 -5.032 9.446 1.00 97.12 250 LEU A CA 1
ATOM 1803 C C . LEU A 1 250 ? -7.351 -6.314 10.295 1.00 97.12 250 LEU A C 1
ATOM 1805 O O . LEU A 1 250 ? -7.578 -7.397 9.760 1.00 97.12 250 LEU A O 1
ATOM 1809 N N . VAL A 1 251 ? -7.150 -6.212 11.612 1.00 97.25 251 VAL A N 1
ATOM 1810 C CA . VAL A 1 251 ? -7.319 -7.353 12.530 1.00 97.25 251 VAL A CA 1
ATOM 1811 C C . VAL A 1 251 ? -8.763 -7.856 12.499 1.00 97.25 251 VAL A C 1
ATOM 1813 O O . VAL A 1 251 ? -8.981 -9.051 12.337 1.00 97.25 251 VAL A O 1
ATOM 1816 N N . GLU A 1 252 ? -9.740 -6.951 12.578 1.00 94.69 252 GLU A N 1
ATOM 1817 C CA . GLU A 1 252 ? -11.175 -7.273 12.541 1.00 94.69 252 GLU A CA 1
ATOM 1818 C C . GLU A 1 252 ? -11.617 -7.893 11.206 1.00 94.69 252 GLU A C 1
ATOM 1820 O O . GLU A 1 252 ? -12.501 -8.748 11.187 1.00 94.69 252 GLU A O 1
ATOM 1825 N N . LEU A 1 253 ? -10.994 -7.501 10.090 1.00 94.31 253 LEU A N 1
ATOM 1826 C CA . LEU A 1 253 ? -11.249 -8.109 8.780 1.00 94.31 253 LEU A CA 1
ATOM 1827 C C . LEU A 1 253 ? -10.714 -9.551 8.676 1.00 94.31 253 LEU A C 1
ATOM 1829 O O . LEU A 1 253 ? -11.257 -10.352 7.911 1.00 94.31 253 LEU A O 1
ATOM 1833 N N . GLY A 1 254 ? -9.667 -9.892 9.430 1.00 96.12 254 GLY A N 1
ATOM 1834 C CA . GLY A 1 254 ? -8.890 -11.118 9.231 1.00 96.12 254 GLY A CA 1
ATOM 1835 C C . GLY A 1 254 ? -7.965 -11.040 8.003 1.00 96.12 254 GLY A C 1
ATOM 1836 O O . GLY A 1 254 ? -8.092 -10.119 7.190 1.00 96.12 254 GLY A O 1
ATOM 1837 N N . PRO A 1 255 ? -7.045 -12.007 7.823 1.00 97.31 255 PRO A N 1
ATOM 1838 C CA . PRO A 1 255 ? -5.969 -11.907 6.831 1.00 97.31 255 PRO A CA 1
ATOM 1839 C C . PRO A 1 255 ? -6.509 -11.811 5.400 1.00 97.31 255 PRO A C 1
ATOM 1841 O O . PRO A 1 255 ? -6.129 -10.921 4.643 1.00 97.31 255 PRO A O 1
ATOM 1844 N N . HIS A 1 256 ? -7.476 -12.664 5.055 1.00 94.75 256 HIS A N 1
ATOM 1845 C CA . HIS A 1 256 ? -8.051 -12.754 3.708 1.00 94.75 256 HIS A CA 1
ATOM 1846 C C . HIS A 1 256 ? -8.720 -11.454 3.261 1.00 94.75 256 HIS A C 1
ATOM 1848 O O . HIS A 1 256 ? -8.406 -10.926 2.197 1.00 94.75 256 HIS A O 1
ATOM 1854 N N . LYS A 1 257 ? -9.612 -10.896 4.092 1.00 94.38 257 LYS A N 1
ATOM 1855 C CA . LYS A 1 257 ? -10.301 -9.638 3.770 1.00 94.38 257 LYS A CA 1
ATOM 1856 C C . LYS A 1 257 ? -9.390 -8.424 3.919 1.00 94.38 257 LYS A C 1
ATOM 1858 O O . LYS A 1 257 ? -9.603 -7.451 3.205 1.00 94.38 257 LYS A O 1
ATOM 1863 N N . ALA A 1 258 ? -8.384 -8.461 4.796 1.00 97.56 258 ALA A N 1
ATOM 1864 C CA . ALA A 1 258 ? -7.392 -7.394 4.907 1.00 97.56 258 ALA A CA 1
ATOM 1865 C C . ALA A 1 258 ? -6.516 -7.296 3.648 1.00 97.56 258 ALA A C 1
ATOM 1867 O O . ALA A 1 258 ? -6.328 -6.199 3.122 1.00 97.56 258 ALA A O 1
ATOM 1868 N N . VAL A 1 259 ? -6.025 -8.430 3.135 1.00 98.06 259 VAL A N 1
ATOM 1869 C CA . VAL A 1 259 ? -5.263 -8.460 1.879 1.00 98.06 259 VAL A CA 1
ATOM 1870 C C . VAL A 1 259 ? -6.153 -8.068 0.705 1.00 98.06 259 VAL A C 1
ATOM 1872 O O . VAL A 1 259 ? -5.774 -7.171 -0.046 1.00 98.06 259 VAL A O 1
ATOM 1875 N N . GLU A 1 260 ? -7.357 -8.646 0.597 1.00 94.94 260 GLU A N 1
ATOM 1876 C CA . GLU A 1 260 ? -8.344 -8.269 -0.425 1.00 94.94 260 GLU A CA 1
ATOM 1877 C C . GLU A 1 260 ? -8.633 -6.759 -0.391 1.00 94.94 260 GLU A C 1
ATOM 1879 O O . GLU A 1 260 ? -8.617 -6.093 -1.419 1.00 94.94 260 GLU A O 1
ATOM 1884 N N . PHE A 1 261 ? -8.821 -6.172 0.792 1.00 95.56 261 PHE A N 1
ATOM 1885 C CA . PHE A 1 261 ? -9.081 -4.740 0.942 1.00 95.56 261 PHE A CA 1
ATOM 1886 C C . PHE A 1 261 ? -7.988 -3.853 0.321 1.00 95.56 261 PHE A C 1
ATOM 1888 O O . PHE A 1 261 ? -8.311 -2.804 -0.242 1.00 95.56 261 PHE A O 1
ATOM 1895 N N . LEU A 1 262 ? -6.718 -4.262 0.407 1.00 96.94 262 LEU A N 1
ATOM 1896 C CA . LEU A 1 262 ? -5.581 -3.496 -0.111 1.00 96.94 262 LEU A CA 1
ATOM 1897 C C . LEU A 1 262 ? -5.366 -3.711 -1.609 1.00 96.94 262 LEU A C 1
ATOM 1899 O O . LEU A 1 262 ? -5.173 -2.740 -2.338 1.00 96.94 262 LEU A O 1
ATOM 1903 N N . VAL A 1 263 ? -5.425 -4.958 -2.077 1.00 96.62 263 VAL A N 1
ATOM 1904 C CA . VAL A 1 263 ? -5.248 -5.304 -3.501 1.00 96.62 263 VAL A CA 1
ATOM 1905 C C . VAL A 1 263 ? -6.454 -4.901 -4.360 1.00 96.62 263 VAL A C 1
ATOM 1907 O O . VAL A 1 263 ? -6.272 -4.546 -5.521 1.00 96.62 263 VAL A O 1
ATOM 1910 N N . GLU A 1 264 ? -7.660 -4.819 -3.779 1.00 94.94 264 GLU A N 1
ATOM 1911 C CA . GLU A 1 264 ? -8.864 -4.225 -4.388 1.00 94.94 264 GLU A CA 1
ATOM 1912 C C . GLU A 1 264 ? -8.967 -2.713 -4.181 1.00 94.94 264 GLU A C 1
ATOM 1914 O O . GLU A 1 264 ? -10.054 -2.163 -3.942 1.00 94.94 264 GLU A O 1
ATOM 1919 N N . TYR A 1 265 ? -7.850 -1.998 -4.278 1.00 95.31 265 TYR A N 1
ATOM 1920 C CA . TYR A 1 265 ? -7.853 -0.552 -4.074 1.00 95.31 265 TYR A CA 1
ATOM 1921 C C . TYR A 1 265 ? -8.775 0.181 -5.068 1.00 95.31 265 TYR A C 1
ATOM 1923 O O . TYR A 1 265 ? -9.362 1.202 -4.712 1.00 95.31 265 TYR A O 1
ATOM 1931 N N . ARG A 1 266 ? -8.997 -0.355 -6.281 1.00 93.75 266 ARG A N 1
ATOM 1932 C CA . ARG A 1 266 ? -9.920 0.228 -7.277 1.00 93.75 266 ARG A CA 1
ATOM 1933 C C . ARG A 1 266 ? -11.383 0.250 -6.812 1.00 93.75 266 ARG A C 1
ATOM 1935 O O . ARG A 1 266 ? -12.127 1.131 -7.234 1.00 93.75 266 ARG A O 1
ATOM 1942 N N . ALA A 1 267 ? -11.783 -0.657 -5.914 1.00 92.25 267 ALA A N 1
ATOM 1943 C CA . ALA A 1 267 ? -13.117 -0.669 -5.303 1.00 92.25 267 ALA A CA 1
ATOM 1944 C C . ALA A 1 267 ? -13.283 0.387 -4.191 1.00 92.25 267 ALA A C 1
ATOM 1946 O O . ALA A 1 267 ? -14.377 0.563 -3.653 1.00 92.25 267 ALA A O 1
ATOM 1947 N N . ARG A 1 268 ? -12.205 1.082 -3.809 1.00 91.94 268 ARG A N 1
ATOM 1948 C CA . ARG A 1 268 ? -12.231 2.171 -2.825 1.00 91.94 268 ARG A CA 1
ATOM 1949 C C . ARG A 1 268 ? -12.438 3.517 -3.530 1.00 91.94 268 ARG A C 1
ATOM 1951 O O . ARG A 1 268 ? -12.108 3.629 -4.709 1.00 91.94 268 ARG A O 1
ATOM 1958 N N . PRO A 1 269 ? -12.929 4.565 -2.851 1.00 91.50 269 PRO A N 1
ATOM 1959 C CA . PRO A 1 269 ? -13.035 5.898 -3.446 1.00 91.50 269 PRO A CA 1
ATOM 1960 C C . PRO A 1 269 ? -11.693 6.397 -4.007 1.00 91.50 269 PRO A C 1
ATOM 1962 O O . PRO A 1 269 ? -10.641 6.093 -3.448 1.00 91.50 269 PRO A O 1
ATOM 1965 N N . VAL A 1 270 ? -11.714 7.146 -5.111 1.00 89.25 270 VAL A N 1
ATOM 1966 C CA . VAL A 1 270 ? -10.516 7.828 -5.637 1.00 89.25 270 VAL A CA 1
ATOM 1967 C C . VAL A 1 270 ? -10.211 9.042 -4.753 1.00 89.25 270 VAL A C 1
ATOM 1969 O O . VAL A 1 270 ? -11.130 9.714 -4.284 1.00 89.25 270 VAL A O 1
ATOM 1972 N N . ALA A 1 271 ? -8.931 9.352 -4.539 1.00 88.25 271 ALA A N 1
ATOM 1973 C CA . ALA A 1 271 ? -8.536 10.606 -3.904 1.00 88.25 271 ALA A CA 1
ATOM 1974 C C . ALA A 1 271 ? -8.874 11.802 -4.813 1.00 88.25 271 ALA A C 1
ATOM 1976 O O . ALA A 1 271 ? -8.363 11.887 -5.933 1.00 88.25 271 ALA A O 1
ATOM 1977 N N . ASN A 1 272 ? -9.684 12.744 -4.320 1.00 86.81 272 ASN A N 1
ATOM 1978 C CA . ASN A 1 272 ? -10.000 13.990 -5.025 1.00 86.81 272 ASN A CA 1
ATOM 1979 C C . ASN A 1 272 ? -8.853 15.009 -4.885 1.00 86.81 272 ASN A C 1
ATOM 1981 O O . ASN A 1 272 ? -8.956 16.005 -4.171 1.00 86.81 272 ASN A O 1
ATOM 1985 N N . LEU A 1 273 ? -7.720 14.681 -5.501 1.00 89.62 273 LEU A N 1
ATOM 1986 C CA . LEU A 1 273 ? -6.482 15.453 -5.482 1.00 89.62 273 LEU A CA 1
ATOM 1987 C C . LEU A 1 273 ? -5.982 15.583 -6.918 1.00 89.62 273 LEU A C 1
ATOM 1989 O O . LEU A 1 273 ? -5.094 14.839 -7.339 1.00 89.62 273 LEU A O 1
ATOM 1993 N N . GLU A 1 274 ? -6.594 16.483 -7.680 1.00 89.25 274 GLU A N 1
ATOM 1994 C CA . GLU A 1 274 ? -6.170 16.801 -9.043 1.00 89.25 274 GLU A CA 1
ATOM 1995 C C . GLU A 1 274 ? -4.931 17.704 -9.035 1.00 89.25 274 GLU A C 1
ATOM 1997 O O . GLU A 1 274 ? -4.746 18.526 -8.134 1.00 89.25 274 GLU A O 1
ATOM 2002 N N . PHE A 1 275 ? -4.074 17.531 -10.040 1.00 93.62 275 PHE A N 1
ATOM 2003 C CA . PHE A 1 275 ? -2.950 18.418 -10.307 1.00 93.62 275 PHE A CA 1
ATOM 2004 C C . PHE A 1 275 ? -3.270 19.253 -11.541 1.00 93.62 275 PHE A C 1
ATOM 2006 O O . PHE A 1 275 ? -3.545 18.704 -12.608 1.00 93.62 275 PHE A O 1
ATOM 2013 N N . ASN A 1 276 ? -3.242 20.576 -11.398 1.00 91.75 276 ASN A N 1
ATOM 2014 C CA . ASN A 1 276 ? -3.425 21.472 -12.530 1.00 91.75 276 ASN A CA 1
ATOM 2015 C C . ASN A 1 276 ? -2.099 21.610 -13.282 1.00 91.75 276 ASN A C 1
ATOM 2017 O O . ASN A 1 276 ? -1.280 22.467 -12.947 1.00 91.75 276 ASN A O 1
ATOM 2021 N N . VAL A 1 277 ? -1.890 20.728 -14.257 1.00 91.06 277 VAL A N 1
ATOM 2022 C CA . VAL A 1 277 ? -0.723 20.781 -15.133 1.00 91.06 277 VAL A CA 1
ATOM 2023 C C . VAL A 1 277 ? -0.862 21.937 -16.127 1.00 91.06 277 VAL A C 1
ATOM 2025 O O . VAL A 1 277 ? -1.891 22.121 -16.770 1.00 91.06 277 VAL A O 1
ATOM 2028 N N . LEU A 1 278 ? 0.190 22.734 -16.227 1.00 89.50 278 LEU A N 1
ATOM 2029 C CA . LEU A 1 278 ? 0.433 23.728 -17.252 1.00 89.50 278 LEU A CA 1
ATOM 2030 C C . LEU A 1 278 ? 1.099 23.041 -18.442 1.00 89.50 278 LEU A C 1
ATOM 2032 O O . LEU A 1 278 ? 2.169 22.437 -18.305 1.00 89.50 278 LEU A O 1
ATOM 2036 N N . ASP A 1 279 ? 0.463 23.166 -19.600 1.00 83.31 279 ASP A N 1
ATOM 2037 C CA . ASP A 1 279 ? 0.989 22.646 -20.853 1.00 83.31 279 ASP A CA 1
ATOM 2038 C C . ASP A 1 279 ? 2.175 23.476 -21.349 1.00 83.31 279 ASP A C 1
ATOM 2040 O O . ASP A 1 279 ? 2.260 24.690 -21.129 1.00 83.31 279 ASP A O 1
ATOM 2044 N N . TRP A 1 280 ? 3.082 22.826 -22.076 1.00 80.81 280 TRP A N 1
ATOM 2045 C CA . TRP A 1 280 ? 4.115 23.545 -22.799 1.00 80.81 280 TRP A CA 1
ATOM 2046 C C . TRP A 1 280 ? 3.508 24.239 -24.019 1.00 80.81 280 TRP A C 1
ATOM 2048 O O . TRP A 1 280 ? 3.058 23.611 -24.977 1.00 80.81 280 TRP A O 1
ATOM 2058 N N . GLU A 1 281 ? 3.505 25.567 -24.001 1.00 82.38 281 GLU A N 1
ATOM 2059 C CA . GLU A 1 281 ? 2.943 26.364 -25.085 1.00 82.38 281 GLU A CA 1
ATOM 2060 C C . GLU A 1 281 ? 3.888 26.434 -26.291 1.00 82.38 281 GLU A C 1
ATOM 2062 O O . GLU A 1 281 ? 5.110 26.558 -26.168 1.00 82.38 281 GLU A O 1
ATOM 2067 N N . ARG A 1 282 ? 3.304 26.369 -27.491 1.00 84.81 282 ARG A N 1
ATOM 2068 C CA . ARG A 1 282 ? 4.041 26.602 -28.732 1.00 84.81 282 ARG A CA 1
ATOM 2069 C C . ARG A 1 282 ? 4.321 28.100 -28.870 1.00 84.81 282 ARG A C 1
ATOM 2071 O O . ARG A 1 282 ? 3.357 28.864 -28.814 1.00 84.81 282 ARG A O 1
ATOM 2078 N N . PRO A 1 283 ? 5.571 28.511 -29.158 1.00 83.81 283 PRO A N 1
ATOM 2079 C CA . PRO A 1 283 ? 5.874 29.909 -29.398 1.00 83.81 283 PRO A CA 1
ATOM 2080 C C . PRO A 1 283 ? 5.006 30.474 -30.516 1.00 83.81 283 PRO A C 1
ATOM 2082 O O . PRO A 1 283 ? 4.876 29.874 -31.593 1.00 83.81 283 PRO A O 1
ATOM 2085 N N . LEU A 1 284 ? 4.429 31.642 -30.266 1.00 86.81 284 LEU A N 1
ATOM 2086 C CA . LEU A 1 284 ? 3.670 32.378 -31.262 1.00 86.81 284 LEU A CA 1
ATOM 2087 C C . LEU A 1 284 ? 4.616 32.900 -32.350 1.00 86.81 284 LEU A C 1
ATOM 2089 O O . LEU A 1 284 ? 5.810 33.113 -32.139 1.00 86.81 284 LEU A O 1
ATOM 2093 N N . ASP A 1 285 ? 4.088 33.132 -33.551 1.00 86.44 285 ASP A N 1
ATOM 2094 C CA . ASP A 1 285 ? 4.917 33.512 -34.702 1.00 86.44 285 ASP A CA 1
ATOM 2095 C C . ASP A 1 285 ? 5.727 34.803 -34.461 1.00 86.44 285 ASP A C 1
ATOM 2097 O O . ASP A 1 285 ? 6.869 34.920 -34.905 1.00 86.44 285 ASP A O 1
ATOM 2101 N N . TYR A 1 286 ? 5.188 35.754 -33.689 1.00 87.31 286 TYR A N 1
ATOM 2102 C CA . TYR A 1 286 ? 5.930 36.964 -33.323 1.00 87.31 286 TYR A CA 1
ATOM 2103 C C . TYR A 1 286 ? 7.096 36.681 -32.359 1.00 87.31 286 TYR A C 1
ATOM 2105 O O . TYR A 1 286 ? 8.112 37.367 -32.437 1.00 87.31 286 TYR A O 1
ATOM 2113 N N . GLU A 1 287 ? 6.988 35.669 -31.492 1.00 85.44 287 GLU A N 1
ATOM 2114 C CA . GLU A 1 287 ? 8.012 35.306 -30.498 1.00 85.44 287 GLU A CA 1
ATOM 2115 C C . GLU A 1 287 ? 9.251 34.740 -31.187 1.00 85.44 287 GLU A C 1
ATOM 2117 O O . GLU A 1 287 ? 10.384 35.086 -30.849 1.00 85.44 287 GLU A O 1
ATOM 2122 N N . ASN A 1 288 ? 9.042 33.973 -32.259 1.00 85.00 288 ASN A N 1
ATOM 2123 C CA . ASN A 1 288 ? 10.126 33.474 -33.102 1.00 85.00 288 ASN A CA 1
ATOM 2124 C C . ASN A 1 288 ? 10.902 34.609 -33.795 1.00 85.00 288 ASN A C 1
ATOM 2126 O O . ASN A 1 288 ? 12.102 34.476 -34.050 1.00 85.00 288 ASN A O 1
ATOM 2130 N N . ARG A 1 289 ? 10.247 35.747 -34.061 1.00 88.56 289 ARG A N 1
ATOM 2131 C CA . ARG A 1 289 ? 10.844 36.926 -34.714 1.00 88.56 289 ARG A CA 1
ATOM 2132 C C . ARG A 1 289 ? 11.553 37.875 -33.743 1.00 88.56 289 ARG A C 1
ATOM 2134 O O . ARG A 1 289 ? 12.185 38.828 -34.198 1.00 88.56 289 ARG A O 1
ATOM 2141 N N . LEU A 1 290 ? 11.471 37.636 -32.432 1.00 88.50 290 LEU A N 1
ATOM 2142 C CA . LEU A 1 290 ? 12.176 38.437 -31.431 1.00 88.50 290 LEU A CA 1
ATOM 2143 C C . LEU A 1 290 ? 13.700 38.318 -31.587 1.00 88.50 290 LEU A C 1
ATOM 2145 O O . LEU A 1 290 ? 14.228 37.299 -32.032 1.00 88.50 290 LEU A O 1
ATOM 2149 N N . HIS A 1 291 ? 14.431 39.360 -31.183 1.00 91.12 291 HIS A N 1
ATOM 2150 C CA . HIS A 1 291 ? 15.894 39.305 -31.115 1.00 91.12 291 HIS A CA 1
ATOM 2151 C C . HIS A 1 291 ? 16.369 38.264 -30.087 1.00 91.12 291 HIS A C 1
ATOM 2153 O O . HIS A 1 291 ? 15.643 37.930 -29.149 1.00 91.12 291 HIS A O 1
ATOM 2159 N N . ALA A 1 292 ? 17.602 37.770 -30.252 1.00 89.50 292 ALA A N 1
ATOM 2160 C CA . ALA A 1 292 ? 18.147 36.656 -29.471 1.00 89.50 292 ALA A CA 1
ATOM 2161 C C . ALA A 1 292 ? 18.001 36.850 -27.951 1.00 89.50 292 ALA A C 1
ATOM 2163 O O . ALA A 1 292 ? 17.474 35.967 -27.285 1.00 89.50 292 ALA A O 1
ATOM 2164 N N . ASP A 1 293 ? 18.344 38.028 -27.424 1.00 91.94 293 ASP A N 1
ATOM 2165 C CA . ASP A 1 293 ? 18.236 38.319 -25.987 1.00 91.94 293 ASP A CA 1
ATOM 2166 C C . ASP A 1 293 ? 16.801 38.225 -25.459 1.00 91.94 293 ASP A C 1
ATOM 2168 O O . ASP A 1 293 ? 16.573 37.793 -24.332 1.00 91.94 293 ASP A O 1
ATOM 2172 N N . ALA A 1 294 ? 15.815 38.640 -26.258 1.00 89.31 294 ALA A N 1
ATOM 2173 C CA . ALA A 1 294 ? 14.413 38.550 -25.871 1.00 89.31 294 ALA A CA 1
ATOM 2174 C C . ALA A 1 294 ? 13.932 37.092 -25.867 1.00 89.31 294 ALA A C 1
ATOM 2176 O O . ALA A 1 294 ? 13.262 36.694 -24.919 1.00 89.31 294 ALA A O 1
ATOM 2177 N N . ARG A 1 295 ? 14.342 36.281 -26.853 1.00 87.94 295 ARG A N 1
ATOM 2178 C CA . ARG A 1 295 ? 14.050 34.837 -26.864 1.00 87.94 295 ARG A CA 1
ATOM 2179 C C . ARG A 1 295 ? 14.708 34.108 -25.693 1.00 87.94 295 ARG A C 1
ATOM 2181 O O . ARG A 1 295 ? 14.050 33.298 -25.054 1.00 87.94 295 ARG A O 1
ATOM 2188 N N . ASN A 1 296 ? 15.956 34.445 -25.364 1.00 89.38 296 ASN A N 1
ATOM 2189 C CA . ASN A 1 296 ? 16.663 33.861 -24.222 1.00 89.38 296 ASN A CA 1
ATOM 2190 C C . ASN A 1 296 ? 15.952 34.181 -22.898 1.00 89.38 296 ASN A C 1
ATOM 2192 O O . ASN A 1 296 ? 15.738 33.286 -22.091 1.00 89.38 296 ASN A O 1
ATOM 2196 N N . ARG A 1 297 ? 15.504 35.431 -22.701 1.00 90.25 297 ARG A N 1
ATOM 2197 C CA . ARG A 1 297 ? 14.719 35.807 -21.510 1.00 90.25 297 ARG A CA 1
ATOM 2198 C C . ARG A 1 297 ? 13.395 35.046 -21.400 1.00 90.25 297 ARG A C 1
ATOM 2200 O O . ARG A 1 297 ? 13.005 34.695 -20.291 1.00 90.25 297 ARG A O 1
ATOM 2207 N N . MET A 1 298 ? 12.709 34.802 -22.519 1.00 87.38 298 MET A N 1
ATOM 2208 C CA . MET A 1 298 ? 11.474 34.005 -22.527 1.00 87.38 298 MET A CA 1
ATOM 2209 C C . MET A 1 298 ? 11.752 32.536 -22.200 1.00 87.38 298 MET A C 1
ATOM 2211 O O . MET A 1 298 ? 11.074 31.978 -21.346 1.00 87.38 298 MET A O 1
ATOM 2215 N N . ALA A 1 299 ? 12.799 31.947 -22.785 1.00 87.12 299 ALA A N 1
ATOM 2216 C CA . ALA A 1 299 ? 13.215 30.582 -22.468 1.00 87.12 299 ALA A CA 1
ATOM 2217 C C . ALA A 1 299 ? 13.570 30.419 -20.977 1.00 87.12 299 ALA A C 1
ATOM 2219 O O . ALA A 1 299 ? 13.101 29.487 -20.333 1.00 87.12 299 ALA A O 1
ATOM 2220 N N . GLU A 1 300 ? 14.311 31.366 -20.388 1.00 90.56 300 GLU A N 1
ATOM 2221 C CA . GLU A 1 300 ? 14.589 31.369 -18.943 1.00 90.56 300 GLU A CA 1
ATOM 2222 C C . GLU A 1 300 ? 13.312 31.458 -18.093 1.00 90.56 300 GLU A C 1
ATOM 2224 O O . GLU A 1 300 ? 13.235 30.871 -17.011 1.00 90.56 300 GLU A O 1
ATOM 2229 N N . GLN A 1 301 ? 12.312 32.220 -18.543 1.00 90.69 301 GLN A N 1
ATOM 2230 C CA . GLN A 1 301 ? 11.032 32.336 -17.850 1.00 90.69 301 GLN A CA 1
ATOM 2231 C C . GLN A 1 301 ? 10.239 31.025 -17.917 1.00 90.69 301 GLN A C 1
ATOM 2233 O O . GLN A 1 301 ? 9.697 30.604 -16.893 1.00 90.69 301 GLN A O 1
ATOM 2238 N N . ASP A 1 302 ? 10.210 30.371 -19.078 1.00 88.88 302 ASP A N 1
ATOM 2239 C CA . ASP A 1 302 ? 9.577 29.064 -19.260 1.00 88.88 302 ASP A CA 1
ATOM 2240 C C . ASP A 1 302 ? 10.256 27.989 -18.405 1.00 88.88 302 ASP A C 1
ATOM 2242 O O . ASP A 1 302 ? 9.568 27.243 -17.710 1.00 88.88 302 ASP A O 1
ATOM 2246 N N . GLU A 1 303 ? 11.592 27.965 -18.358 1.00 90.50 303 GLU A N 1
ATOM 2247 C CA . GLU A 1 303 ? 12.347 27.050 -17.494 1.00 90.50 303 GLU A CA 1
ATOM 2248 C C . GLU A 1 303 ? 12.038 27.270 -16.005 1.00 90.50 303 GLU A C 1
ATOM 2250 O O . GLU A 1 303 ? 11.847 26.313 -15.253 1.00 90.50 303 GLU A O 1
ATOM 2255 N N . ARG A 1 304 ? 11.947 28.528 -15.550 1.00 93.69 304 ARG A N 1
ATOM 2256 C CA . ARG A 1 304 ? 11.566 28.836 -14.157 1.00 93.69 304 ARG A CA 1
ATOM 2257 C C . ARG A 1 304 ? 10.126 28.427 -13.855 1.00 93.69 304 ARG A C 1
ATOM 2259 O O . ARG A 1 304 ? 9.843 27.960 -12.746 1.00 93.69 304 ARG A O 1
ATOM 2266 N N . ARG A 1 305 ? 9.216 28.611 -14.817 1.00 93.69 305 ARG A N 1
ATOM 2267 C CA . ARG A 1 305 ? 7.817 28.179 -14.706 1.00 93.69 305 ARG A CA 1
ATOM 2268 C C . ARG A 1 305 ? 7.744 26.662 -14.568 1.00 93.69 305 ARG A C 1
ATOM 2270 O O . ARG A 1 305 ? 7.085 26.187 -13.646 1.00 93.69 305 ARG A O 1
ATOM 2277 N N . ASP A 1 306 ? 8.461 25.921 -15.410 1.00 94.94 306 ASP A N 1
ATOM 2278 C CA . ASP A 1 306 ? 8.482 24.458 -15.358 1.00 94.94 306 ASP A CA 1
ATOM 2279 C C . ASP A 1 306 ? 9.126 23.934 -14.065 1.00 94.94 306 ASP A C 1
ATOM 2281 O O . ASP A 1 306 ? 8.567 23.057 -13.414 1.00 94.94 306 ASP A O 1
ATOM 2285 N N . ALA A 1 307 ? 10.203 24.561 -13.580 1.00 95.19 307 ALA A N 1
ATOM 2286 C CA . ALA A 1 307 ? 10.797 24.217 -12.284 1.00 95.19 307 ALA A CA 1
ATOM 2287 C C . ALA A 1 307 ? 9.833 24.439 -11.105 1.00 95.19 307 ALA A C 1
ATOM 2289 O O . ALA A 1 307 ? 9.791 23.643 -10.163 1.00 95.19 307 ALA A O 1
ATOM 2290 N N . THR A 1 308 ? 9.030 25.504 -11.164 1.00 95.81 308 THR A N 1
ATOM 2291 C CA . THR A 1 308 ? 7.980 25.773 -10.168 1.00 95.81 308 THR A CA 1
ATOM 2292 C C . THR A 1 308 ? 6.869 24.726 -10.251 1.00 95.81 308 THR A C 1
ATOM 2294 O O . THR A 1 308 ? 6.400 24.233 -9.225 1.00 95.81 308 THR A O 1
ATOM 2297 N N . GLN A 1 309 ? 6.481 24.338 -11.467 1.00 95.88 309 GLN A N 1
ATOM 2298 C CA . GLN A 1 309 ? 5.514 23.274 -11.706 1.00 95.88 309 GLN A CA 1
ATOM 2299 C C . GLN A 1 309 ? 6.017 21.911 -11.205 1.00 95.88 309 GLN A C 1
ATOM 2301 O O . GLN A 1 309 ? 5.273 21.206 -10.530 1.00 95.88 309 GLN A O 1
ATOM 2306 N N . HIS A 1 310 ? 7.276 21.558 -11.462 1.00 96.88 310 HIS A N 1
ATOM 2307 C CA . HIS A 1 310 ? 7.908 20.343 -10.948 1.00 96.88 310 HIS A CA 1
ATOM 2308 C C . HIS A 1 310 ? 7.888 20.297 -9.414 1.00 96.88 310 HIS A C 1
ATOM 2310 O O . HIS A 1 310 ? 7.504 19.288 -8.823 1.00 96.88 310 HIS A O 1
ATOM 2316 N N . ALA A 1 311 ? 8.226 21.408 -8.752 1.00 96.75 311 ALA A N 1
ATOM 2317 C CA . ALA A 1 311 ? 8.136 21.506 -7.299 1.00 96.75 311 ALA A CA 1
ATOM 2318 C C . ALA A 1 311 ? 6.703 21.250 -6.792 1.00 96.75 311 ALA A C 1
ATOM 2320 O O . ALA A 1 311 ? 6.516 20.493 -5.839 1.00 96.75 311 ALA A O 1
ATOM 2321 N N . ALA A 1 312 ? 5.694 21.821 -7.460 1.00 96.94 312 ALA A N 1
ATOM 2322 C CA . ALA A 1 312 ? 4.289 21.589 -7.134 1.00 96.94 312 ALA A CA 1
ATOM 2323 C C . ALA A 1 312 ? 3.841 20.140 -7.413 1.00 96.94 312 ALA A C 1
ATOM 2325 O O . ALA A 1 312 ? 3.020 19.606 -6.668 1.00 96.94 312 ALA A O 1
ATOM 2326 N N . LEU A 1 313 ? 4.387 19.495 -8.449 1.00 97.56 313 LEU A N 1
ATOM 2327 C CA . LEU A 1 313 ? 4.107 18.101 -8.801 1.00 97.56 313 LEU A CA 1
ATOM 2328 C C . LEU A 1 313 ? 4.614 17.136 -7.718 1.00 97.56 313 LEU A C 1
ATOM 2330 O O . LEU A 1 313 ? 3.888 16.229 -7.308 1.00 97.56 313 LEU A O 1
ATOM 2334 N N . VAL A 1 314 ? 5.828 17.359 -7.203 1.00 97.81 314 VAL A N 1
ATOM 2335 C CA . VAL A 1 314 ? 6.368 16.604 -6.059 1.00 97.81 314 VAL A CA 1
ATOM 2336 C C . VAL A 1 314 ? 5.463 16.765 -4.837 1.00 97.81 314 VAL A C 1
ATOM 2338 O O . VAL A 1 314 ? 5.065 15.770 -4.229 1.00 97.81 314 VAL A O 1
ATOM 2341 N N . ASP A 1 315 ? 5.103 18.005 -4.494 1.00 96.19 315 ASP A N 1
ATOM 2342 C CA . ASP A 1 315 ? 4.273 18.301 -3.321 1.00 96.19 315 ASP A CA 1
ATOM 2343 C C . ASP A 1 315 ? 2.887 17.639 -3.441 1.00 96.19 315 ASP A C 1
ATOM 2345 O O . ASP A 1 315 ? 2.382 17.049 -2.482 1.00 96.19 315 ASP A O 1
ATOM 2349 N N . TRP A 1 316 ? 2.297 17.677 -4.640 1.00 96.88 316 TRP A N 1
ATOM 2350 C CA . TRP A 1 316 ? 1.040 17.004 -4.963 1.00 96.88 316 TRP A CA 1
ATOM 2351 C C . TRP A 1 316 ? 1.128 15.489 -4.779 1.00 96.88 316 TRP A C 1
ATOM 2353 O O . TRP A 1 316 ? 0.240 14.891 -4.168 1.00 96.88 316 TRP A O 1
ATOM 2363 N N . TRP A 1 317 ? 2.189 14.849 -5.267 1.00 97.81 317 TRP A N 1
ATOM 2364 C CA . TRP A 1 317 ? 2.281 13.397 -5.176 1.00 97.81 317 TRP A CA 1
ATOM 2365 C C . TRP A 1 317 ? 2.523 12.924 -3.737 1.00 97.81 317 TRP A C 1
ATOM 2367 O O . TRP A 1 317 ? 1.881 11.974 -3.281 1.00 97.81 317 TRP A O 1
ATOM 2377 N N . VAL A 1 318 ? 3.350 13.642 -2.967 1.00 97.06 318 VAL A N 1
ATOM 2378 C CA . VAL A 1 318 ? 3.511 13.393 -1.523 1.00 97.06 318 VAL A CA 1
ATOM 2379 C C . VAL A 1 318 ? 2.173 13.529 -0.798 1.00 97.06 318 VAL A C 1
ATOM 2381 O O . VAL A 1 318 ? 1.813 12.655 -0.005 1.00 97.06 318 VAL A O 1
ATOM 2384 N N . LYS A 1 319 ? 1.395 14.569 -1.117 1.00 95.94 319 LYS A N 1
ATOM 2385 C CA . LYS A 1 319 ? 0.041 14.748 -0.586 1.00 95.94 319 LYS A CA 1
ATOM 2386 C C . LYS A 1 319 ? -0.856 13.547 -0.880 1.00 95.94 319 LYS A C 1
ATOM 2388 O O . LYS A 1 319 ? -1.540 13.058 0.018 1.00 95.94 319 LYS A O 1
ATOM 2393 N N . ARG A 1 320 ? -0.821 13.017 -2.105 1.00 96.12 320 ARG A N 1
ATOM 2394 C CA . ARG A 1 320 ? -1.581 11.812 -2.474 1.00 96.12 320 ARG A CA 1
ATOM 2395 C C . ARG A 1 320 ? -1.163 10.584 -1.674 1.00 96.12 320 ARG A C 1
ATOM 2397 O O . ARG A 1 320 ? -2.038 9.879 -1.180 1.00 96.12 320 ARG A O 1
ATOM 2404 N N . MET A 1 321 ? 0.136 10.349 -1.494 1.00 97.06 321 MET A N 1
ATOM 2405 C CA . MET A 1 321 ? 0.635 9.223 -0.692 1.00 97.06 321 MET A CA 1
ATOM 2406 C C . MET A 1 321 ? 0.182 9.300 0.779 1.00 97.06 321 MET A C 1
ATOM 2408 O O . MET A 1 321 ? -0.083 8.270 1.404 1.00 97.06 321 MET A O 1
ATOM 2412 N N . VAL A 1 322 ? 0.041 10.510 1.333 1.00 95.44 322 VAL A N 1
ATOM 2413 C CA . VAL A 1 322 ? -0.462 10.718 2.701 1.00 95.44 322 VAL A CA 1
ATOM 2414 C C . VAL A 1 322 ? -1.980 10.570 2.788 1.00 95.44 322 VAL A C 1
ATOM 2416 O O . VAL A 1 322 ? -2.460 9.863 3.672 1.00 95.44 322 VAL A O 1
ATOM 2419 N N . GLU A 1 323 ? -2.733 11.218 1.900 1.00 93.44 323 GLU A N 1
ATOM 2420 C CA . GLU A 1 323 ? -4.180 11.436 2.061 1.00 93.44 323 GLU A CA 1
ATOM 2421 C C . GLU A 1 323 ? -5.053 10.424 1.303 1.00 93.44 323 GLU A C 1
ATOM 2423 O O . GLU A 1 323 ? -6.243 10.295 1.598 1.00 93.44 323 GLU A O 1
ATOM 2428 N N . SER A 1 324 ? -4.498 9.687 0.336 1.00 94.00 324 SER A N 1
ATOM 2429 C CA . SER A 1 324 ? -5.282 8.744 -0.462 1.00 94.00 324 SER A CA 1
ATOM 2430 C C . SER A 1 324 ? -5.839 7.595 0.394 1.00 94.00 324 SER A C 1
ATOM 2432 O O . SER A 1 324 ? -5.104 6.989 1.187 1.00 94.00 324 SER A O 1
ATOM 2434 N N . PRO A 1 325 ? -7.119 7.214 0.199 1.00 93.75 325 PRO A N 1
ATOM 2435 C CA . PRO A 1 325 ? -7.679 5.991 0.771 1.00 93.75 325 PRO A CA 1
ATOM 2436 C C . PRO A 1 325 ? -7.197 4.723 0.039 1.00 93.75 325 PRO A C 1
ATOM 2438 O O . PRO A 1 325 ? -7.567 3.620 0.436 1.00 93.75 325 PRO A O 1
ATOM 2441 N N . ARG A 1 326 ? -6.383 4.865 -1.019 1.00 95.94 326 ARG A N 1
ATOM 2442 C CA . ARG A 1 326 ? -5.801 3.785 -1.831 1.00 95.94 326 ARG A CA 1
ATOM 2443 C C . ARG A 1 326 ? -4.278 3.711 -1.632 1.00 95.94 326 ARG A C 1
ATOM 2445 O O . ARG A 1 326 ? -3.529 4.052 -2.545 1.00 95.94 326 ARG A O 1
ATOM 2452 N N . PRO A 1 327 ? -3.782 3.302 -0.451 1.00 95.50 327 PRO A N 1
ATOM 2453 C CA . PRO A 1 327 ? -2.349 3.341 -0.166 1.00 95.50 327 PRO A CA 1
ATOM 2454 C C . PRO A 1 327 ? -1.531 2.408 -1.070 1.00 95.50 327 PRO A C 1
ATOM 2456 O O . PRO A 1 327 ? -0.434 2.787 -1.467 1.00 95.50 327 PRO A O 1
ATOM 2459 N N . LEU A 1 328 ? -2.061 1.235 -1.441 1.00 98.06 328 LEU A N 1
ATOM 2460 C CA . LEU A 1 328 ? -1.356 0.309 -2.333 1.00 98.06 328 LEU A CA 1
ATOM 2461 C C . LEU A 1 328 ? -1.210 0.864 -3.760 1.00 98.06 328 LEU A C 1
ATOM 2463 O O . LEU A 1 328 ? -0.183 0.634 -4.384 1.00 98.06 328 LEU A O 1
ATOM 2467 N N . GLU A 1 329 ? -2.189 1.627 -4.262 1.00 98.12 329 GLU A N 1
ATOM 2468 C CA . GLU A 1 329 ? -2.114 2.272 -5.584 1.00 98.12 329 GLU A CA 1
ATOM 2469 C C . GLU A 1 329 ? -0.887 3.186 -5.654 1.00 98.12 329 GLU A C 1
ATOM 2471 O O . GLU A 1 329 ? -0.029 3.006 -6.508 1.00 98.12 329 GLU A O 1
ATOM 2476 N N . GLU A 1 330 ? -0.743 4.109 -4.700 1.00 98.12 330 GLU A N 1
ATOM 2477 C CA . GLU A 1 330 ? 0.396 5.033 -4.687 1.00 98.12 330 GLU A CA 1
ATOM 2478 C C . GLU A 1 330 ? 1.720 4.333 -4.327 1.00 98.12 330 GLU A C 1
ATOM 2480 O O . GLU A 1 330 ? 2.781 4.755 -4.785 1.00 98.12 330 GLU A O 1
ATOM 2485 N N . LYS A 1 331 ? 1.674 3.231 -3.565 1.00 98.12 331 LYS A N 1
ATOM 2486 C CA . LYS A 1 331 ? 2.842 2.377 -3.309 1.00 98.12 331 LYS A CA 1
ATOM 2487 C C . LYS A 1 331 ? 3.352 1.716 -4.594 1.00 98.12 331 LYS A C 1
ATOM 2489 O O . LYS A 1 331 ? 4.555 1.696 -4.830 1.00 98.12 331 LYS A O 1
ATOM 2494 N N . LEU A 1 332 ? 2.442 1.232 -5.440 1.00 98.69 332 LEU A N 1
ATOM 2495 C CA . LEU A 1 332 ? 2.773 0.682 -6.754 1.00 98.69 332 LEU A CA 1
ATOM 2496 C C . LEU A 1 332 ? 3.254 1.772 -7.713 1.00 98.69 332 LEU A C 1
ATOM 2498 O O . LEU A 1 332 ? 4.239 1.558 -8.403 1.00 98.69 332 LEU A O 1
ATOM 2502 N N . VAL A 1 333 ? 2.640 2.961 -7.717 1.00 98.62 333 VAL A N 1
ATOM 2503 C CA . VAL A 1 333 ? 3.150 4.090 -8.520 1.00 98.62 333 VAL A CA 1
ATOM 2504 C C . VAL A 1 333 ? 4.582 4.444 -8.113 1.00 98.62 333 VAL A C 1
ATOM 2506 O O . VAL A 1 333 ? 5.404 4.685 -8.987 1.00 98.62 333 VAL A O 1
ATOM 2509 N N . LEU A 1 334 ? 4.913 4.430 -6.816 1.00 98.56 334 LEU A N 1
ATOM 2510 C CA . LEU A 1 334 ? 6.285 4.659 -6.352 1.00 98.56 334 LEU A CA 1
ATOM 2511 C C . LEU A 1 334 ? 7.246 3.560 -6.827 1.00 98.56 334 LEU A C 1
ATOM 2513 O O . LEU A 1 334 ? 8.345 3.880 -7.267 1.00 98.56 334 LEU A O 1
ATOM 2517 N N . PHE A 1 335 ? 6.826 2.293 -6.770 1.00 98.50 335 PHE A N 1
ATOM 2518 C CA . PHE A 1 335 ? 7.591 1.163 -7.305 1.00 98.50 335 PHE A CA 1
ATOM 2519 C C . PHE A 1 335 ? 7.847 1.304 -8.814 1.00 98.50 335 PHE A C 1
ATOM 2521 O O . PHE A 1 335 ? 8.975 1.145 -9.265 1.00 98.50 335 PHE A O 1
ATOM 2528 N N . TRP A 1 336 ? 6.831 1.666 -9.600 1.00 98.75 336 TRP A N 1
ATOM 2529 C CA . TRP A 1 336 ? 6.978 1.845 -11.047 1.00 98.75 336 TRP A CA 1
ATOM 2530 C C . TRP A 1 336 ? 7.795 3.067 -11.427 1.00 98.75 336 TRP A C 1
ATOM 2532 O O . TRP A 1 336 ? 8.527 3.025 -12.407 1.00 98.75 336 TRP A O 1
ATOM 2542 N N . HIS A 1 337 ? 7.702 4.134 -10.640 1.00 98.50 337 HIS A N 1
ATOM 2543 C CA . HIS A 1 337 ? 8.497 5.341 -10.833 1.00 98.50 337 HIS A CA 1
ATOM 2544 C C . HIS A 1 337 ? 9.990 5.114 -10.556 1.00 98.50 337 HIS A C 1
ATOM 2546 O O . HIS A 1 337 ? 10.834 5.783 -11.145 1.00 98.50 337 HIS A O 1
ATOM 2552 N N . ASP A 1 338 ? 10.315 4.167 -9.675 1.00 97.88 338 ASP A N 1
ATOM 2553 C CA . ASP A 1 338 ? 11.681 3.677 -9.476 1.00 97.88 338 ASP A CA 1
ATOM 2554 C C . ASP A 1 338 ? 12.113 2.703 -10.589 1.00 97.88 338 ASP A C 1
ATOM 2556 O O . ASP A 1 338 ? 13.207 2.822 -11.130 1.00 97.88 338 ASP A O 1
ATOM 2560 N N . HIS A 1 339 ? 11.227 1.780 -10.982 1.00 98.12 339 HIS A N 1
ATOM 2561 C CA . HIS A 1 339 ? 11.507 0.753 -11.991 1.00 98.12 339 HIS A CA 1
ATOM 2562 C C . HIS A 1 339 ? 11.681 1.304 -13.414 1.00 98.12 339 HIS A C 1
ATOM 2564 O O . HIS A 1 339 ? 12.575 0.872 -14.133 1.00 98.12 339 HIS A O 1
ATOM 2570 N N . PHE A 1 340 ? 10.840 2.257 -13.816 1.00 98.44 340 PHE A N 1
ATOM 2571 C CA . PHE A 1 340 ? 10.862 2.931 -15.117 1.00 98.44 340 PHE A CA 1
ATOM 2572 C C . PHE A 1 340 ? 11.383 4.366 -14.961 1.00 98.44 340 PHE A C 1
ATOM 2574 O O . PHE A 1 340 ? 10.708 5.341 -15.299 1.00 98.44 340 PHE A O 1
ATOM 2581 N N . ALA A 1 341 ? 12.575 4.494 -14.380 1.00 97.38 341 ALA A N 1
ATOM 2582 C CA . ALA A 1 341 ? 13.127 5.765 -13.935 1.00 97.38 341 ALA A CA 1
ATOM 2583 C C . ALA A 1 341 ? 13.286 6.798 -15.068 1.00 97.38 341 ALA A C 1
ATOM 2585 O O . ALA A 1 341 ? 13.847 6.531 -16.130 1.00 97.38 341 ALA A O 1
ATOM 2586 N N . SER A 1 342 ? 12.824 8.022 -14.809 1.00 97.25 342 SER A N 1
ATOM 2587 C CA . SER A 1 342 ? 12.995 9.204 -15.662 1.00 97.25 342 SER A CA 1
ATOM 2588 C C . SER A 1 342 ? 13.277 10.424 -14.780 1.00 97.25 342 SER A C 1
ATOM 2590 O O . SER A 1 342 ? 12.566 10.647 -13.798 1.00 97.25 342 SER A O 1
ATOM 2592 N N . SER A 1 343 ? 14.319 11.203 -15.102 1.00 97.50 343 SER A N 1
ATOM 2593 C CA . SER A 1 343 ? 14.788 12.327 -14.268 1.00 97.50 343 SER A CA 1
ATOM 2594 C C . SER A 1 343 ? 14.408 13.696 -14.827 1.00 97.50 343 SER A C 1
ATOM 2596 O O . SER A 1 343 ? 14.727 14.046 -15.969 1.00 97.50 343 SER A O 1
ATOM 2598 N N . TYR A 1 344 ? 13.797 14.518 -13.971 1.00 97.50 344 TYR A N 1
ATOM 2599 C CA . TYR A 1 344 ? 13.502 15.917 -14.251 1.00 97.50 344 TYR A CA 1
ATOM 2600 C C . TYR A 1 344 ? 14.751 16.724 -14.621 1.00 97.50 344 TYR A C 1
ATOM 2602 O O . TYR A 1 344 ? 14.675 17.565 -15.516 1.00 97.50 344 TYR A O 1
ATOM 2610 N N . LEU A 1 345 ? 15.905 16.478 -13.988 1.00 94.81 345 LEU A N 1
ATOM 2611 C CA . LEU A 1 345 ? 17.134 17.219 -14.297 1.00 94.81 345 LEU A CA 1
ATOM 2612 C C . LEU A 1 345 ? 17.593 17.032 -15.749 1.00 94.81 345 LEU A C 1
ATOM 2614 O O . LEU A 1 345 ? 18.162 17.964 -16.328 1.00 94.81 345 LEU A O 1
ATOM 2618 N N . THR A 1 346 ? 17.306 15.869 -16.337 1.00 94.94 346 THR A N 1
ATOM 2619 C CA . THR A 1 346 ? 17.571 15.568 -17.750 1.00 94.94 346 THR A CA 1
ATOM 2620 C C . THR A 1 346 ? 16.447 16.061 -18.662 1.00 94.94 346 THR A C 1
ATOM 2622 O O . THR A 1 346 ? 16.715 16.676 -19.689 1.00 94.94 346 THR A O 1
ATOM 2625 N N . LEU A 1 347 ? 15.188 15.816 -18.288 1.00 94.38 347 LEU A N 1
ATOM 2626 C CA . LEU A 1 347 ? 14.008 16.108 -19.111 1.00 94.38 347 LEU A CA 1
ATOM 2627 C C . LEU A 1 347 ? 13.662 17.598 -19.192 1.00 94.38 347 LEU A C 1
ATOM 2629 O O . LEU A 1 347 ? 13.309 18.087 -20.268 1.00 94.38 347 LEU A O 1
ATOM 2633 N N . ARG A 1 348 ? 13.718 18.288 -18.043 1.00 93.94 348 ARG A N 1
ATOM 2634 C CA . ARG A 1 348 ? 13.213 19.656 -17.816 1.00 93.94 348 ARG A CA 1
ATOM 2635 C C . ARG A 1 348 ? 11.812 19.865 -18.394 1.00 93.94 348 ARG A C 1
ATOM 2637 O O . ARG A 1 348 ? 11.578 20.785 -19.176 1.00 93.94 348 ARG A O 1
ATOM 2644 N N . ASN A 1 349 ? 10.931 18.916 -18.081 1.00 94.81 349 ASN A N 1
ATOM 2645 C CA . ASN A 1 349 ? 9.561 18.897 -18.565 1.00 94.81 349 ASN A CA 1
ATOM 2646 C C . ASN A 1 349 ? 8.638 18.220 -17.544 1.00 94.81 349 ASN A C 1
ATOM 2648 O O . ASN A 1 349 ? 8.461 16.996 -17.541 1.00 94.81 349 ASN A O 1
ATOM 2652 N N . ALA A 1 350 ? 8.051 19.018 -16.656 1.00 96.44 350 ALA A N 1
ATOM 2653 C CA . ALA A 1 350 ? 7.167 18.512 -15.611 1.00 96.44 350 ALA A CA 1
ATOM 2654 C C . ALA A 1 350 ? 5.841 17.951 -16.163 1.00 96.44 350 ALA A C 1
ATOM 2656 O O . ALA A 1 350 ? 5.254 17.056 -15.552 1.00 96.44 350 ALA A O 1
ATOM 2657 N N . GLN A 1 351 ? 5.382 18.434 -17.325 1.00 95.50 351 GLN A N 1
ATOM 2658 C CA . GLN A 1 351 ? 4.158 17.952 -17.973 1.00 95.50 351 GLN A CA 1
ATOM 2659 C C . GLN A 1 351 ? 4.283 16.473 -18.364 1.00 95.50 351 GLN A C 1
ATOM 2661 O O . GLN A 1 351 ? 3.384 15.688 -18.060 1.00 95.50 351 GLN A O 1
ATOM 2666 N N . LEU A 1 352 ? 5.402 16.071 -18.982 1.00 96.94 352 LEU A N 1
ATOM 2667 C CA . LEU A 1 352 ? 5.609 14.674 -19.387 1.00 96.94 352 LEU A CA 1
ATOM 2668 C C . LEU A 1 352 ? 5.753 13.744 -18.181 1.00 96.94 352 LEU A C 1
ATOM 2670 O O . LEU A 1 352 ? 5.162 12.670 -18.166 1.00 96.94 352 LEU A O 1
ATOM 2674 N N . LEU A 1 353 ? 6.466 14.172 -17.137 1.00 97.94 353 LEU A N 1
ATOM 2675 C CA . LEU A 1 353 ? 6.603 13.392 -15.902 1.00 97.94 353 LEU A CA 1
ATOM 2676 C C . LEU A 1 353 ? 5.265 13.219 -15.171 1.00 97.94 353 LEU A C 1
ATOM 2678 O O . LEU A 1 353 ? 4.987 12.152 -14.622 1.00 97.94 353 LEU A O 1
ATOM 2682 N N . HIS A 1 354 ? 4.398 14.234 -15.199 1.00 97.69 354 HIS A N 1
ATOM 2683 C CA . HIS A 1 354 ? 3.030 14.102 -14.703 1.00 97.69 354 HIS A CA 1
ATOM 2684 C C . HIS A 1 354 ? 2.217 13.093 -15.536 1.00 97.69 354 HIS A C 1
ATOM 2686 O O . HIS A 1 354 ? 1.543 12.239 -14.959 1.00 97.69 354 HIS A O 1
ATOM 2692 N N . GLN A 1 355 ? 2.299 13.146 -16.872 1.00 96.88 355 GLN A N 1
ATOM 2693 C CA . GLN A 1 355 ? 1.626 12.184 -17.760 1.00 96.88 355 GLN A CA 1
ATOM 2694 C C . GLN A 1 355 ? 2.107 10.745 -17.512 1.00 96.88 355 GLN A C 1
ATOM 2696 O O . GLN A 1 355 ? 1.278 9.846 -17.354 1.00 96.88 355 GLN A O 1
ATOM 2701 N N . GLN A 1 356 ? 3.420 10.543 -17.384 1.00 98.38 356 GLN A N 1
ATOM 2702 C CA . GLN A 1 356 ? 4.029 9.251 -17.068 1.00 98.38 356 GLN A CA 1
ATOM 2703 C C . GLN A 1 356 ? 3.556 8.730 -15.697 1.00 98.38 356 GLN A C 1
ATOM 2705 O O . GLN A 1 356 ? 3.098 7.594 -15.584 1.00 98.38 356 GLN A O 1
ATOM 2710 N N . ASN A 1 357 ? 3.541 9.575 -14.658 1.00 98.44 357 ASN A N 1
ATOM 2711 C CA . ASN A 1 357 ? 3.028 9.203 -13.332 1.00 98.44 357 ASN A CA 1
ATOM 2712 C C . ASN A 1 357 ? 1.538 8.819 -13.354 1.00 98.44 357 ASN A C 1
ATOM 2714 O O . ASN A 1 357 ? 1.113 7.894 -12.659 1.00 98.44 357 ASN A O 1
ATOM 2718 N N . GLN A 1 358 ? 0.730 9.508 -14.163 1.00 97.56 358 GLN A N 1
ATOM 2719 C CA . GLN A 1 358 ? -0.679 9.167 -14.367 1.00 97.56 358 GLN A CA 1
ATOM 2720 C C . GLN A 1 358 ? -0.841 7.834 -15.114 1.00 97.56 358 GLN A C 1
ATOM 2722 O O . GLN A 1 358 ? -1.733 7.060 -14.766 1.00 97.56 358 GLN A O 1
ATOM 2727 N N . MET A 1 359 ? 0.029 7.534 -16.085 1.00 98.31 359 MET A N 1
ATOM 2728 C CA . MET A 1 359 ? 0.076 6.237 -16.769 1.00 98.31 359 MET A CA 1
ATOM 2729 C C . MET A 1 359 ? 0.421 5.111 -15.786 1.00 98.31 359 MET A C 1
ATOM 2731 O O . MET A 1 359 ? -0.322 4.130 -15.706 1.00 98.31 359 MET A O 1
ATOM 2735 N N . PHE A 1 360 ? 1.446 5.305 -14.946 1.00 98.69 360 PHE A N 1
ATOM 2736 C CA . PHE A 1 360 ? 1.783 4.368 -13.871 1.00 98.69 360 PHE A CA 1
ATOM 2737 C C . PHE A 1 360 ? 0.599 4.114 -12.943 1.00 98.69 360 PHE A C 1
ATOM 2739 O O . PHE A 1 360 ? 0.333 2.972 -12.589 1.00 98.69 360 PHE A O 1
ATOM 2746 N N . ARG A 1 361 ? -0.162 5.152 -12.581 1.00 97.50 361 ARG A N 1
ATOM 2747 C CA . ARG A 1 361 ? -1.357 5.015 -11.735 1.00 97.50 361 ARG A CA 1
ATOM 2748 C C . ARG A 1 361 ? -2.499 4.283 -12.437 1.00 97.50 361 ARG A C 1
ATOM 2750 O O . ARG A 1 361 ? -3.162 3.454 -11.820 1.00 97.50 361 ARG A O 1
ATOM 2757 N N . ALA A 1 362 ? -2.729 4.557 -13.720 1.00 96.81 362 ALA A N 1
ATOM 2758 C CA . ALA A 1 362 ? -3.791 3.923 -14.501 1.00 96.81 362 ALA A CA 1
ATOM 2759 C C . ALA A 1 362 ? -3.584 2.405 -14.660 1.00 96.81 362 ALA A C 1
ATOM 2761 O O . ALA A 1 362 ? -4.561 1.645 -14.653 1.00 96.81 362 ALA A O 1
ATOM 2762 N N . TYR A 1 363 ? -2.322 1.975 -14.755 1.00 97.94 363 TYR A N 1
ATOM 2763 C CA . TYR A 1 363 ? -1.920 0.585 -14.981 1.00 97.94 363 TYR A CA 1
ATOM 2764 C C . TYR A 1 363 ? -1.106 -0.012 -13.824 1.00 97.94 363 TYR A C 1
ATOM 2766 O O . TYR A 1 363 ? -0.401 -0.996 -14.018 1.00 97.94 363 TYR A O 1
ATOM 2774 N N . ALA A 1 364 ? -1.227 0.538 -12.610 1.00 97.44 364 ALA A N 1
ATOM 2775 C CA . ALA A 1 364 ? -0.384 0.180 -11.464 1.00 97.44 364 ALA A CA 1
ATOM 2776 C C . ALA A 1 364 ? -0.381 -1.324 -11.123 1.00 97.44 364 ALA A C 1
ATOM 2778 O O . ALA A 1 364 ? 0.573 -1.825 -10.536 1.00 97.44 364 ALA A O 1
ATOM 2779 N N . ASP A 1 365 ? -1.438 -2.051 -11.484 1.00 96.00 365 ASP A N 1
ATOM 2780 C CA . ASP A 1 365 ? -1.607 -3.490 -11.289 1.00 96.00 365 ASP A CA 1
ATOM 2781 C C . ASP A 1 365 ? -1.455 -4.330 -12.574 1.00 96.00 365 ASP A C 1
ATOM 2783 O O . ASP A 1 365 ? -1.899 -5.479 -12.596 1.00 96.00 365 ASP A O 1
ATOM 2787 N N . ASN A 1 366 ? -0.847 -3.801 -13.641 1.00 97.25 366 ASN A N 1
ATOM 2788 C CA . ASN A 1 366 ? -0.693 -4.498 -14.921 1.00 97.25 366 ASN A CA 1
ATOM 2789 C C . ASN A 1 366 ? 0.668 -4.202 -15.578 1.00 97.25 366 ASN A C 1
ATOM 2791 O O . ASN A 1 366 ? 0.822 -3.199 -16.272 1.00 97.25 366 ASN A O 1
ATOM 2795 N N . PHE A 1 367 ? 1.641 -5.095 -15.382 1.00 98.62 367 PHE A N 1
ATOM 2796 C CA . PHE A 1 367 ? 2.998 -4.908 -15.905 1.00 98.62 367 PHE A CA 1
ATOM 2797 C C . PHE A 1 367 ? 3.084 -5.011 -17.435 1.00 98.62 367 PHE A C 1
ATOM 2799 O O . PHE A 1 367 ? 3.836 -4.254 -18.036 1.00 98.62 367 PHE A O 1
ATOM 2806 N N . ASP A 1 368 ? 2.278 -5.867 -18.064 1.00 97.88 368 ASP A N 1
ATOM 2807 C CA . ASP A 1 368 ? 2.152 -5.951 -19.528 1.00 97.88 368 ASP A CA 1
ATOM 2808 C C . ASP A 1 368 ? 1.761 -4.571 -20.105 1.00 97.88 368 ASP A C 1
ATOM 2810 O O . ASP A 1 368 ? 2.500 -3.978 -20.898 1.00 97.88 368 ASP A O 1
ATOM 2814 N N . ALA A 1 369 ? 0.680 -3.975 -19.588 1.00 98.31 369 ALA A N 1
ATOM 2815 C CA . ALA A 1 369 ? 0.239 -2.653 -20.035 1.00 98.31 369 ALA A CA 1
ATOM 2816 C C . ALA A 1 369 ? 1.271 -1.548 -19.751 1.00 98.31 369 ALA A C 1
ATOM 2818 O O . ALA A 1 369 ? 1.421 -0.630 -20.559 1.00 98.31 369 ALA A O 1
ATOM 2819 N N . LEU A 1 370 ? 1.985 -1.627 -18.624 1.00 98.75 370 LEU A N 1
ATOM 2820 C CA . LEU A 1 370 ? 3.052 -0.683 -18.291 1.00 98.75 370 LEU A CA 1
ATOM 2821 C C . LEU A 1 370 ? 4.241 -0.803 -19.249 1.00 98.75 370 LEU A C 1
ATOM 2823 O O . LEU A 1 370 ? 4.752 0.224 -19.690 1.00 98.75 370 LEU A O 1
ATOM 2827 N N . LEU A 1 371 ? 4.654 -2.020 -19.612 1.00 98.62 371 LEU A N 1
ATOM 2828 C CA . LEU A 1 371 ? 5.776 -2.240 -20.523 1.00 98.62 371 LEU A CA 1
ATOM 2829 C C . LEU A 1 371 ? 5.440 -1.777 -21.948 1.00 98.62 371 LEU A C 1
ATOM 2831 O O . LEU A 1 371 ? 6.258 -1.124 -22.590 1.00 98.62 371 LEU A O 1
ATOM 2835 N N . HIS A 1 372 ? 4.214 -2.008 -22.428 1.00 98.69 372 HIS A N 1
ATOM 2836 C CA . HIS A 1 372 ? 3.765 -1.393 -23.682 1.00 98.69 372 HIS A CA 1
ATOM 2837 C C . HIS A 1 372 ? 3.642 0.128 -23.586 1.00 98.69 372 HIS A C 1
ATOM 2839 O O . HIS A 1 372 ? 3.903 0.820 -24.566 1.00 98.69 372 HIS A O 1
ATOM 2845 N N . GLY A 1 373 ? 3.214 0.651 -22.436 1.00 98.38 373 GLY A N 1
ATOM 2846 C CA . GLY A 1 373 ? 3.078 2.086 -22.213 1.00 98.38 373 GLY A CA 1
ATOM 2847 C C . GLY A 1 373 ? 4.425 2.801 -22.230 1.00 98.38 373 GLY A C 1
ATOM 2848 O O . GLY A 1 373 ? 4.555 3.832 -22.884 1.00 98.38 373 GLY A O 1
ATOM 2849 N N . ILE A 1 374 ? 5.437 2.243 -21.561 1.00 98.31 374 ILE A N 1
ATOM 2850 C CA . ILE A 1 374 ? 6.727 2.910 -21.367 1.00 98.31 374 ILE A CA 1
ATOM 2851 C C . ILE A 1 374 ? 7.545 3.019 -22.659 1.00 98.31 374 ILE A C 1
ATOM 2853 O O . ILE A 1 374 ? 8.221 4.023 -22.864 1.00 98.31 374 ILE A O 1
ATOM 2857 N N . VAL A 1 375 ? 7.436 2.051 -23.579 1.00 97.81 375 VAL A N 1
ATOM 2858 C CA . VAL A 1 375 ? 8.159 2.098 -24.868 1.00 97.81 375 VAL A CA 1
ATOM 2859 C C . VAL A 1 375 ? 7.638 3.175 -25.826 1.00 97.81 375 VAL A C 1
ATOM 2861 O O . VAL A 1 375 ? 8.315 3.516 -26.796 1.00 97.81 375 VAL A O 1
ATOM 2864 N N . ILE A 1 376 ? 6.450 3.726 -25.560 1.00 97.50 376 ILE A N 1
ATOM 2865 C CA . ILE A 1 376 ? 5.867 4.851 -26.306 1.00 97.50 376 ILE A CA 1
ATOM 2866 C C . ILE A 1 376 ? 5.654 6.100 -25.439 1.00 97.50 376 ILE A C 1
ATOM 2868 O O . ILE A 1 376 ? 5.068 7.081 -25.905 1.00 97.50 376 ILE A O 1
ATOM 2872 N N . ASP A 1 377 ? 6.105 6.071 -24.185 1.00 98.38 377 ASP A N 1
ATOM 2873 C CA . ASP A 1 377 ? 5.931 7.165 -23.239 1.00 98.38 377 ASP A CA 1
ATOM 2874 C C . ASP A 1 377 ? 6.823 8.356 -23.638 1.00 98.38 377 ASP A C 1
ATOM 2876 O O . ASP A 1 377 ? 8.031 8.189 -23.811 1.00 98.38 377 ASP A O 1
ATOM 2880 N N . PRO A 1 378 ? 6.274 9.571 -23.790 1.00 98.06 378 PRO A N 1
ATOM 2881 C CA . PRO A 1 378 ? 7.046 10.739 -24.206 1.00 98.06 378 PRO A CA 1
ATOM 2882 C C . PRO A 1 378 ? 8.206 11.092 -23.269 1.00 98.06 378 PRO A C 1
ATOM 2884 O O . PRO A 1 378 ? 9.252 11.517 -23.760 1.00 98.06 378 PRO A O 1
ATOM 2887 N N . ALA A 1 379 ? 8.036 10.935 -21.947 1.00 98.00 379 ALA A N 1
ATOM 2888 C CA . ALA A 1 379 ? 9.114 11.209 -21.002 1.00 98.00 379 ALA A CA 1
ATOM 2889 C C . ALA A 1 379 ? 10.246 10.196 -21.200 1.00 98.00 379 ALA A C 1
ATOM 2891 O O . ALA A 1 379 ? 11.399 10.590 -21.321 1.00 98.00 379 ALA A O 1
ATOM 2892 N N . MET A 1 380 ? 9.926 8.908 -21.330 1.00 98.31 380 MET A N 1
ATOM 2893 C CA . MET A 1 380 ? 10.932 7.873 -21.560 1.00 98.31 380 MET A CA 1
ATOM 2894 C C . MET A 1 380 ? 11.615 8.005 -22.928 1.00 98.31 380 MET A C 1
ATOM 2896 O O . MET A 1 380 ? 12.839 7.896 -23.018 1.00 98.31 380 MET A O 1
ATOM 2900 N N . ILE A 1 381 ? 10.847 8.295 -23.987 1.00 98.31 381 ILE A N 1
ATOM 2901 C CA . ILE A 1 381 ? 11.385 8.554 -25.328 1.00 98.31 381 ILE A CA 1
ATOM 2902 C C . ILE A 1 381 ? 12.419 9.676 -25.256 1.00 98.31 381 ILE A C 1
ATOM 2904 O O . ILE A 1 381 ? 13.539 9.463 -25.707 1.00 98.31 381 ILE A O 1
ATOM 2908 N N . GLN A 1 382 ? 12.074 10.820 -24.652 1.00 97.69 382 GLN A N 1
ATOM 2909 C CA . GLN A 1 382 ? 12.998 11.948 -24.515 1.00 97.69 382 GLN A CA 1
ATOM 2910 C C . GLN A 1 382 ? 14.189 11.614 -23.605 1.00 97.69 382 GLN A C 1
ATOM 2912 O O . GLN A 1 382 ? 15.321 11.968 -23.912 1.00 97.69 382 GLN A O 1
ATOM 2917 N N . TYR A 1 383 ? 13.953 10.944 -22.475 1.00 97.88 383 TYR A N 1
ATOM 2918 C CA . TYR A 1 383 ? 14.988 10.657 -21.480 1.00 97.88 383 TYR A CA 1
ATOM 2919 C C . TYR A 1 383 ? 16.101 9.761 -22.037 1.00 97.88 383 TYR A C 1
ATOM 2921 O O . TYR A 1 383 ? 17.276 9.980 -21.743 1.00 97.88 383 TYR A O 1
ATOM 2929 N N . LEU A 1 384 ? 15.737 8.795 -22.884 1.00 97.62 384 LEU A N 1
ATOM 2930 C CA . LEU A 1 384 ? 16.672 7.873 -23.533 1.00 97.62 384 LEU A CA 1
ATOM 2931 C C . LEU A 1 384 ? 16.982 8.251 -24.991 1.00 97.62 384 LEU A C 1
ATOM 2933 O O . LEU A 1 384 ? 17.633 7.482 -25.700 1.00 97.62 384 LEU A O 1
ATOM 2937 N N . ASN A 1 385 ? 16.587 9.455 -25.421 1.00 96.81 385 ASN A N 1
ATOM 2938 C CA . ASN A 1 385 ? 16.827 10.023 -26.751 1.00 96.81 385 ASN A CA 1
ATOM 2939 C C . ASN A 1 385 ? 16.312 9.141 -27.914 1.00 96.81 385 ASN A C 1
ATOM 2941 O O . ASN A 1 385 ? 16.925 9.074 -28.987 1.00 96.81 385 ASN A O 1
ATOM 2945 N N . ASN A 1 386 ? 15.191 8.433 -27.731 1.00 97.62 386 ASN A N 1
ATOM 2946 C CA . ASN A 1 386 ? 14.614 7.581 -28.775 1.00 97.62 386 ASN A CA 1
ATOM 2947 C C . ASN A 1 386 ? 13.956 8.394 -29.907 1.00 97.62 386 ASN A C 1
ATOM 2949 O O . ASN A 1 386 ? 13.764 7.874 -31.001 1.00 97.62 386 ASN A O 1
ATOM 2953 N N . GLU A 1 387 ? 13.668 9.686 -29.725 1.00 95.50 387 GLU A N 1
ATOM 2954 C CA . GLU A 1 387 ? 13.222 10.566 -30.816 1.00 95.50 387 GLU A CA 1
ATOM 2955 C C . GLU A 1 387 ? 14.272 10.730 -31.933 1.00 95.50 387 GLU A C 1
ATOM 2957 O O . GLU A 1 387 ? 13.931 11.102 -33.067 1.00 95.50 387 GLU A O 1
ATOM 2962 N N . GLU A 1 388 ? 15.539 10.436 -31.619 1.00 96.00 388 GLU A N 1
ATOM 2963 C CA . GLU A 1 388 ? 16.667 10.398 -32.552 1.00 96.00 388 GLU A CA 1
ATOM 2964 C C . GLU A 1 388 ? 16.870 9.007 -33.178 1.00 96.00 388 GLU A C 1
ATOM 2966 O O . GLU A 1 388 ? 17.590 8.887 -34.171 1.00 96.00 388 GLU A O 1
ATOM 2971 N N . ASN A 1 389 ? 16.200 7.970 -32.655 1.00 97.19 389 ASN A N 1
ATOM 2972 C CA . ASN A 1 389 ? 16.284 6.597 -33.145 1.00 97.19 389 ASN A CA 1
ATOM 2973 C C . ASN A 1 389 ? 15.500 6.441 -34.459 1.00 97.19 389 ASN A C 1
ATOM 2975 O O . ASN A 1 389 ? 14.265 6.358 -34.492 1.00 97.19 389 ASN A O 1
ATOM 2979 N N . VAL A 1 390 ? 16.224 6.414 -35.576 1.00 97.06 390 VAL A N 1
ATOM 2980 C CA . VAL A 1 390 ? 15.646 6.331 -36.921 1.00 97.06 390 VAL A CA 1
ATOM 2981 C C . VAL A 1 390 ? 16.322 5.233 -37.730 1.00 97.06 390 VAL A C 1
ATOM 2983 O O . VAL A 1 390 ? 17.473 4.881 -37.492 1.00 97.06 390 VAL A O 1
ATOM 2986 N N . ALA A 1 391 ? 15.618 4.699 -38.724 1.00 95.81 391 ALA A N 1
ATOM 2987 C CA . ALA A 1 391 ? 16.164 3.697 -39.630 1.00 95.81 391 ALA A CA 1
ATOM 2988 C C . ALA A 1 391 ? 17.504 4.162 -40.231 1.00 95.81 391 ALA A C 1
ATOM 2990 O O . ALA A 1 391 ? 17.586 5.234 -40.836 1.00 95.81 391 ALA A O 1
ATOM 2991 N N . GLY A 1 392 ? 18.552 3.354 -40.052 1.00 91.81 392 GLY A N 1
ATOM 2992 C CA . GLY A 1 392 ? 19.904 3.639 -40.542 1.00 91.81 392 GLY A CA 1
ATOM 2993 C C . GLY A 1 392 ? 20.762 4.533 -39.636 1.00 91.81 392 GLY A C 1
ATOM 2994 O O . GLY A 1 392 ? 21.956 4.654 -39.895 1.00 91.81 392 GLY A O 1
ATOM 2995 N N . ASN A 1 393 ? 20.200 5.121 -38.575 1.00 92.94 393 ASN A N 1
ATOM 2996 C CA . ASN A 1 393 ? 20.939 5.816 -37.519 1.00 92.94 393 ASN A CA 1
ATOM 2997 C C . ASN A 1 393 ? 20.306 5.495 -36.159 1.00 92.94 393 ASN A C 1
ATOM 2999 O O . ASN A 1 393 ? 19.398 6.187 -35.693 1.00 92.94 393 ASN A O 1
ATOM 3003 N N . HIS A 1 394 ? 20.753 4.387 -35.576 1.00 91.94 394 HIS A N 1
ATOM 3004 C CA . HIS A 1 394 ? 20.123 3.778 -34.413 1.00 91.94 394 HIS A CA 1
ATOM 3005 C C . HIS A 1 394 ? 20.653 4.371 -33.105 1.00 91.94 394 HIS A C 1
ATOM 3007 O O . HIS A 1 394 ? 21.863 4.513 -32.934 1.00 91.94 394 HIS A O 1
ATOM 3013 N N . ASN A 1 395 ? 19.745 4.655 -32.171 1.00 95.19 395 ASN A N 1
ATOM 3014 C CA . ASN A 1 395 ? 20.078 4.940 -30.778 1.00 95.19 395 ASN A CA 1
ATOM 3015 C C . ASN A 1 395 ? 19.608 3.759 -29.924 1.00 95.19 395 ASN A C 1
ATOM 3017 O O . ASN A 1 395 ? 18.407 3.517 -29.814 1.00 95.19 395 ASN A O 1
ATOM 3021 N N . GLU A 1 396 ? 20.558 3.013 -29.361 1.00 95.06 396 GLU A N 1
ATOM 3022 C CA . GLU A 1 396 ? 20.285 1.746 -28.677 1.00 95.06 396 GLU A CA 1
ATOM 3023 C C . GLU A 1 396 ? 19.777 1.888 -27.245 1.00 95.06 396 GLU A C 1
ATOM 3025 O O . GLU A 1 396 ? 19.309 0.895 -26.702 1.00 95.06 396 GLU A O 1
ATOM 3030 N N . ASN A 1 397 ? 19.825 3.083 -26.645 1.00 96.38 397 ASN A N 1
ATOM 3031 C CA . ASN A 1 397 ? 19.569 3.265 -25.214 1.00 96.38 397 ASN A CA 1
ATOM 3032 C C . ASN A 1 397 ? 18.225 2.654 -24.795 1.00 96.38 397 ASN A C 1
ATOM 3034 O O . ASN A 1 397 ? 18.207 1.685 -24.049 1.00 96.38 397 ASN A O 1
ATOM 3038 N N . LEU A 1 398 ? 17.096 3.122 -25.342 1.00 97.44 398 LEU A N 1
ATOM 3039 C CA . LEU A 1 398 ? 15.783 2.572 -24.972 1.00 97.44 398 LEU A CA 1
ATOM 3040 C C . LEU A 1 398 ? 15.662 1.071 -25.285 1.00 97.44 398 LEU A C 1
ATOM 3042 O O . LEU A 1 398 ? 15.105 0.322 -24.487 1.00 97.44 398 LEU A O 1
ATOM 3046 N N . GLY A 1 399 ? 16.205 0.613 -26.416 1.00 96.69 399 GLY A N 1
ATOM 3047 C CA . GLY A 1 399 ? 16.193 -0.808 -26.778 1.00 96.69 399 GLY A CA 1
ATOM 3048 C C . GLY A 1 399 ? 16.976 -1.682 -25.793 1.00 96.69 399 GLY A C 1
ATOM 3049 O O . GLY A 1 399 ? 16.559 -2.806 -25.507 1.00 96.69 399 GLY A O 1
ATOM 3050 N N . ARG A 1 400 ? 18.076 -1.154 -25.253 1.00 97.44 400 ARG A N 1
ATOM 3051 C CA . ARG A 1 400 ? 18.893 -1.787 -24.222 1.00 97.44 400 ARG A CA 1
ATOM 3052 C C . ARG A 1 400 ? 18.160 -1.818 -22.890 1.00 97.44 400 ARG A C 1
ATOM 3054 O O . ARG A 1 400 ? 17.926 -2.907 -22.375 1.00 97.44 400 ARG A O 1
ATOM 3061 N N . GLU A 1 401 ? 17.712 -0.664 -22.395 1.00 97.62 401 GLU A N 1
ATOM 3062 C CA . GLU A 1 401 ? 17.064 -0.559 -21.080 1.00 97.62 401 GLU A CA 1
ATOM 3063 C C . GLU A 1 401 ? 15.791 -1.406 -20.986 1.00 97.62 401 GLU A C 1
ATOM 3065 O O . GLU A 1 401 ? 15.516 -2.013 -19.950 1.00 97.62 401 GLU A O 1
ATOM 3070 N N . VAL A 1 402 ? 15.035 -1.524 -22.086 1.00 98.00 402 VAL A N 1
ATOM 3071 C CA . VAL A 1 402 ? 13.846 -2.382 -22.137 1.00 98.00 402 VAL A CA 1
ATOM 3072 C C . VAL A 1 402 ? 14.183 -3.838 -21.806 1.00 98.00 402 VAL A C 1
ATOM 3074 O O . VAL A 1 402 ? 13.433 -4.466 -21.061 1.00 98.00 402 VAL A O 1
ATOM 3077 N N . LEU A 1 403 ? 15.297 -4.375 -22.313 1.00 97.50 403 LEU A N 1
ATOM 3078 C CA . LEU A 1 403 ? 15.732 -5.748 -22.030 1.00 97.50 403 LEU A CA 1
ATOM 3079 C C . LEU A 1 403 ? 16.472 -5.834 -20.684 1.00 97.50 403 LEU A C 1
ATOM 3081 O O . LEU A 1 403 ? 16.127 -6.671 -19.851 1.00 97.50 403 LEU A O 1
ATOM 3085 N N . GLU A 1 404 ? 17.439 -4.944 -20.456 1.00 96.38 404 GLU A N 1
ATOM 3086 C CA . GLU A 1 404 ? 18.367 -4.971 -19.317 1.00 96.38 404 GLU A CA 1
ATOM 3087 C C . GLU A 1 404 ? 17.727 -4.580 -17.983 1.00 96.38 404 GLU A C 1
ATOM 3089 O O . GLU A 1 404 ? 17.939 -5.262 -16.982 1.00 96.38 404 GLU A O 1
ATOM 3094 N N . LEU A 1 405 ? 16.934 -3.508 -17.942 1.00 96.69 405 LEU A N 1
ATOM 3095 C CA . LEU A 1 405 ? 16.446 -2.927 -16.685 1.00 96.69 405 LEU A CA 1
ATOM 3096 C C . LEU A 1 405 ? 14.934 -3.016 -16.510 1.00 96.69 405 LEU A C 1
ATOM 3098 O O . LEU A 1 405 ? 14.437 -3.007 -15.384 1.00 96.69 405 LEU A O 1
ATOM 3102 N N . PHE A 1 406 ? 14.175 -3.091 -17.601 1.00 97.88 406 PHE A N 1
ATOM 3103 C CA . PHE A 1 406 ? 12.722 -2.988 -17.515 1.00 97.88 406 PHE A CA 1
ATOM 3104 C C . PHE A 1 406 ? 11.997 -4.329 -17.591 1.00 97.88 406 PHE A C 1
ATOM 3106 O O . PHE A 1 406 ? 10.872 -4.398 -17.092 1.00 97.88 406 PHE A O 1
ATOM 3113 N N . SER A 1 407 ? 12.605 -5.380 -18.161 1.00 97.56 407 SER A N 1
ATOM 3114 C CA . SER A 1 407 ? 11.920 -6.664 -18.381 1.00 97.56 407 SER A CA 1
ATOM 3115 C C . SER A 1 407 ? 12.725 -7.927 -18.057 1.00 97.56 407 SER A C 1
ATOM 3117 O O . SER A 1 407 ? 12.270 -8.688 -17.210 1.00 97.56 407 SER A O 1
ATOM 3119 N N . ILE A 1 408 ? 13.858 -8.201 -18.715 1.00 96.94 408 ILE A N 1
ATOM 3120 C CA . ILE A 1 408 ? 14.556 -9.498 -18.623 1.00 96.94 408 ILE A CA 1
ATOM 3121 C C . ILE A 1 408 ? 15.639 -9.496 -17.536 1.00 96.94 408 ILE A C 1
ATOM 3123 O O . ILE A 1 408 ? 15.827 -10.522 -16.877 1.00 96.94 408 ILE A O 1
ATOM 3127 N N . GLY A 1 409 ? 16.316 -8.368 -17.325 1.00 95.69 409 GLY A N 1
ATOM 3128 C CA . GLY A 1 409 ? 17.416 -8.259 -16.366 1.00 95.69 409 GLY A CA 1
ATOM 3129 C C . GLY A 1 409 ? 18.774 -8.550 -17.006 1.00 95.69 409 GLY A C 1
ATOM 3130 O O . GLY A 1 409 ? 18.934 -9.569 -17.681 1.00 95.69 409 GLY A O 1
ATOM 3131 N N . GLU A 1 410 ? 19.766 -7.688 -16.774 1.00 94.44 410 GLU A N 1
ATOM 3132 C CA . GLU A 1 410 ? 21.153 -7.847 -17.251 1.00 94.44 410 GLU A CA 1
ATOM 3133 C C . GLU A 1 410 ? 21.767 -9.210 -16.866 1.00 94.44 410 GLU A C 1
ATOM 3135 O O . GLU A 1 410 ? 22.534 -9.813 -17.627 1.00 94.44 410 GLU A O 1
ATOM 3140 N N . GLU A 1 411 ? 21.382 -9.750 -15.707 1.00 92.56 411 GLU A N 1
ATOM 3141 C CA . GLU A 1 411 ? 21.812 -11.058 -15.210 1.00 92.56 411 GLU A CA 1
ATOM 3142 C C . GLU A 1 411 ? 21.323 -12.237 -16.068 1.00 92.56 411 GLU A C 1
ATOM 3144 O O . GLU A 1 411 ? 21.840 -13.348 -15.950 1.00 92.56 411 GLU A O 1
ATOM 3149 N N . ASN A 1 412 ? 20.338 -12.002 -16.936 1.00 93.88 412 ASN A N 1
ATOM 3150 C CA . ASN A 1 412 ? 19.797 -12.973 -17.881 1.00 93.88 412 ASN A CA 1
ATOM 3151 C C . ASN A 1 412 ? 20.259 -12.689 -19.321 1.00 93.88 412 ASN A C 1
ATOM 3153 O O . ASN A 1 412 ? 19.613 -13.123 -20.275 1.00 93.88 412 ASN A O 1
ATOM 3157 N N . SER A 1 413 ? 21.373 -11.973 -19.496 1.00 95.00 413 SER A N 1
ATOM 3158 C CA . SER A 1 413 ? 22.037 -11.824 -20.793 1.00 95.00 413 SER A CA 1
ATOM 3159 C C . SER A 1 413 ? 22.887 -13.045 -21.147 1.00 95.00 413 SER A C 1
ATOM 3161 O O . SER A 1 413 ? 23.323 -13.803 -20.277 1.00 95.00 413 SER A O 1
ATOM 3163 N N . ALA A 1 414 ? 23.199 -13.200 -22.433 1.00 93.44 414 ALA A N 1
ATOM 3164 C CA . ALA A 1 414 ? 24.080 -14.242 -22.957 1.00 93.44 414 ALA A CA 1
ATOM 3165 C C . ALA A 1 414 ? 25.506 -14.193 -22.369 1.00 93.44 414 ALA A C 1
ATOM 3167 O O . ALA A 1 414 ? 26.242 -15.178 -22.438 1.00 93.44 414 ALA A O 1
ATOM 3168 N N . ALA A 1 415 ? 25.903 -13.059 -21.773 1.00 91.94 415 ALA A N 1
ATOM 3169 C CA . ALA A 1 415 ? 27.165 -12.927 -21.047 1.00 91.94 415 ALA A CA 1
ATOM 3170 C C . ALA A 1 415 ? 27.145 -13.650 -19.687 1.00 91.94 415 ALA A C 1
ATOM 3172 O O . ALA A 1 415 ? 28.194 -14.076 -19.205 1.00 91.94 415 ALA A O 1
ATOM 3173 N N . HIS A 1 416 ? 25.962 -13.814 -19.088 1.00 91.19 416 HIS A N 1
ATOM 3174 C CA . HIS A 1 416 ? 25.768 -14.441 -17.780 1.00 91.19 416 HIS A CA 1
ATOM 3175 C C . HIS A 1 416 ? 25.149 -15.843 -17.877 1.00 91.19 416 HIS A C 1
ATOM 3177 O O . HIS A 1 416 ? 25.453 -16.705 -17.049 1.00 91.19 416 HIS A O 1
ATOM 3183 N N . ARG A 1 417 ? 24.294 -16.096 -18.879 1.00 88.75 417 ARG A N 1
ATOM 3184 C CA . ARG A 1 417 ? 23.550 -17.355 -19.045 1.00 88.75 417 ARG A CA 1
ATOM 3185 C C . ARG A 1 417 ? 23.489 -17.789 -20.516 1.00 88.75 417 ARG A C 1
ATOM 3187 O O . ARG A 1 417 ? 23.200 -16.953 -21.361 1.00 88.75 417 ARG A O 1
ATOM 3194 N N . PRO A 1 418 ? 23.693 -19.077 -20.857 1.00 86.38 418 PRO A N 1
ATOM 3195 C CA . PRO A 1 418 ? 23.701 -19.534 -22.256 1.00 86.38 418 PRO A CA 1
ATOM 3196 C C . PRO A 1 418 ? 22.389 -19.320 -23.027 1.00 86.38 418 PRO A C 1
ATOM 3198 O O . PRO A 1 418 ? 22.407 -19.236 -24.250 1.00 86.38 418 PRO A O 1
ATOM 3201 N N . ASP A 1 419 ? 21.264 -19.276 -22.318 1.00 85.44 419 ASP A N 1
ATOM 3202 C CA . ASP A 1 419 ? 19.903 -19.086 -22.829 1.00 85.44 419 ASP A CA 1
ATOM 3203 C C . ASP A 1 419 ? 19.408 -17.634 -22.707 1.00 85.44 419 ASP A C 1
ATOM 3205 O O . ASP A 1 419 ? 18.228 -17.363 -22.917 1.00 85.44 419 ASP A O 1
ATOM 3209 N N . GLY A 1 420 ? 20.302 -16.706 -22.354 1.00 90.44 420 GLY A N 1
ATOM 3210 C CA . GLY A 1 420 ? 19.991 -15.293 -22.192 1.00 90.44 420 GLY A CA 1
ATOM 3211 C C . GLY A 1 420 ? 19.866 -14.515 -23.503 1.00 90.44 420 GLY A C 1
ATOM 3212 O O . GLY A 1 420 ? 20.283 -14.974 -24.569 1.00 90.44 420 GLY A O 1
ATOM 3213 N N . TYR A 1 421 ? 19.337 -13.292 -23.417 1.00 95.06 421 TYR A N 1
ATOM 3214 C CA . TYR A 1 421 ? 19.267 -12.393 -24.574 1.00 95.06 421 TYR A CA 1
ATOM 3215 C C . TYR A 1 421 ? 20.669 -11.928 -24.992 1.00 95.06 421 TYR A C 1
ATOM 3217 O O . TYR A 1 421 ? 21.583 -11.779 -24.178 1.00 95.06 421 TYR A O 1
ATOM 3225 N N . THR A 1 422 ? 20.851 -11.693 -26.282 1.00 95.75 422 THR A N 1
ATOM 3226 C CA . THR A 1 422 ? 22.140 -11.363 -26.889 1.00 95.75 422 THR A CA 1
ATOM 3227 C C . THR A 1 422 ? 22.267 -9.873 -27.193 1.00 95.75 422 THR A C 1
ATOM 3229 O O . THR A 1 422 ? 21.286 -9.139 -27.281 1.00 95.75 422 THR A O 1
ATOM 3232 N N . GLU A 1 423 ? 23.492 -9.420 -27.459 1.00 94.62 423 GLU A N 1
ATOM 3233 C CA . GLU A 1 423 ? 23.725 -8.061 -27.961 1.00 94.62 423 GLU A CA 1
ATOM 3234 C C . GLU A 1 423 ? 23.043 -7.820 -29.324 1.00 94.62 423 GLU A C 1
ATOM 3236 O O . GLU A 1 423 ? 22.645 -6.701 -29.641 1.00 94.62 423 GLU A O 1
ATOM 3241 N N . THR A 1 424 ? 22.845 -8.878 -30.118 1.00 94.50 424 THR A N 1
ATOM 3242 C CA . THR A 1 424 ? 22.063 -8.832 -31.362 1.00 94.50 424 THR A CA 1
ATOM 3243 C C . THR A 1 424 ? 20.580 -8.578 -31.080 1.00 94.50 424 THR A C 1
ATOM 3245 O O . THR A 1 424 ? 19.960 -7.793 -31.797 1.00 94.50 424 THR A O 1
ATOM 3248 N N . ASP A 1 425 ? 20.016 -9.156 -30.014 1.00 96.69 425 ASP A N 1
ATOM 3249 C CA . ASP A 1 425 ? 18.634 -8.871 -29.600 1.00 96.69 425 ASP A CA 1
ATOM 3250 C C . ASP A 1 425 ? 18.454 -7.393 -29.226 1.00 96.69 425 ASP A C 1
ATOM 3252 O O . ASP A 1 425 ? 17.436 -6.787 -29.564 1.00 96.69 425 ASP A O 1
ATOM 3256 N N . VAL A 1 426 ? 19.469 -6.782 -28.608 1.00 95.75 426 VAL A N 1
ATOM 3257 C CA . VAL A 1 426 ? 19.481 -5.347 -28.294 1.00 95.75 426 VAL A CA 1
ATOM 3258 C C . VAL A 1 426 ? 19.619 -4.506 -29.569 1.00 95.75 426 VAL A C 1
ATOM 3260 O O . VAL A 1 426 ? 18.716 -3.732 -29.907 1.00 95.75 426 VAL A O 1
ATOM 3263 N N . ARG A 1 427 ? 20.742 -4.638 -30.287 1.00 91.56 427 ARG A N 1
ATOM 3264 C CA . ARG A 1 427 ? 21.144 -3.730 -31.378 1.00 91.56 427 ARG A CA 1
ATOM 3265 C C . ARG A 1 427 ? 20.387 -3.959 -32.679 1.00 91.56 427 ARG A C 1
ATOM 3267 O O . ARG A 1 427 ? 19.927 -3.006 -33.309 1.00 91.56 427 ARG A O 1
ATOM 3274 N N . ASP A 1 428 ? 20.234 -5.218 -33.074 1.00 87.19 428 ASP A N 1
ATOM 3275 C CA . ASP A 1 428 ? 19.751 -5.585 -34.409 1.00 87.19 428 ASP A CA 1
ATOM 3276 C C . ASP A 1 428 ? 18.253 -5.910 -34.434 1.00 87.19 428 ASP A C 1
ATOM 3278 O O . ASP A 1 428 ? 17.666 -6.040 -35.519 1.00 87.19 428 ASP A O 1
ATOM 3282 N N . ALA A 1 429 ? 17.618 -6.007 -33.261 1.00 92.44 429 ALA A N 1
ATOM 3283 C CA . ALA A 1 429 ? 16.203 -6.313 -33.141 1.00 92.44 429 ALA A CA 1
ATOM 3284 C C . ALA A 1 429 ? 15.422 -5.269 -32.338 1.00 92.44 429 ALA A C 1
ATOM 3286 O O . ALA A 1 429 ? 14.664 -4.509 -32.945 1.00 92.44 429 ALA A O 1
ATOM 3287 N N . ASN A 1 430 ? 15.606 -5.177 -31.020 1.00 94.44 430 ASN A N 1
ATOM 3288 C CA . ASN A 1 430 ? 14.772 -4.310 -30.186 1.00 94.44 430 ASN A CA 1
ATOM 3289 C C . ASN A 1 430 ? 14.979 -2.823 -30.518 1.00 94.44 430 ASN A C 1
ATOM 3291 O O . ASN A 1 430 ? 14.021 -2.099 -30.776 1.00 94.44 430 ASN A O 1
ATOM 3295 N N . THR A 1 431 ? 16.233 -2.380 -30.657 1.00 96.31 431 THR A N 1
ATOM 3296 C CA . THR A 1 431 ? 16.553 -0.998 -31.060 1.00 96.31 431 THR A CA 1
ATOM 3297 C C . THR A 1 431 ? 15.914 -0.628 -32.398 1.00 96.31 431 THR A C 1
ATOM 3299 O O . THR A 1 431 ? 15.303 0.434 -32.534 1.00 96.31 431 THR A O 1
ATOM 3302 N N . ARG A 1 432 ? 16.000 -1.522 -33.391 1.00 97.31 432 ARG A N 1
ATOM 3303 C CA . ARG A 1 432 ? 15.394 -1.311 -34.712 1.00 97.31 432 ARG A CA 1
ATOM 3304 C C . ARG A 1 432 ? 13.867 -1.310 -34.642 1.00 97.31 432 ARG A C 1
ATOM 3306 O O . ARG A 1 432 ? 13.241 -0.534 -35.360 1.00 97.31 432 ARG A O 1
ATOM 3313 N N . ALA A 1 433 ? 13.257 -2.130 -33.787 1.00 97.56 433 ALA A N 1
ATOM 3314 C CA . ALA A 1 433 ? 11.806 -2.154 -33.591 1.00 97.56 433 ALA A CA 1
ATOM 3315 C C . ALA A 1 433 ? 11.263 -0.833 -33.016 1.00 97.56 433 ALA A C 1
ATOM 3317 O O . ALA A 1 433 ? 10.149 -0.428 -33.347 1.00 97.56 433 ALA A O 1
ATOM 3318 N N . LEU A 1 434 ? 12.076 -0.118 -32.233 1.00 97.69 434 LEU A N 1
ATOM 3319 C CA . LEU A 1 434 ? 11.723 1.169 -31.625 1.00 97.69 434 LEU A CA 1
ATOM 3320 C C . LEU A 1 434 ? 11.999 2.394 -32.515 1.00 97.69 434 LEU A C 1
ATOM 3322 O O . LEU A 1 434 ? 11.662 3.521 -32.143 1.00 97.69 434 LEU A O 1
ATOM 3326 N N . THR A 1 435 ? 12.570 2.203 -33.708 1.00 98.06 435 THR A N 1
ATOM 3327 C CA . THR A 1 435 ? 12.820 3.311 -34.645 1.00 98.06 435 THR A CA 1
ATOM 3328 C C . THR A 1 435 ? 11.521 3.995 -35.077 1.00 98.06 435 THR A C 1
ATOM 3330 O O . THR A 1 435 ? 10.492 3.355 -35.300 1.00 98.06 435 THR A O 1
ATOM 3333 N N . GLY A 1 436 ? 11.556 5.319 -35.230 1.00 96.38 436 GLY A N 1
ATOM 3334 C CA . GLY A 1 436 ? 10.398 6.107 -35.666 1.00 96.38 436 GLY A CA 1
ATOM 3335 C C . GLY A 1 436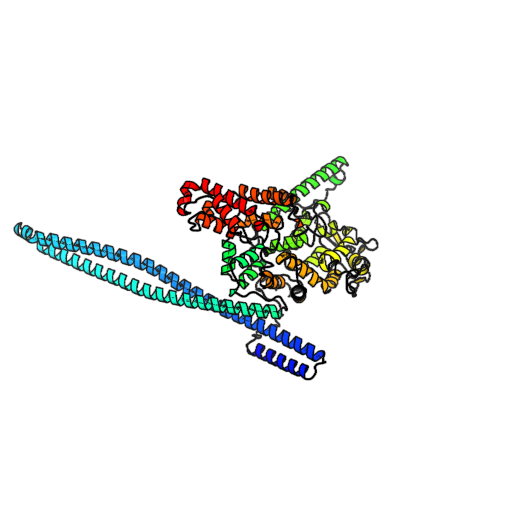 ? 9.357 6.394 -34.575 1.00 96.38 436 GLY A C 1
ATOM 3336 O O . GLY A 1 436 ? 8.456 7.202 -34.824 1.00 96.38 436 GLY A O 1
ATOM 3337 N N . ALA A 1 437 ? 9.487 5.812 -33.379 1.00 97.50 437 ALA A N 1
ATOM 3338 C CA . ALA A 1 437 ? 8.739 6.220 -32.193 1.00 97.50 437 ALA A CA 1
ATOM 3339 C C . ALA A 1 437 ? 9.265 7.570 -31.672 1.00 97.50 437 ALA A C 1
ATOM 3341 O O . ALA A 1 437 ? 10.436 7.722 -31.342 1.00 97.50 437 ALA A O 1
ATOM 3342 N N . THR A 1 438 ? 8.395 8.577 -31.635 1.00 97.25 438 THR A N 1
ATOM 3343 C CA . THR A 1 438 ? 8.702 9.948 -31.204 1.00 97.25 438 THR A CA 1
ATOM 3344 C C . THR A 1 438 ? 7.471 10.539 -30.512 1.00 97.25 438 THR A C 1
ATOM 3346 O O . THR A 1 438 ? 6.434 9.894 -30.397 1.00 97.25 438 THR A O 1
ATOM 3349 N N . PHE A 1 439 ? 7.538 11.789 -30.070 1.00 96.81 439 PHE A N 1
ATOM 3350 C CA . PHE A 1 439 ? 6.386 12.515 -29.540 1.00 96.81 439 PHE A CA 1
ATOM 3351 C C . PHE A 1 439 ? 6.282 13.922 -30.140 1.00 96.81 439 PHE A C 1
ATOM 3353 O O . PHE A 1 439 ? 7.187 14.409 -30.824 1.00 96.81 439 PHE A O 1
ATOM 3360 N N . GLU A 1 440 ? 5.132 14.561 -29.949 1.00 94.75 440 GLU A N 1
ATOM 3361 C CA . GLU A 1 440 ? 4.915 15.972 -30.244 1.00 94.75 440 GLU A CA 1
ATOM 3362 C C . GLU A 1 440 ? 5.299 16.793 -29.004 1.00 94.75 440 GLU A C 1
ATOM 3364 O O . GLU A 1 440 ? 4.716 16.619 -27.938 1.00 94.75 440 GLU A O 1
ATOM 3369 N N . ARG A 1 441 ? 6.312 17.656 -29.147 1.00 89.12 441 ARG A N 1
ATOM 3370 C CA . ARG A 1 441 ? 7.023 18.304 -28.030 1.00 89.12 441 ARG A CA 1
ATOM 3371 C C . ARG A 1 441 ? 6.138 19.120 -27.079 1.00 89.12 441 ARG A C 1
ATOM 3373 O O . ARG A 1 441 ? 6.470 19.194 -25.905 1.00 89.12 441 ARG A O 1
ATOM 3380 N N . TYR A 1 442 ? 5.070 19.744 -27.574 1.00 89.31 442 TYR A N 1
ATOM 3381 C CA . TYR A 1 442 ? 4.270 20.701 -26.800 1.00 89.31 442 TYR A CA 1
ATOM 3382 C C . TYR A 1 442 ? 3.090 20.036 -26.082 1.00 89.31 442 TYR A C 1
ATOM 3384 O O . TYR A 1 442 ? 2.801 20.307 -24.925 1.00 89.31 442 TYR A O 1
ATOM 3392 N N . SER A 1 443 ? 2.413 19.122 -26.770 1.00 89.19 443 SER A N 1
ATOM 3393 C CA . SER A 1 443 ? 1.286 18.357 -26.231 1.00 89.19 443 SER A CA 1
ATOM 3394 C C . SER A 1 443 ? 1.718 17.121 -25.443 1.00 89.19 443 SER A C 1
ATOM 3396 O O . SER A 1 443 ? 0.905 16.547 -24.721 1.00 89.19 443 SER A O 1
ATOM 3398 N N . GLY A 1 444 ? 2.956 16.656 -25.629 1.00 92.56 444 GLY A N 1
ATOM 3399 C CA . GLY A 1 444 ? 3.404 15.372 -25.098 1.00 92.56 444 GLY A CA 1
ATOM 3400 C C . GLY A 1 444 ? 2.679 14.184 -25.726 1.00 92.56 444 GLY A C 1
ATOM 3401 O O . GLY A 1 444 ? 2.632 13.111 -25.152 1.00 92.56 444 GLY A O 1
ATOM 3402 N N . GLN A 1 445 ? 2.065 14.327 -26.902 1.00 94.69 445 GLN A N 1
ATOM 3403 C CA . GLN A 1 445 ? 1.386 13.193 -27.532 1.00 94.69 445 GLN A CA 1
ATOM 3404 C C . GLN A 1 445 ? 2.376 12.304 -28.279 1.00 94.69 445 GLN A C 1
ATOM 3406 O O . GLN A 1 445 ? 3.128 12.793 -29.126 1.00 94.69 445 GLN A O 1
ATOM 3411 N N . PHE A 1 446 ? 2.314 10.992 -28.047 1.00 97.44 446 PHE A N 1
ATOM 3412 C CA . PHE A 1 446 ? 3.047 10.007 -28.841 1.00 97.44 446 PHE A CA 1
ATOM 3413 C C . PHE A 1 446 ? 2.747 10.144 -30.345 1.00 97.44 446 PHE A C 1
ATOM 3415 O O . PHE A 1 446 ? 1.619 10.418 -30.772 1.00 97.44 446 PHE A O 1
ATOM 3422 N N . ARG A 1 447 ? 3.778 9.943 -31.169 1.00 97.81 447 ARG A N 1
ATOM 3423 C CA . ARG A 1 447 ? 3.726 9.966 -32.631 1.00 97.81 447 ARG A CA 1
ATOM 3424 C C . ARG A 1 447 ? 4.621 8.869 -33.196 1.00 97.81 447 ARG A C 1
ATOM 3426 O O . ARG A 1 447 ? 5.821 8.851 -32.958 1.00 97.81 447 ARG A O 1
ATOM 3433 N N . PHE A 1 448 ? 4.064 8.040 -34.068 1.00 97.75 448 PHE A N 1
ATOM 3434 C CA . PHE A 1 448 ? 4.850 7.098 -34.854 1.00 97.75 448 PHE A CA 1
ATOM 3435 C C . PHE A 1 448 ? 5.109 7.647 -36.261 1.00 97.75 448 PHE A C 1
ATOM 3437 O O . PHE A 1 448 ? 4.175 7.972 -36.998 1.00 97.75 448 PHE A O 1
ATOM 3444 N N . ARG A 1 449 ? 6.381 7.769 -36.649 1.00 97.38 449 ARG A N 1
ATOM 3445 C CA . ARG A 1 449 ? 6.801 8.213 -37.984 1.00 97.38 449 ARG A CA 1
ATOM 3446 C C . ARG A 1 449 ? 7.245 7.012 -38.809 1.00 97.38 449 ARG A C 1
ATOM 3448 O O . ARG A 1 449 ? 8.428 6.690 -38.839 1.00 97.38 449 ARG A O 1
ATOM 3455 N N . ALA A 1 450 ? 6.310 6.418 -39.549 1.00 96.50 450 ALA A N 1
ATOM 3456 C CA . ALA A 1 450 ? 6.573 5.250 -40.397 1.00 96.50 450 ALA A CA 1
ATOM 3457 C C . ALA A 1 450 ? 7.745 5.452 -41.379 1.00 96.50 450 ALA A C 1
ATOM 3459 O O . ALA A 1 450 ? 8.517 4.533 -41.614 1.00 96.50 450 ALA A O 1
ATOM 3460 N N . SER A 1 451 ? 7.948 6.671 -41.896 1.00 97.00 451 SER A N 1
ATOM 3461 C CA . SER A 1 451 ? 9.071 6.991 -42.793 1.00 97.00 451 SER A CA 1
ATOM 3462 C C . SER A 1 451 ? 10.453 6.950 -42.125 1.00 97.00 451 SER A C 1
ATOM 3464 O O . SER A 1 451 ? 11.461 7.059 -42.813 1.00 97.00 451 SER A O 1
ATOM 3466 N N . ARG A 1 452 ? 10.506 6.893 -40.791 1.00 97.12 452 ARG A N 1
ATOM 3467 C CA . ARG A 1 452 ? 11.726 6.782 -39.979 1.00 97.12 452 ARG A CA 1
ATOM 3468 C C . ARG A 1 452 ? 11.855 5.412 -39.316 1.00 97.12 452 ARG A C 1
ATOM 3470 O O . ARG A 1 452 ? 12.839 5.192 -38.621 1.00 97.12 452 ARG A O 1
ATOM 3477 N N . HIS A 1 453 ? 10.875 4.534 -39.497 1.00 97.75 453 HIS A N 1
ATOM 3478 C CA . HIS A 1 453 ? 10.881 3.202 -38.920 1.00 97.75 453 HIS A CA 1
ATOM 3479 C C . HIS A 1 453 ? 11.572 2.209 -39.855 1.00 97.75 453 HIS A C 1
ATOM 3481 O O . HIS A 1 453 ? 11.362 2.222 -41.070 1.00 97.75 453 HIS A O 1
ATOM 3487 N N . ASP A 1 454 ? 12.375 1.325 -39.282 1.00 96.81 454 ASP A N 1
ATOM 3488 C CA . ASP A 1 454 ? 12.925 0.168 -39.967 1.00 96.81 454 ASP A CA 1
ATOM 3489 C C . ASP A 1 454 ? 11.863 -0.935 -40.017 1.00 96.81 454 ASP A C 1
ATOM 3491 O O . ASP A 1 454 ? 11.715 -1.718 -39.084 1.00 96.81 454 ASP A O 1
ATOM 3495 N N . GLY A 1 455 ? 11.126 -1.015 -41.125 1.00 94.56 455 GLY A N 1
ATOM 3496 C CA . GLY A 1 455 ? 10.123 -2.062 -41.360 1.00 94.56 455 GLY A CA 1
ATOM 3497 C C . GLY A 1 455 ? 10.698 -3.426 -41.772 1.00 94.56 455 GLY A C 1
ATOM 3498 O O . GLY A 1 455 ? 9.940 -4.305 -42.177 1.00 94.56 455 GLY A O 1
ATOM 3499 N N . GLY A 1 456 ? 12.021 -3.610 -41.733 1.00 95.62 456 GLY A N 1
ATOM 3500 C CA . GLY A 1 456 ? 12.668 -4.868 -42.083 1.00 95.62 456 GLY A CA 1
ATOM 3501 C C . GLY A 1 456 ? 12.382 -5.981 -41.073 1.00 95.62 456 GLY A C 1
ATOM 3502 O O . GLY A 1 456 ? 12.028 -5.728 -39.917 1.00 95.62 456 GLY A O 1
ATOM 3503 N N . VAL A 1 457 ? 12.572 -7.229 -41.512 1.00 96.75 457 VAL A N 1
ATOM 3504 C CA . VAL A 1 457 ? 12.509 -8.407 -40.635 1.00 96.75 457 VAL A CA 1
ATOM 3505 C C . VAL A 1 457 ? 13.682 -8.377 -39.652 1.00 96.75 457 VAL A C 1
ATOM 3507 O O . VAL A 1 457 ? 14.817 -8.059 -40.020 1.00 96.75 457 VAL A O 1
ATOM 3510 N N . LYS A 1 458 ? 13.386 -8.695 -38.393 1.00 94.44 458 LYS A N 1
ATOM 3511 C CA . LYS A 1 458 ? 14.299 -8.706 -37.249 1.00 94.44 458 LYS A CA 1
ATOM 3512 C C . LYS A 1 458 ? 14.112 -10.024 -36.509 1.00 94.44 458 LYS A C 1
ATOM 3514 O O . LYS A 1 458 ? 12.983 -10.501 -36.415 1.00 94.44 458 LYS A O 1
ATOM 3519 N N . THR A 1 459 ? 15.187 -10.585 -35.972 1.00 96.75 459 THR A N 1
ATOM 3520 C CA . THR A 1 459 ? 15.110 -11.759 -35.097 1.00 96.75 459 THR A CA 1
ATOM 3521 C C . THR A 1 459 ? 15.300 -11.292 -33.665 1.00 96.75 459 THR A C 1
ATOM 3523 O O . THR A 1 459 ? 16.403 -10.895 -33.316 1.00 96.75 459 THR A O 1
ATOM 3526 N N . LEU A 1 460 ? 14.229 -11.313 -32.874 1.00 96.88 460 LEU A N 1
ATOM 3527 C CA . LEU A 1 460 ? 14.228 -10.940 -31.461 1.00 96.88 460 LEU A CA 1
ATOM 3528 C C . LEU A 1 460 ? 13.944 -12.192 -30.632 1.00 96.88 460 LEU A C 1
ATOM 3530 O O . LEU A 1 460 ? 12.916 -12.834 -30.845 1.00 96.88 460 LEU A O 1
ATOM 3534 N N . LEU A 1 461 ? 14.849 -12.558 -29.724 1.00 95.62 461 LEU A N 1
ATOM 3535 C CA . LEU A 1 461 ? 14.713 -13.693 -28.803 1.00 95.62 461 LEU A CA 1
ATOM 3536 C C . LEU A 1 461 ? 14.335 -14.995 -29.536 1.00 95.62 461 LEU A C 1
ATOM 3538 O O . LEU A 1 461 ? 13.444 -15.744 -29.136 1.00 95.62 461 LEU A O 1
ATOM 3542 N N . GLY A 1 462 ? 14.982 -15.225 -30.684 1.00 93.94 462 GLY A N 1
ATOM 3543 C CA . GLY A 1 462 ? 14.752 -16.387 -31.547 1.00 93.94 462 GLY A CA 1
ATOM 3544 C C . GLY A 1 462 ? 13.531 -16.302 -32.475 1.00 93.94 462 GLY A C 1
ATOM 3545 O O . GLY A 1 462 ? 13.325 -17.215 -33.274 1.00 93.94 462 GLY A O 1
ATOM 3546 N N . LYS A 1 463 ? 12.741 -15.220 -32.435 1.00 95.88 463 LYS A N 1
ATOM 3547 C CA . LYS A 1 463 ? 11.552 -15.030 -33.284 1.00 95.88 463 LYS A CA 1
ATOM 3548 C C . LYS A 1 463 ? 11.773 -13.982 -34.368 1.00 95.88 463 LYS A C 1
ATOM 3550 O O . LYS A 1 463 ? 12.110 -12.832 -34.087 1.00 95.88 463 LYS A O 1
ATOM 3555 N N . ALA A 1 464 ? 11.530 -14.370 -35.618 1.00 97.00 464 ALA A N 1
ATOM 3556 C CA . ALA A 1 464 ? 11.659 -13.490 -36.774 1.00 97.00 464 ALA A CA 1
ATOM 3557 C C . ALA A 1 464 ? 10.335 -12.788 -37.118 1.00 97.00 464 ALA A C 1
ATOM 3559 O O . ALA A 1 464 ? 9.304 -13.444 -37.262 1.00 97.00 464 ALA A O 1
ATOM 3560 N N . GLY A 1 465 ? 10.373 -11.471 -37.322 1.00 96.00 465 GLY A N 1
ATOM 3561 C CA . GLY A 1 465 ? 9.220 -10.689 -37.770 1.00 96.00 465 GLY A CA 1
ATOM 3562 C C . GLY A 1 465 ? 9.554 -9.223 -38.041 1.00 96.00 465 GLY A C 1
ATOM 3563 O O . GLY A 1 465 ? 10.640 -8.741 -37.724 1.00 96.00 465 GLY A O 1
ATOM 3564 N N . ALA A 1 466 ? 8.632 -8.504 -38.680 1.00 95.81 466 ALA A N 1
ATOM 3565 C CA . ALA A 1 466 ? 8.748 -7.064 -38.912 1.00 95.81 466 ALA A CA 1
ATOM 3566 C C . ALA A 1 466 ? 8.196 -6.302 -37.697 1.00 95.81 466 ALA A C 1
ATOM 3568 O O . ALA A 1 466 ? 7.104 -5.745 -37.742 1.00 95.81 466 ALA A O 1
ATOM 3569 N N . TRP A 1 467 ? 8.936 -6.354 -36.590 1.00 96.12 467 TRP A N 1
ATOM 3570 C CA . TRP A 1 467 ? 8.484 -5.832 -35.300 1.00 96.12 467 TRP A CA 1
ATOM 3571 C C . TRP A 1 467 ? 8.492 -4.302 -35.257 1.00 96.12 467 TRP A C 1
ATOM 3573 O O . TRP A 1 467 ? 9.495 -3.693 -35.651 1.00 96.12 467 TRP A O 1
ATOM 3583 N N . GLY A 1 468 ? 7.397 -3.721 -34.759 1.00 95.75 468 GLY A N 1
ATOM 3584 C CA . GLY A 1 468 ? 7.318 -2.356 -34.249 1.00 95.75 468 GLY A CA 1
ATOM 3585 C C . GLY A 1 468 ? 7.397 -2.331 -32.715 1.00 95.75 468 GLY A C 1
ATOM 3586 O O . GLY A 1 468 ? 7.686 -3.361 -32.097 1.00 95.75 468 GLY A O 1
ATOM 3587 N N . PRO A 1 469 ? 7.149 -1.170 -32.076 1.00 95.88 469 PRO A N 1
ATOM 3588 C CA . PRO A 1 469 ? 7.335 -1.023 -30.633 1.00 95.88 469 PRO A CA 1
ATOM 3589 C C . PRO A 1 469 ? 6.494 -1.980 -29.783 1.00 95.88 469 PRO A C 1
ATOM 3591 O O . PRO A 1 469 ? 7.007 -2.551 -28.827 1.00 95.88 469 PRO A O 1
ATOM 3594 N N . HIS A 1 470 ? 5.219 -2.185 -30.126 1.00 97.56 470 HIS A N 1
ATOM 3595 C CA . HIS A 1 470 ? 4.350 -3.072 -29.349 1.00 97.56 470 HIS A CA 1
ATOM 3596 C C . HIS A 1 470 ? 4.629 -4.544 -29.650 1.00 97.56 470 HIS A C 1
ATOM 3598 O O . HIS A 1 470 ? 4.738 -5.328 -28.716 1.00 97.56 470 HIS A O 1
ATOM 3604 N N . GLU A 1 471 ? 4.845 -4.912 -30.914 1.00 97.44 471 GLU A N 1
ATOM 3605 C CA . GLU A 1 471 ? 5.108 -6.309 -31.271 1.00 97.44 471 GLU A CA 1
ATOM 3606 C C . GLU A 1 471 ? 6.443 -6.810 -30.695 1.00 97.44 471 GLU A C 1
ATOM 3608 O O . GLU A 1 471 ? 6.577 -7.985 -30.360 1.00 97.44 471 GLU A O 1
ATOM 3613 N N . ALA A 1 472 ? 7.440 -5.930 -30.543 1.00 97.44 472 ALA A N 1
ATOM 3614 C CA . ALA A 1 472 ? 8.672 -6.272 -29.835 1.00 97.44 472 ALA A CA 1
ATOM 3615 C C . ALA A 1 472 ? 8.418 -6.553 -28.346 1.00 97.44 472 ALA A C 1
ATOM 3617 O O . ALA A 1 472 ? 8.956 -7.522 -27.812 1.00 97.44 472 ALA A O 1
ATOM 3618 N N . VAL A 1 473 ? 7.569 -5.754 -27.688 1.00 98.19 473 VAL A N 1
ATOM 3619 C CA . VAL A 1 473 ? 7.162 -5.994 -26.295 1.00 98.19 473 VAL A CA 1
ATOM 3620 C C . VAL A 1 473 ? 6.412 -7.320 -26.153 1.00 98.19 473 VAL A C 1
ATOM 3622 O O . VAL A 1 473 ? 6.713 -8.059 -25.219 1.00 98.19 473 VAL A O 1
ATOM 3625 N N . ASP A 1 474 ? 5.529 -7.675 -27.093 1.00 97.94 474 ASP A N 1
ATOM 3626 C CA . ASP A 1 474 ? 4.840 -8.976 -27.087 1.00 97.94 474 ASP A CA 1
ATOM 3627 C C . ASP A 1 474 ? 5.851 -10.136 -27.075 1.00 97.94 474 ASP A C 1
ATOM 3629 O O . ASP A 1 474 ? 5.770 -11.044 -26.248 1.00 97.94 474 ASP A O 1
ATOM 3633 N N . VAL A 1 475 ? 6.868 -10.070 -27.945 1.00 97.81 475 VAL A N 1
ATOM 3634 C CA . VAL A 1 475 ? 7.939 -11.077 -28.006 1.00 97.81 475 VAL A CA 1
ATOM 3635 C C . VAL A 1 475 ? 8.737 -11.138 -26.700 1.00 97.81 475 VAL A C 1
ATOM 3637 O O . VAL A 1 475 ? 9.085 -12.232 -26.252 1.00 97.81 475 VAL A O 1
ATOM 3640 N N . ILE A 1 476 ? 9.018 -9.986 -26.086 1.00 97.69 476 ILE A N 1
ATOM 3641 C CA . ILE A 1 476 ? 9.751 -9.888 -24.817 1.00 97.69 476 ILE A CA 1
ATOM 3642 C C . ILE A 1 476 ? 8.944 -10.497 -23.669 1.00 97.69 476 ILE A C 1
ATOM 3644 O O . ILE A 1 476 ? 9.495 -11.282 -22.902 1.00 97.69 476 ILE A O 1
ATOM 3648 N N . LEU A 1 477 ? 7.648 -10.194 -23.564 1.00 97.25 477 LEU A N 1
ATOM 3649 C CA . LEU A 1 477 ? 6.766 -10.713 -22.510 1.00 97.25 477 LEU A CA 1
ATOM 3650 C C . LEU A 1 477 ? 6.617 -12.240 -22.553 1.00 97.25 477 LEU A C 1
ATOM 3652 O O . LEU A 1 477 ? 6.333 -12.858 -21.529 1.00 97.25 477 LEU A O 1
ATOM 3656 N N . GLU A 1 478 ? 6.840 -12.873 -23.705 1.00 95.06 478 GLU A N 1
ATOM 3657 C CA . GLU A 1 478 ? 6.866 -14.334 -23.813 1.00 95.06 478 GLU A CA 1
ATOM 3658 C C . GLU A 1 478 ? 8.150 -14.969 -23.246 1.00 95.06 478 GLU A C 1
ATOM 3660 O O . GLU A 1 478 ? 8.190 -16.181 -23.013 1.00 95.06 478 GLU A O 1
ATOM 3665 N N . HIS A 1 479 ? 9.206 -14.185 -23.010 1.00 94.44 479 HIS A N 1
ATOM 3666 C CA . HIS A 1 479 ? 10.469 -14.705 -22.503 1.00 94.44 479 HIS A CA 1
ATOM 3667 C C . HIS A 1 479 ? 10.350 -15.104 -21.018 1.00 94.44 479 HIS A C 1
ATOM 3669 O O . HIS A 1 479 ? 9.963 -14.288 -20.174 1.00 94.44 479 HIS A O 1
ATOM 3675 N N . PRO A 1 480 ? 10.733 -16.339 -20.631 1.00 90.50 480 PRO A N 1
ATOM 3676 C CA . PRO A 1 480 ? 10.470 -16.862 -19.289 1.00 90.50 480 PRO A CA 1
ATOM 3677 C C . PRO A 1 480 ? 11.142 -16.055 -18.172 1.00 90.50 480 PRO A C 1
ATOM 3679 O O . PRO A 1 480 ? 10.579 -15.976 -17.076 1.00 90.50 480 PRO A O 1
ATOM 3682 N N . ALA A 1 481 ? 12.298 -15.441 -18.449 1.00 94.81 481 ALA A N 1
ATOM 3683 C CA . ALA A 1 481 ? 13.039 -14.634 -17.479 1.00 94.81 481 ALA A CA 1
ATOM 3684 C C . ALA A 1 481 ? 12.301 -13.355 -17.051 1.00 94.81 481 ALA A C 1
ATOM 3686 O O . ALA A 1 481 ? 12.532 -12.891 -15.941 1.00 94.81 481 ALA A O 1
ATOM 3687 N N . VAL A 1 482 ? 11.362 -12.827 -17.851 1.00 97.38 482 VAL A N 1
ATOM 3688 C CA . VAL A 1 482 ? 10.628 -11.598 -17.490 1.00 97.38 482 VAL A CA 1
ATOM 3689 C C . VAL A 1 482 ? 9.850 -11.769 -16.190 1.00 97.38 482 VAL A C 1
ATOM 3691 O O . VAL A 1 482 ? 9.813 -10.888 -15.333 1.00 97.38 482 VAL A O 1
ATOM 3694 N N . ALA A 1 483 ? 9.229 -12.933 -16.016 1.00 96.69 483 ALA A N 1
ATOM 3695 C CA . ALA A 1 483 ? 8.464 -13.205 -14.811 1.00 96.69 483 ALA A CA 1
ATOM 3696 C C . ALA A 1 483 ? 9.342 -13.469 -13.588 1.00 96.69 483 ALA A C 1
ATOM 3698 O O . ALA A 1 483 ? 8.957 -13.067 -12.495 1.00 96.69 483 ALA A O 1
ATOM 3699 N N . ASP A 1 484 ? 10.500 -14.112 -13.764 1.00 95.81 484 ASP A N 1
ATOM 3700 C CA . ASP A 1 484 ? 11.479 -14.300 -12.685 1.00 95.81 484 ASP A CA 1
ATOM 3701 C C . ASP A 1 484 ? 12.045 -12.947 -12.233 1.00 95.81 484 ASP A C 1
ATOM 3703 O O . ASP A 1 484 ? 12.026 -12.630 -11.044 1.00 95.81 484 ASP A O 1
ATOM 3707 N N . TYR A 1 485 ? 12.432 -12.100 -13.187 1.00 96.56 485 TYR A N 1
ATOM 3708 C CA . TYR A 1 485 ? 12.923 -10.752 -12.929 1.00 96.56 485 TYR A CA 1
ATOM 3709 C C . TYR A 1 485 ? 11.913 -9.913 -12.134 1.00 96.56 485 TYR A C 1
ATOM 3711 O O . TYR A 1 485 ? 12.227 -9.377 -11.064 1.00 96.56 485 TYR A O 1
ATOM 3719 N N . LEU A 1 486 ? 10.663 -9.864 -12.607 1.00 98.06 486 LEU A N 1
ATOM 3720 C CA . LEU A 1 486 ? 9.599 -9.129 -11.931 1.00 98.06 486 LEU A CA 1
ATOM 3721 C C . LEU A 1 486 ? 9.249 -9.737 -10.565 1.00 98.06 486 LEU A C 1
ATOM 3723 O O . LEU A 1 486 ? 9.049 -8.992 -9.605 1.00 98.06 486 LEU A O 1
ATOM 3727 N N . ALA A 1 487 ? 9.214 -11.068 -10.440 1.00 97.81 487 ALA A N 1
ATOM 3728 C CA . ALA A 1 487 ? 8.977 -11.750 -9.169 1.00 97.81 487 ALA A CA 1
ATOM 3729 C C . ALA A 1 487 ? 10.025 -11.367 -8.118 1.00 97.81 487 ALA A C 1
ATOM 3731 O O . ALA A 1 487 ? 9.669 -11.006 -6.995 1.00 97.81 487 ALA A O 1
ATOM 3732 N N . ARG A 1 488 ? 11.311 -11.373 -8.491 1.00 97.25 488 ARG A N 1
ATOM 3733 C CA . ARG A 1 488 ? 12.414 -10.968 -7.607 1.00 97.25 488 ARG A CA 1
ATOM 3734 C C . ARG A 1 488 ? 12.326 -9.495 -7.226 1.00 97.25 488 ARG A C 1
ATOM 3736 O O . ARG A 1 488 ? 12.549 -9.170 -6.061 1.00 97.25 488 ARG A O 1
ATOM 3743 N N . LYS A 1 489 ? 11.974 -8.604 -8.161 1.00 96.62 489 LYS A N 1
ATOM 3744 C CA . LYS A 1 489 ? 11.765 -7.180 -7.849 1.00 96.62 489 LYS A CA 1
ATOM 3745 C C . LYS A 1 489 ? 10.610 -6.964 -6.875 1.00 96.62 489 LYS A C 1
ATOM 3747 O O . LYS A 1 489 ? 10.799 -6.294 -5.864 1.00 96.62 489 LYS A O 1
ATOM 3752 N N . LEU A 1 490 ? 9.446 -7.563 -7.130 1.00 97.88 490 LEU A N 1
ATOM 3753 C CA . LEU A 1 490 ? 8.291 -7.458 -6.234 1.00 97.88 490 LEU A CA 1
ATOM 3754 C C . LEU A 1 490 ? 8.597 -8.043 -4.853 1.00 97.88 490 LEU A C 1
ATOM 3756 O O . LEU A 1 490 ? 8.221 -7.458 -3.841 1.00 97.88 490 LEU A O 1
ATOM 3760 N N . TRP A 1 491 ? 9.316 -9.163 -4.793 1.00 97.69 491 TRP A N 1
ATOM 3761 C CA . TRP A 1 491 ? 9.732 -9.754 -3.527 1.00 97.69 491 TRP A CA 1
ATOM 3762 C C . TRP A 1 491 ? 10.668 -8.844 -2.737 1.00 97.69 491 TRP A C 1
ATOM 3764 O O . TRP A 1 491 ? 10.402 -8.585 -1.565 1.00 97.69 491 TRP A O 1
ATOM 3774 N N . ARG A 1 492 ? 11.731 -8.328 -3.371 1.00 95.81 492 ARG A N 1
ATOM 3775 C CA . ARG A 1 492 ? 12.663 -7.390 -2.727 1.00 95.81 492 ARG A CA 1
ATOM 3776 C C . ARG A 1 492 ? 11.944 -6.162 -2.203 1.00 95.81 492 ARG A C 1
ATOM 3778 O O . ARG A 1 492 ? 12.174 -5.758 -1.066 1.00 95.81 492 ARG A O 1
ATOM 3785 N N . TYR A 1 493 ? 11.030 -5.635 -3.011 1.00 96.50 493 TYR A N 1
ATOM 3786 C CA . TYR A 1 493 ? 10.278 -4.451 -2.656 1.00 96.50 493 TYR A CA 1
ATOM 3787 C C . TYR A 1 493 ? 9.262 -4.713 -1.547 1.00 96.50 493 TYR A C 1
ATOM 3789 O O . TYR A 1 493 ? 9.098 -3.858 -0.698 1.00 96.50 493 TYR A O 1
ATOM 3797 N N . PHE A 1 494 ? 8.563 -5.848 -1.492 1.00 97.25 494 PHE A N 1
ATOM 3798 C CA . PHE A 1 494 ? 7.479 -6.042 -0.517 1.00 97.25 494 PHE A CA 1
ATOM 3799 C C . PHE A 1 494 ? 7.845 -6.904 0.693 1.00 97.25 494 PHE A C 1
ATOM 3801 O O . PHE A 1 494 ? 7.360 -6.612 1.785 1.00 97.25 494 PHE A O 1
ATOM 3808 N N . VAL A 1 495 ? 8.678 -7.929 0.511 1.00 96.44 495 VAL A N 1
ATOM 3809 C CA . VAL A 1 495 ? 8.950 -8.985 1.497 1.00 96.44 495 VAL A CA 1
ATOM 3810 C C . VAL A 1 495 ? 10.269 -8.731 2.227 1.00 96.44 495 VAL A C 1
ATOM 3812 O O . VAL A 1 495 ? 10.271 -8.319 3.383 1.00 96.44 495 VAL A O 1
ATOM 3815 N N . ARG A 1 496 ? 11.397 -9.000 1.561 1.00 94.12 496 ARG A N 1
ATOM 3816 C CA . ARG A 1 496 ? 12.763 -8.896 2.096 1.00 94.12 496 ARG A CA 1
ATOM 3817 C C . ARG A 1 496 ? 13.779 -8.992 0.959 1.00 94.12 496 ARG A C 1
ATOM 3819 O O . ARG A 1 496 ? 13.436 -9.395 -0.145 1.00 94.12 496 ARG A O 1
ATOM 3826 N N . TRP A 1 497 ? 15.042 -8.691 1.249 1.00 91.31 497 TRP A N 1
ATOM 3827 C CA . TRP A 1 497 ? 16.111 -8.673 0.244 1.00 91.31 497 TRP A CA 1
ATOM 3828 C C . TRP A 1 497 ? 16.357 -10.033 -0.434 1.00 91.31 497 TRP A C 1
ATOM 3830 O O . TRP A 1 497 ? 16.430 -10.113 -1.659 1.00 91.31 497 TRP A O 1
ATOM 3840 N N . ASP A 1 498 ? 16.462 -11.102 0.356 1.00 91.38 498 ASP A N 1
ATOM 3841 C CA . ASP A 1 498 ? 16.799 -12.431 -0.155 1.00 91.38 498 ASP A CA 1
ATOM 3842 C C . ASP A 1 498 ? 15.547 -13.239 -0.516 1.00 91.38 498 ASP A C 1
ATOM 3844 O O . ASP A 1 498 ? 14.589 -13.326 0.263 1.00 91.38 498 ASP A O 1
ATOM 3848 N N . ILE A 1 499 ? 15.589 -13.881 -1.683 1.00 94.06 499 ILE A N 1
ATOM 3849 C CA . ILE A 1 499 ? 14.558 -14.791 -2.187 1.00 94.06 499 ILE A CA 1
ATOM 3850 C C . ILE A 1 499 ? 15.195 -16.125 -2.565 1.00 94.06 499 ILE A C 1
ATOM 3852 O O . ILE A 1 499 ? 16.196 -16.167 -3.284 1.00 94.06 499 ILE A O 1
ATOM 3856 N N . ASP A 1 500 ? 14.622 -17.218 -2.072 1.00 94.50 500 ASP A N 1
ATOM 3857 C CA . ASP A 1 500 ? 15.032 -18.555 -2.483 1.00 94.50 500 ASP A CA 1
ATOM 3858 C C . ASP A 1 500 ? 14.468 -18.897 -3.882 1.00 94.50 500 ASP A C 1
ATOM 3860 O O . ASP A 1 500 ? 13.453 -18.329 -4.299 1.00 94.50 500 ASP A O 1
ATOM 3864 N N . PRO A 1 501 ? 15.109 -19.808 -4.637 1.00 94.50 501 PRO A N 1
ATOM 3865 C CA . PRO A 1 501 ? 14.666 -20.145 -5.989 1.00 94.50 501 PRO A CA 1
ATOM 3866 C C . PRO A 1 501 ? 13.223 -20.659 -6.075 1.00 94.50 501 PRO A C 1
ATOM 3868 O O . PRO A 1 501 ? 12.525 -20.311 -7.021 1.00 94.50 501 PRO A O 1
ATOM 3871 N N . GLU A 1 502 ? 12.750 -21.425 -5.087 1.00 95.12 502 GLU A N 1
ATOM 3872 C CA . GLU A 1 502 ? 11.394 -21.984 -5.116 1.00 95.12 502 GLU A CA 1
ATOM 3873 C C . GLU A 1 502 ? 10.341 -20.878 -4.980 1.00 95.12 502 GLU A C 1
ATOM 3875 O O . GLU A 1 502 ? 9.379 -20.828 -5.751 1.00 95.12 502 GLU A O 1
ATOM 3880 N N . SER A 1 503 ? 10.533 -19.954 -4.038 1.00 96.12 503 SER A N 1
ATOM 3881 C CA . SER A 1 503 ? 9.657 -18.791 -3.883 1.00 96.12 503 SER A CA 1
ATOM 3882 C C . SER A 1 503 ? 9.647 -17.914 -5.139 1.00 96.12 503 SER A C 1
ATOM 3884 O O . SER A 1 503 ? 8.581 -17.446 -5.548 1.00 96.12 503 SER A O 1
ATOM 3886 N N . ALA A 1 504 ? 10.809 -17.719 -5.776 1.00 95.94 504 ALA A N 1
ATOM 3887 C CA . ALA A 1 504 ? 10.919 -16.968 -7.028 1.00 95.94 504 ALA A CA 1
ATOM 3888 C C . ALA A 1 504 ? 10.098 -17.622 -8.148 1.00 95.94 504 ALA A C 1
ATOM 3890 O O . ALA A 1 504 ? 9.267 -16.956 -8.768 1.00 95.94 504 ALA A O 1
ATOM 3891 N N . ASP A 1 505 ? 10.260 -18.933 -8.338 1.00 95.81 505 ASP A N 1
ATOM 3892 C CA . ASP A 1 505 ? 9.548 -19.699 -9.360 1.00 95.81 505 ASP A CA 1
ATOM 3893 C C . ASP A 1 505 ? 8.030 -19.672 -9.150 1.00 95.81 505 ASP A C 1
ATOM 3895 O O . ASP A 1 505 ? 7.277 -19.494 -10.112 1.00 95.81 505 ASP A O 1
ATOM 3899 N N . ARG A 1 506 ? 7.566 -19.790 -7.898 1.00 96.19 506 ARG A N 1
ATOM 3900 C CA . ARG A 1 506 ? 6.136 -19.726 -7.550 1.00 96.19 506 ARG A CA 1
ATOM 3901 C C . ARG A 1 506 ? 5.539 -18.362 -7.886 1.00 96.19 506 ARG A C 1
ATOM 3903 O O . ARG A 1 506 ? 4.527 -18.292 -8.579 1.00 96.19 506 ARG A O 1
ATOM 3910 N N . VAL A 1 507 ? 6.168 -17.264 -7.460 1.00 97.06 507 VAL A N 1
ATOM 3911 C CA . VAL A 1 507 ? 5.671 -15.907 -7.763 1.00 97.06 507 VAL A CA 1
ATOM 3912 C C . VAL A 1 507 ? 5.718 -15.631 -9.272 1.00 97.06 507 VAL A C 1
ATOM 3914 O O . VAL A 1 507 ? 4.748 -15.116 -9.834 1.00 97.06 507 VAL A O 1
ATOM 3917 N N . ALA A 1 508 ? 6.797 -16.032 -9.953 1.00 96.81 508 ALA A N 1
ATOM 3918 C CA . ALA A 1 508 ? 6.936 -15.905 -11.403 1.00 96.81 508 ALA A CA 1
ATOM 3919 C C . ALA A 1 508 ? 5.863 -16.703 -12.158 1.00 96.81 508 ALA A C 1
ATOM 3921 O O . ALA A 1 508 ? 5.306 -16.228 -13.151 1.00 96.81 508 ALA A O 1
ATOM 3922 N N . HIS A 1 509 ? 5.530 -17.905 -11.683 1.00 94.38 509 HIS A N 1
ATOM 3923 C CA . HIS A 1 509 ? 4.447 -18.704 -12.242 1.00 94.38 509 HIS A CA 1
ATOM 3924 C C . HIS A 1 509 ? 3.102 -17.975 -12.132 1.00 94.38 509 HIS A C 1
ATOM 3926 O O . HIS A 1 509 ? 2.412 -17.842 -13.144 1.00 94.38 509 HIS A O 1
ATOM 3932 N N . VAL A 1 510 ? 2.764 -17.432 -10.954 1.00 94.38 510 VAL A N 1
ATOM 3933 C CA . VAL A 1 510 ? 1.515 -16.674 -10.758 1.00 94.38 510 VAL A CA 1
ATOM 3934 C C . VAL A 1 510 ? 1.441 -15.471 -11.701 1.00 94.38 510 VAL A C 1
ATOM 3936 O O . VAL A 1 510 ? 0.384 -15.227 -12.286 1.00 94.38 510 VAL A O 1
ATOM 3939 N N . LEU A 1 511 ? 2.548 -14.747 -11.899 1.00 95.62 511 LEU A N 1
ATOM 3940 C CA . LEU A 1 511 ? 2.613 -13.619 -12.834 1.00 95.62 511 LEU A CA 1
ATOM 3941 C C . LEU A 1 511 ? 2.328 -14.053 -14.280 1.00 95.62 511 LEU A C 1
ATOM 3943 O O . LEU A 1 511 ? 1.440 -13.481 -14.914 1.00 95.62 511 LEU A O 1
ATOM 3947 N N . ARG A 1 512 ? 3.019 -15.084 -14.791 1.00 92.06 512 ARG A N 1
ATOM 3948 C CA . ARG A 1 512 ? 2.822 -15.569 -16.175 1.00 92.06 512 ARG A CA 1
ATOM 3949 C C . ARG A 1 512 ? 1.417 -16.107 -16.399 1.00 92.06 512 ARG A C 1
ATOM 3951 O O . ARG A 1 512 ? 0.769 -15.734 -17.371 1.00 92.06 512 ARG A O 1
ATOM 3958 N N . ALA A 1 513 ? 0.922 -16.933 -15.478 1.00 88.69 513 ALA A N 1
ATOM 3959 C CA . ALA A 1 513 ? -0.401 -17.547 -15.582 1.00 88.69 513 ALA A CA 1
ATOM 3960 C C . ALA A 1 513 ? -1.542 -16.512 -15.594 1.00 88.69 513 ALA A C 1
ATOM 3962 O O . ALA A 1 513 ? -2.622 -16.783 -16.114 1.00 88.69 513 ALA A O 1
ATOM 3963 N N . ASN A 1 514 ? -1.303 -15.314 -15.047 1.00 90.88 514 ASN A N 1
ATOM 3964 C CA . ASN A 1 514 ? -2.281 -14.229 -14.983 1.00 90.88 514 ASN A CA 1
ATOM 3965 C C . ASN A 1 514 ? -1.983 -13.076 -15.956 1.00 90.88 514 ASN A C 1
ATOM 3967 O O . ASN A 1 514 ? -2.535 -11.985 -15.782 1.00 90.88 514 ASN A O 1
ATOM 3971 N N . GLY A 1 515 ? -1.133 -13.295 -16.968 1.00 90.94 515 GLY A N 1
ATOM 3972 C CA . GLY A 1 515 ? -0.808 -12.285 -17.980 1.00 90.94 515 GLY A CA 1
ATOM 3973 C C . GLY A 1 515 ? -0.254 -11.003 -17.363 1.00 90.94 515 GLY A C 1
ATOM 3974 O O . GLY A 1 515 ? -0.727 -9.916 -17.676 1.00 90.94 515 GLY A O 1
ATOM 3975 N N . TYR A 1 516 ? 0.660 -11.137 -16.397 1.00 96.25 516 TYR A N 1
ATOM 3976 C CA . TYR A 1 516 ? 1.352 -10.025 -15.734 1.00 96.25 516 TYR A CA 1
ATOM 3977 C C . TYR A 1 516 ? 0.448 -9.013 -15.007 1.00 96.25 516 TYR A C 1
ATOM 3979 O O . TYR A 1 516 ? 0.882 -7.920 -14.627 1.00 96.25 516 TYR A O 1
ATOM 3987 N N . ARG A 1 517 ? -0.803 -9.394 -14.723 1.00 95.56 517 ARG A N 1
ATOM 3988 C CA . ARG A 1 517 ? -1.655 -8.679 -13.769 1.00 95.56 517 ARG A CA 1
ATOM 3989 C C . ARG A 1 517 ? -1.127 -8.926 -12.362 1.00 95.56 517 ARG A C 1
ATOM 3991 O O . ARG A 1 517 ? -1.016 -10.069 -11.923 1.00 95.56 517 ARG A O 1
ATOM 3998 N N . LEU A 1 518 ? -0.839 -7.855 -11.632 1.00 96.94 518 LEU A N 1
ATOM 3999 C CA . LEU A 1 518 ? -0.203 -7.948 -10.323 1.00 96.94 518 LEU A CA 1
ATOM 4000 C C . LEU A 1 518 ? -1.159 -8.342 -9.210 1.00 96.94 518 LEU A C 1
ATOM 4002 O O . LEU A 1 518 ? -0.726 -8.928 -8.230 1.00 96.94 518 LEU A O 1
ATOM 4006 N N . ARG A 1 519 ? -2.451 -8.044 -9.330 1.00 95.12 519 ARG A N 1
ATOM 4007 C CA . ARG A 1 519 ? -3.420 -8.287 -8.254 1.00 95.12 519 ARG A CA 1
ATOM 4008 C C . ARG A 1 519 ? -3.407 -9.742 -7.725 1.00 95.12 519 ARG A C 1
ATOM 4010 O O . ARG A 1 519 ? -3.286 -9.895 -6.508 1.00 95.12 519 ARG A O 1
ATOM 4017 N N . PRO A 1 520 ? -3.456 -10.801 -8.565 1.00 92.75 520 PRO A N 1
ATOM 4018 C CA . PRO A 1 520 ? -3.306 -12.184 -8.099 1.00 92.75 520 PRO A CA 1
ATOM 4019 C C . PRO A 1 520 ? -1.955 -12.455 -7.422 1.00 92.75 520 PRO A C 1
ATOM 4021 O O . PRO A 1 520 ? -1.920 -13.041 -6.342 1.00 92.75 520 PRO A O 1
ATOM 4024 N N . ALA A 1 521 ? -0.855 -11.988 -8.022 1.00 95.75 521 ALA A N 1
ATOM 4025 C CA . ALA A 1 521 ? 0.491 -12.189 -7.489 1.00 95.75 521 ALA A CA 1
ATOM 4026 C C . ALA A 1 521 ? 0.684 -11.489 -6.136 1.00 95.75 521 ALA A C 1
ATOM 4028 O O . ALA A 1 521 ? 1.168 -12.105 -5.193 1.00 95.75 521 ALA A O 1
ATOM 4029 N N . LEU A 1 522 ? 0.241 -10.237 -6.005 1.00 98.19 522 LEU A N 1
ATOM 4030 C CA . LEU A 1 522 ? 0.358 -9.448 -4.782 1.00 98.19 522 LEU A CA 1
ATOM 4031 C C . LEU A 1 522 ? -0.483 -10.013 -3.647 1.00 98.19 522 LEU A C 1
ATOM 4033 O O . LEU A 1 522 ? 0.005 -10.063 -2.527 1.00 98.19 522 LEU A O 1
ATOM 4037 N N . GLY A 1 523 ? -1.718 -10.465 -3.884 1.00 97.44 523 GLY A N 1
ATOM 4038 C CA . GLY A 1 523 ? -2.465 -11.059 -2.773 1.00 97.44 523 GLY A CA 1
ATOM 4039 C C . GLY A 1 523 ? -2.034 -12.489 -2.439 1.00 97.44 523 GLY A C 1
ATOM 4040 O O . GLY A 1 523 ? -2.134 -12.860 -1.275 1.00 97.44 523 GLY A O 1
ATOM 4041 N N . ASN A 1 524 ? -1.460 -13.262 -3.376 1.00 96.50 524 ASN A N 1
ATOM 4042 C CA . ASN A 1 524 ? -0.741 -14.490 -3.008 1.00 96.50 524 ASN A CA 1
ATOM 4043 C C . ASN A 1 524 ? 0.503 -14.173 -2.157 1.00 96.50 524 ASN A C 1
ATOM 4045 O O . ASN A 1 524 ? 0.708 -14.804 -1.124 1.00 96.50 524 ASN A O 1
ATOM 4049 N N . LEU A 1 525 ? 1.276 -13.155 -2.544 1.00 97.69 525 LEU A N 1
ATOM 4050 C CA . LEU A 1 525 ? 2.458 -12.690 -1.818 1.00 97.69 525 LEU A CA 1
ATOM 4051 C C . LEU A 1 525 ? 2.101 -12.206 -0.408 1.00 97.69 525 LEU A C 1
ATOM 4053 O O . LEU A 1 525 ? 2.672 -12.687 0.565 1.00 97.69 525 LEU A O 1
ATOM 4057 N N . PHE A 1 526 ? 1.123 -11.310 -0.281 1.00 98.56 526 PHE A N 1
ATOM 4058 C CA . PHE A 1 526 ? 0.712 -10.722 0.995 1.00 98.56 526 PHE A CA 1
ATOM 4059 C C . PHE A 1 526 ? -0.026 -11.692 1.912 1.00 98.56 526 PHE A C 1
ATOM 4061 O O . PHE A 1 526 ? -0.029 -11.462 3.112 1.00 98.56 526 PHE A O 1
ATOM 4068 N N . LEU A 1 527 ? -0.639 -12.762 1.398 1.00 98.00 527 LEU A N 1
ATOM 4069 C CA . LEU A 1 527 ? -1.175 -13.831 2.247 1.00 98.00 527 LEU A CA 1
ATOM 4070 C C . LEU A 1 527 ? -0.124 -14.874 2.622 1.00 98.00 527 LEU A C 1
ATOM 4072 O O . LEU A 1 527 ? -0.417 -15.712 3.467 1.00 98.00 527 LEU A O 1
ATOM 4076 N N . SER A 1 528 ? 1.063 -14.868 2.012 1.00 98.06 528 SER A N 1
ATOM 4077 C CA . SER A 1 528 ? 2.016 -15.966 2.164 1.00 98.06 528 SER A CA 1
ATOM 4078 C C . SER A 1 528 ? 2.616 -16.074 3.567 1.00 98.06 528 SER A C 1
ATOM 4080 O O . SER A 1 528 ? 2.875 -15.072 4.232 1.00 98.06 528 SER A O 1
ATOM 4082 N N . GLU A 1 529 ? 2.925 -17.300 3.993 1.00 97.50 529 GLU A N 1
ATOM 4083 C CA . GLU A 1 529 ? 3.714 -17.557 5.206 1.00 97.50 529 GLU A CA 1
ATOM 4084 C C . GLU A 1 529 ? 5.061 -16.821 5.150 1.00 97.50 529 GLU A C 1
ATOM 4086 O O . GLU A 1 529 ? 5.466 -16.204 6.132 1.00 97.50 529 GLU A O 1
ATOM 4091 N N . ALA A 1 530 ? 5.711 -16.797 3.981 1.00 96.62 530 ALA A N 1
ATOM 4092 C CA . ALA A 1 530 ? 7.002 -16.144 3.787 1.00 96.62 530 ALA A CA 1
ATOM 4093 C C . ALA A 1 530 ? 6.964 -14.624 4.017 1.00 96.62 530 ALA A C 1
ATOM 4095 O O . ALA A 1 530 ? 7.949 -14.054 4.492 1.00 96.62 530 ALA A O 1
ATOM 4096 N N . PHE A 1 531 ? 5.844 -13.963 3.715 1.00 97.94 531 PHE A N 1
ATOM 4097 C CA . PHE A 1 531 ? 5.665 -12.534 3.973 1.00 97.94 531 PHE A CA 1
ATOM 4098 C C . PHE A 1 531 ? 5.585 -12.214 5.469 1.00 97.94 531 PHE A C 1
ATOM 4100 O O . PHE A 1 531 ? 6.057 -11.168 5.898 1.00 97.94 531 PHE A O 1
ATOM 4107 N N . TYR A 1 532 ? 5.077 -13.143 6.280 1.00 97.62 532 TYR A N 1
ATOM 4108 C CA . TYR A 1 532 ? 4.979 -12.996 7.736 1.00 97.62 532 TYR A CA 1
ATOM 4109 C C . TYR A 1 532 ? 6.043 -13.781 8.512 1.00 97.62 532 TYR A C 1
ATOM 4111 O O . TYR A 1 532 ? 5.931 -13.925 9.732 1.00 97.62 532 TYR A O 1
ATOM 4119 N N . ASP A 1 533 ? 7.057 -14.298 7.821 1.00 95.94 533 ASP A N 1
ATOM 4120 C CA . ASP A 1 533 ? 8.184 -14.978 8.447 1.00 95.94 533 ASP A CA 1
ATOM 4121 C C . ASP A 1 533 ? 8.972 -13.997 9.342 1.00 95.94 533 ASP A C 1
ATOM 4123 O O . ASP A 1 533 ? 9.110 -12.819 8.984 1.00 95.94 533 ASP A O 1
ATOM 4127 N N . PRO A 1 534 ? 9.526 -14.440 10.487 1.00 94.06 534 PRO A N 1
ATOM 4128 C CA . PRO A 1 534 ? 10.363 -13.590 11.332 1.00 94.06 534 PRO A CA 1
ATOM 4129 C C . PRO A 1 534 ? 11.534 -12.915 10.597 1.00 94.06 534 PRO A C 1
ATOM 4131 O O . PRO A 1 534 ? 11.937 -11.826 10.993 1.00 94.06 534 PRO A O 1
ATOM 4134 N N . ALA A 1 535 ? 12.065 -13.513 9.524 1.00 93.88 535 ALA A N 1
ATOM 4135 C CA . ALA A 1 535 ? 13.110 -12.910 8.694 1.00 93.88 535 ALA A CA 1
ATOM 4136 C C . ALA A 1 535 ? 12.597 -11.812 7.740 1.00 93.88 535 ALA A C 1
ATOM 4138 O O . ALA A 1 535 ? 13.405 -11.079 7.169 1.00 93.88 535 ALA A O 1
ATOM 4139 N N . SER A 1 536 ? 11.281 -11.699 7.543 1.00 95.38 536 SER A N 1
ATOM 4140 C CA . SER A 1 536 ? 10.635 -10.667 6.716 1.00 95.38 536 SER A CA 1
ATOM 4141 C C . SER A 1 536 ? 10.107 -9.502 7.558 1.00 95.38 536 SER A C 1
ATOM 4143 O O . SER A 1 536 ? 10.198 -8.339 7.161 1.00 95.38 536 SER A O 1
ATOM 4145 N N . MET A 1 537 ? 9.576 -9.786 8.751 1.00 94.69 537 MET A N 1
ATOM 4146 C CA . MET A 1 537 ? 8.979 -8.762 9.609 1.00 94.69 537 MET A CA 1
ATOM 4147 C C . MET A 1 537 ? 10.039 -7.825 10.207 1.00 94.69 537 MET A C 1
ATOM 4149 O O . MET A 1 537 ? 10.859 -8.234 11.024 1.00 94.69 537 MET A O 1
ATOM 4153 N N . GLY A 1 538 ? 9.995 -6.537 9.846 1.00 91.44 538 GLY A N 1
ATOM 4154 C CA . GLY A 1 538 ? 10.945 -5.538 10.353 1.00 91.44 538 GLY A CA 1
ATOM 4155 C C . GLY A 1 538 ? 12.337 -5.620 9.723 1.00 91.44 538 GLY A C 1
ATOM 4156 O O . GLY A 1 538 ? 13.286 -5.065 10.275 1.00 91.44 538 GLY A O 1
ATOM 4157 N N . ALA A 1 539 ? 12.471 -6.299 8.581 1.00 90.62 539 ALA A N 1
ATOM 4158 C CA . ALA A 1 539 ? 13.740 -6.466 7.879 1.00 90.62 539 ALA A CA 1
ATOM 4159 C C . ALA A 1 539 ? 14.020 -5.358 6.847 1.00 90.62 539 ALA A C 1
ATOM 4161 O O . ALA A 1 539 ? 15.162 -5.205 6.403 1.00 90.62 539 ALA A O 1
ATOM 4162 N N . HIS A 1 540 ? 13.012 -4.570 6.453 1.00 92.50 540 HIS A N 1
ATOM 4163 C CA . HIS A 1 540 ? 13.163 -3.592 5.379 1.00 92.50 540 HIS A CA 1
ATOM 4164 C C . HIS A 1 540 ? 13.544 -2.217 5.928 1.00 92.50 540 HIS A C 1
ATOM 4166 O O . HIS A 1 540 ? 12.797 -1.616 6.694 1.00 92.50 540 HIS A O 1
ATOM 4172 N N . ILE A 1 541 ? 14.669 -1.657 5.481 1.00 93.75 541 ILE A N 1
ATOM 4173 C CA . ILE A 1 541 ? 15.034 -0.262 5.776 1.00 93.75 541 ILE A CA 1
ATOM 4174 C C . ILE A 1 541 ? 14.087 0.665 5.014 1.00 93.75 541 ILE A C 1
ATOM 4176 O O . ILE A 1 541 ? 14.068 0.630 3.786 1.00 93.75 541 ILE A O 1
ATOM 4180 N N . LYS A 1 542 ? 13.323 1.502 5.720 1.00 95.25 542 LYS A N 1
ATOM 4181 C CA . LYS A 1 542 ? 12.377 2.433 5.094 1.00 95.25 542 LYS A CA 1
ATOM 4182 C C . LYS A 1 542 ? 13.114 3.392 4.154 1.00 95.25 542 LYS A C 1
ATOM 4184 O O . LYS A 1 542 ? 14.044 4.086 4.590 1.00 95.25 542 LYS A O 1
ATOM 4189 N N . SER A 1 543 ? 12.663 3.511 2.910 1.00 95.56 543 SER A N 1
ATOM 4190 C CA . SER A 1 543 ? 13.109 4.591 2.023 1.00 95.56 543 SER A CA 1
ATOM 4191 C C . SER A 1 543 ? 12.757 5.962 2.636 1.00 95.56 543 SER A C 1
ATOM 4193 O O . SER A 1 543 ? 11.876 6.042 3.503 1.00 95.56 543 SER A O 1
ATOM 4195 N N . PRO A 1 544 ? 13.412 7.069 2.243 1.00 96.19 544 PRO A N 1
ATOM 4196 C CA . PRO A 1 544 ? 13.025 8.397 2.718 1.00 96.19 544 PRO A CA 1
ATOM 4197 C C . PRO A 1 544 ? 11.537 8.733 2.547 1.00 96.19 544 PRO A C 1
ATOM 4199 O O . PRO A 1 544 ? 10.923 9.286 3.461 1.00 96.19 544 PRO A O 1
ATOM 4202 N N . VAL A 1 545 ? 10.942 8.353 1.412 1.00 97.12 545 VAL A N 1
ATOM 4203 C CA . VAL A 1 545 ? 9.507 8.531 1.151 1.00 97.12 545 VAL A CA 1
ATOM 4204 C C . VAL A 1 545 ? 8.669 7.690 2.111 1.00 97.12 545 VAL A C 1
ATOM 4206 O O . VAL A 1 545 ? 7.769 8.231 2.753 1.00 97.12 545 VAL A O 1
ATOM 4209 N N . GLU A 1 546 ? 8.983 6.400 2.279 1.00 96.56 546 GLU A N 1
ATOM 4210 C CA . GLU A 1 546 ? 8.277 5.531 3.231 1.00 96.56 546 GLU A CA 1
A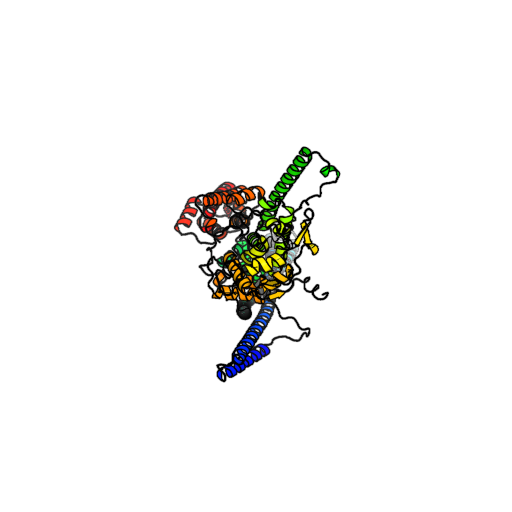TOM 4211 C C . GLU A 1 546 ? 8.358 6.057 4.667 1.00 96.56 546 GLU A C 1
ATOM 4213 O O . GLU A 1 546 ? 7.364 6.034 5.394 1.00 96.56 546 GLU A O 1
ATOM 4218 N N . LEU A 1 547 ? 9.526 6.562 5.074 1.00 95.94 547 LEU A N 1
ATOM 4219 C CA . LEU A 1 547 ? 9.744 7.129 6.399 1.00 95.94 547 LEU A CA 1
ATOM 4220 C C . LEU A 1 547 ? 8.888 8.384 6.613 1.00 95.94 547 LEU A C 1
ATOM 4222 O O . LEU A 1 547 ? 8.166 8.468 7.606 1.00 95.94 547 LEU A O 1
ATOM 4226 N N . MET A 1 548 ? 8.942 9.352 5.697 1.00 95.81 548 MET A N 1
ATOM 4227 C CA . MET A 1 548 ? 8.233 10.629 5.838 1.00 95.81 548 MET A CA 1
ATOM 4228 C C . MET A 1 548 ? 6.715 10.457 5.728 1.00 95.81 548 MET A C 1
ATOM 4230 O O . MET A 1 548 ? 5.979 10.863 6.632 1.00 95.81 548 MET A O 1
ATOM 4234 N N . VAL A 1 549 ? 6.242 9.800 4.663 1.00 96.75 549 VAL A N 1
ATOM 4235 C CA . VAL A 1 549 ? 4.810 9.540 4.442 1.00 96.75 549 VAL A CA 1
ATOM 4236 C C . VAL A 1 549 ? 4.258 8.655 5.556 1.00 96.75 549 VAL A C 1
ATOM 4238 O O . VAL A 1 549 ? 3.184 8.934 6.095 1.00 96.75 549 VAL A O 1
ATOM 4241 N N . GLY A 1 550 ? 4.995 7.616 5.953 1.00 95.69 550 GLY A N 1
ATOM 4242 C CA . GLY A 1 550 ? 4.543 6.725 7.010 1.00 95.69 550 GLY A CA 1
ATOM 4243 C C . GLY A 1 550 ? 4.490 7.387 8.377 1.00 95.69 550 GLY A C 1
ATOM 4244 O O . GLY A 1 550 ? 3.533 7.161 9.120 1.00 95.69 550 GLY A O 1
ATOM 4245 N N . THR A 1 551 ? 5.427 8.289 8.685 1.00 95.44 551 THR A N 1
ATOM 4246 C CA . THR A 1 551 ? 5.354 9.113 9.903 1.00 95.44 551 THR A CA 1
ATOM 4247 C C . THR A 1 551 ? 4.109 9.995 9.880 1.00 95.44 551 THR A C 1
ATOM 4249 O O . THR A 1 551 ? 3.331 9.974 10.834 1.00 95.44 551 THR A O 1
ATOM 4252 N N . ALA A 1 552 ? 3.869 10.710 8.776 1.00 95.19 552 ALA A N 1
ATOM 4253 C CA . ALA A 1 552 ? 2.710 11.587 8.612 1.00 95.19 552 ALA A CA 1
ATOM 4254 C C . ALA A 1 552 ? 1.374 10.857 8.825 1.00 95.19 552 ALA A C 1
ATOM 4256 O O . ALA A 1 552 ? 0.487 11.356 9.525 1.00 95.19 552 ALA A O 1
ATOM 4257 N N . ARG A 1 553 ? 1.245 9.645 8.272 1.00 94.38 553 ARG A N 1
ATOM 4258 C CA . ARG A 1 553 ? 0.057 8.797 8.443 1.00 94.38 553 ARG A CA 1
ATOM 4259 C C . ARG A 1 553 ? -0.058 8.243 9.861 1.00 94.38 553 ARG A C 1
ATOM 4261 O O . ARG A 1 553 ? -1.141 8.280 10.440 1.00 94.38 553 ARG A O 1
ATOM 4268 N N . THR A 1 554 ? 1.049 7.792 10.449 1.00 92.94 554 THR A N 1
ATOM 4269 C CA . THR A 1 554 ? 1.087 7.254 11.821 1.00 92.94 554 THR A CA 1
ATOM 4270 C C . THR A 1 554 ? 0.638 8.293 12.846 1.00 92.94 554 THR A C 1
ATOM 4272 O O . THR A 1 554 ? -0.055 7.950 13.807 1.00 92.94 554 THR A O 1
ATOM 4275 N N . ILE A 1 555 ? 0.967 9.574 12.649 1.00 91.94 555 ILE A N 1
ATOM 4276 C CA . ILE A 1 555 ? 0.543 10.649 13.558 1.00 91.94 555 ILE A CA 1
ATOM 4277 C C . ILE A 1 555 ? -0.814 11.266 13.207 1.00 91.94 555 ILE A C 1
ATOM 4279 O O . ILE A 1 555 ? -1.326 12.012 14.028 1.00 91.94 555 ILE A O 1
ATOM 4283 N N . LYS A 1 556 ? -1.433 10.928 12.062 1.00 89.06 556 LYS A N 1
ATOM 4284 C CA . LYS A 1 556 ? -2.601 11.654 11.515 1.00 89.06 556 LYS A CA 1
ATOM 4285 C C . LYS A 1 556 ? -2.322 13.155 11.450 1.00 89.06 556 LYS A C 1
ATOM 4287 O O . LYS A 1 556 ? -2.985 13.946 12.115 1.00 89.06 556 LYS A O 1
ATOM 4292 N N . ILE A 1 557 ? -1.302 13.522 10.677 1.00 88.06 557 ILE A N 1
ATOM 4293 C CA . ILE A 1 557 ? -0.854 14.910 10.591 1.00 88.06 557 ILE A CA 1
ATOM 4294 C C . ILE A 1 557 ? -2.023 15.868 10.315 1.00 88.06 557 ILE A C 1
ATOM 4296 O O . ILE A 1 557 ? -2.778 15.684 9.362 1.00 88.06 557 ILE A O 1
ATOM 4300 N N . ALA A 1 558 ? -2.169 16.890 11.160 1.00 81.50 558 ALA A N 1
ATOM 4301 C CA . ALA A 1 558 ? -3.266 17.847 11.050 1.00 81.50 558 ALA A CA 1
ATOM 4302 C C . ALA A 1 558 ? -2.969 18.957 10.028 1.00 81.50 558 ALA A C 1
ATOM 4304 O O . ALA A 1 558 ? -3.867 19.397 9.311 1.00 81.50 558 ALA A O 1
ATOM 4305 N N . LYS A 1 559 ? -1.709 19.409 9.959 1.00 82.75 559 LYS A N 1
ATOM 4306 C CA . LYS A 1 559 ? -1.259 20.507 9.089 1.00 82.75 559 LYS A CA 1
ATOM 4307 C C . LYS A 1 559 ? 0.030 20.132 8.343 1.00 82.75 559 LYS A C 1
ATOM 4309 O O . LYS A 1 559 ? 1.121 20.462 8.801 1.00 82.75 559 LYS A O 1
ATOM 4314 N N . PRO A 1 560 ? -0.056 19.393 7.225 1.00 85.62 560 PRO A N 1
ATOM 4315 C CA . PRO A 1 560 ? 1.129 19.015 6.464 1.00 85.62 560 PRO A CA 1
ATOM 4316 C C . PRO A 1 560 ? 1.739 20.209 5.712 1.00 85.62 560 PRO A C 1
ATOM 4318 O O . PRO A 1 560 ? 1.045 20.934 5.002 1.00 85.62 560 PRO A O 1
ATOM 4321 N N . GLU A 1 561 ? 3.061 20.370 5.810 1.00 88.31 561 GLU A N 1
ATOM 4322 C CA . GLU A 1 561 ? 3.845 21.374 5.075 1.00 88.31 561 GLU A CA 1
ATOM 4323 C C . GLU A 1 561 ? 4.651 20.714 3.942 1.00 88.31 561 GLU A C 1
ATOM 4325 O O . GLU A 1 561 ? 5.885 20.709 3.947 1.00 88.31 561 GLU A O 1
ATOM 4330 N N . TYR A 1 562 ? 3.947 20.139 2.961 1.00 90.38 562 TYR A N 1
ATOM 4331 C CA . TYR A 1 562 ? 4.543 19.358 1.864 1.00 90.38 562 TYR A CA 1
ATOM 4332 C C . TYR A 1 562 ? 5.752 20.014 1.160 1.00 90.38 562 TYR A C 1
ATOM 4334 O O . TYR A 1 562 ? 6.741 19.305 0.953 1.00 90.38 562 TYR A O 1
ATOM 4342 N N . PRO A 1 563 ? 5.776 21.340 0.886 1.00 88.31 563 PRO A N 1
ATOM 4343 C CA . PRO A 1 563 ? 6.939 21.983 0.268 1.00 88.31 563 PRO A CA 1
ATOM 4344 C C . PRO A 1 563 ? 8.252 21.805 1.042 1.00 88.31 563 PRO A C 1
ATOM 4346 O O . PRO A 1 563 ? 9.325 21.719 0.445 1.00 88.31 563 PRO A O 1
ATOM 4349 N N . GLN A 1 564 ? 8.194 21.727 2.376 1.00 86.50 564 GLN A N 1
ATOM 4350 C CA . GLN A 1 564 ? 9.387 21.511 3.201 1.00 86.50 564 GLN A CA 1
ATOM 4351 C C . GLN A 1 564 ? 9.865 20.057 3.138 1.00 86.50 564 GLN A C 1
ATOM 4353 O O . GLN A 1 564 ? 11.057 19.781 3.279 1.00 86.50 564 GLN A O 1
ATOM 4358 N N . TRP A 1 565 ? 8.951 19.115 2.896 1.00 91.38 565 TRP A N 1
ATOM 4359 C CA . TRP A 1 565 ? 9.272 17.692 2.848 1.00 91.38 565 TRP A CA 1
ATOM 4360 C C . TRP A 1 565 ? 10.017 17.332 1.576 1.00 91.38 565 TRP A C 1
ATOM 4362 O O . TRP A 1 565 ? 10.919 16.507 1.635 1.00 91.38 565 TRP A O 1
ATOM 4372 N N . ARG A 1 566 ? 9.723 17.996 0.454 1.00 90.88 566 ARG A N 1
ATOM 4373 C CA . ARG A 1 566 ? 10.484 17.841 -0.794 1.00 90.88 566 ARG A CA 1
ATOM 4374 C C . ARG A 1 566 ? 11.990 18.029 -0.582 1.00 90.88 566 ARG A C 1
ATOM 4376 O O . ARG A 1 566 ? 12.779 17.208 -1.043 1.00 90.88 566 ARG A O 1
ATOM 4383 N N . HIS A 1 567 ? 12.395 19.053 0.174 1.00 89.50 567 HIS A N 1
ATOM 4384 C CA . HIS A 1 567 ? 13.805 19.262 0.519 1.00 89.50 567 HIS A CA 1
ATOM 4385 C C . HIS A 1 567 ? 14.353 18.154 1.425 1.00 89.50 567 HIS A C 1
ATOM 4387 O O . HIS A 1 567 ? 15.467 17.684 1.208 1.00 89.50 567 HIS A O 1
ATOM 4393 N N . ALA A 1 568 ? 13.574 17.702 2.411 1.00 92.56 568 ALA A N 1
ATOM 4394 C CA . ALA A 1 568 ? 13.974 16.600 3.281 1.00 92.56 568 ALA A CA 1
ATOM 4395 C C . ALA A 1 568 ? 14.180 15.293 2.495 1.00 92.56 568 ALA A C 1
ATOM 4397 O O . ALA A 1 568 ? 15.194 14.627 2.688 1.00 92.56 568 ALA A O 1
ATOM 4398 N N . LEU A 1 569 ? 13.267 14.961 1.578 1.00 94.94 569 LEU A N 1
ATOM 4399 C CA . LEU A 1 569 ? 13.343 13.789 0.701 1.00 94.94 569 LEU A CA 1
ATOM 4400 C C . LEU A 1 569 ? 14.585 13.838 -0.196 1.00 94.94 569 LEU A C 1
ATOM 4402 O O . LEU A 1 569 ? 15.341 12.871 -0.251 1.00 94.94 569 LEU A O 1
ATOM 4406 N N . SER A 1 570 ? 14.854 14.988 -0.819 1.00 92.19 570 SER A N 1
ATOM 4407 C CA . SER A 1 570 ? 16.066 15.187 -1.620 1.00 92.19 570 SER A CA 1
ATOM 4408 C C . SER A 1 570 ? 17.343 15.037 -0.786 1.00 92.19 570 SER A C 1
ATOM 4410 O O . SER A 1 570 ? 18.225 14.266 -1.155 1.00 92.19 570 SER A O 1
ATOM 4412 N N . ASN A 1 571 ? 17.419 15.685 0.381 1.00 91.81 571 ASN A N 1
ATOM 4413 C CA . ASN A 1 571 ? 18.605 15.649 1.246 1.00 91.81 571 ASN A CA 1
ATOM 4414 C C . ASN A 1 571 ? 18.860 14.272 1.875 1.00 91.81 571 ASN A C 1
ATOM 4416 O O . ASN A 1 571 ? 19.983 13.969 2.271 1.00 91.81 571 ASN A O 1
ATOM 4420 N N . THR A 1 572 ? 17.823 13.442 1.989 1.00 92.69 572 THR A N 1
ATOM 4421 C CA . THR A 1 572 ? 17.928 12.058 2.477 1.00 92.69 572 THR A CA 1
ATOM 4422 C C . THR A 1 572 ? 18.092 11.036 1.345 1.00 92.69 572 THR A C 1
ATOM 4424 O O . THR A 1 572 ? 18.211 9.844 1.624 1.00 92.69 572 THR A O 1
ATOM 4427 N N . GLY A 1 573 ? 18.177 11.507 0.093 1.00 92.19 573 GLY A N 1
ATOM 4428 C CA . GLY A 1 573 ? 18.626 10.749 -1.076 1.00 92.19 573 GLY A CA 1
ATOM 4429 C C . GLY A 1 573 ? 17.527 10.246 -2.019 1.00 92.19 573 GLY A C 1
ATOM 4430 O O . GLY A 1 573 ? 17.847 9.535 -2.965 1.00 92.19 573 GLY A O 1
ATOM 4431 N N . GLN A 1 574 ? 16.256 10.599 -1.801 1.00 96.38 574 GLN A N 1
ATOM 4432 C CA . GLN A 1 574 ? 15.136 10.161 -2.646 1.00 96.38 574 GLN A CA 1
ATOM 4433 C C . GLN A 1 574 ? 14.299 11.355 -3.129 1.00 96.38 574 GLN A C 1
ATOM 4435 O O . GLN A 1 574 ? 13.178 11.584 -2.674 1.00 96.38 574 GLN A O 1
ATOM 4440 N N . ALA A 1 575 ? 14.851 12.148 -4.049 1.00 96.44 575 ALA A N 1
ATOM 4441 C CA . ALA A 1 575 ? 14.128 13.238 -4.702 1.00 96.44 575 ALA A CA 1
ATOM 4442 C C . ALA A 1 575 ? 13.116 12.681 -5.720 1.00 96.44 575 ALA A C 1
ATOM 4444 O O . ALA A 1 575 ? 13.510 12.205 -6.775 1.00 96.44 575 ALA A O 1
ATOM 4445 N N . LEU A 1 576 ? 11.813 12.728 -5.420 1.00 97.88 576 LEU A N 1
ATOM 4446 C CA . LEU A 1 576 ? 10.770 12.270 -6.353 1.00 97.88 576 LEU A CA 1
ATOM 4447 C C . LEU A 1 576 ? 10.879 12.982 -7.709 1.00 97.88 576 LEU A C 1
ATOM 4449 O O . LEU A 1 576 ? 11.191 14.169 -7.745 1.00 97.88 576 LEU A O 1
ATOM 4453 N N . PHE A 1 577 ? 10.588 12.253 -8.794 1.00 98.12 577 PHE A N 1
ATOM 4454 C CA . PHE A 1 577 ? 10.796 12.679 -10.192 1.00 98.12 577 PHE A CA 1
ATOM 4455 C C . PHE A 1 577 ? 12.253 12.927 -10.606 1.00 98.12 577 PHE A C 1
ATOM 4457 O O . PHE A 1 577 ? 12.500 13.363 -11.727 1.00 98.12 577 PHE A O 1
ATOM 4464 N N . ASP A 1 578 ? 13.219 12.606 -9.745 1.00 97.06 578 ASP A N 1
ATOM 4465 C CA . ASP A 1 578 ? 14.639 12.787 -10.033 1.00 97.06 578 ASP A CA 1
ATOM 4466 C C . ASP A 1 578 ? 15.491 11.598 -9.542 1.00 97.06 578 ASP A C 1
ATOM 4468 O O . ASP A 1 578 ? 16.319 11.735 -8.634 1.00 97.06 578 ASP A O 1
ATOM 4472 N N . PRO A 1 579 ? 15.256 10.383 -10.080 1.00 96.88 579 PRO A N 1
ATOM 4473 C CA . PRO A 1 579 ? 16.124 9.245 -9.816 1.00 96.88 579 PRO A CA 1
ATOM 4474 C C . PRO A 1 579 ? 17.547 9.521 -10.329 1.00 96.88 579 PRO A C 1
ATOM 4476 O O . PRO A 1 579 ? 17.715 10.155 -11.372 1.00 96.88 579 PRO A O 1
ATOM 4479 N N . PRO A 1 580 ? 18.590 9.042 -9.624 1.00 95.31 580 PRO A N 1
ATOM 4480 C CA . PRO A 1 580 ? 19.983 9.343 -9.960 1.00 95.31 580 PRO A CA 1
ATOM 4481 C C . PRO A 1 580 ? 20.462 8.674 -11.257 1.00 95.31 580 PRO A C 1
ATOM 4483 O O . PRO A 1 580 ? 21.503 9.053 -11.790 1.00 95.31 580 PRO A O 1
ATOM 4486 N N . SER A 1 581 ? 19.744 7.659 -11.741 1.00 95.38 581 SER A N 1
ATOM 4487 C CA . SER A 1 581 ? 20.041 6.943 -12.981 1.00 95.38 581 SER A CA 1
ATOM 4488 C C . SER A 1 581 ? 18.784 6.260 -13.525 1.00 95.38 581 SER A C 1
ATOM 4490 O O . SER A 1 581 ? 17.774 6.170 -12.824 1.00 95.38 581 SER A O 1
ATOM 4492 N N . VAL A 1 582 ? 18.877 5.706 -14.735 1.00 94.75 582 VAL A N 1
ATOM 4493 C CA . VAL A 1 582 ? 17.822 4.873 -15.339 1.00 94.75 582 VAL A CA 1
ATOM 4494 C C . VAL A 1 582 ? 17.550 3.570 -14.565 1.00 94.75 582 VAL A C 1
ATOM 4496 O O . VAL A 1 582 ? 16.482 2.985 -14.700 1.00 94.75 582 VAL A O 1
ATOM 4499 N N . ALA A 1 583 ? 18.462 3.158 -13.677 1.00 94.62 583 ALA A N 1
ATOM 4500 C CA . ALA A 1 583 ? 18.263 2.022 -12.778 1.00 94.62 583 ALA A CA 1
ATOM 4501 C C . ALA A 1 583 ? 17.457 2.357 -11.504 1.00 94.62 583 ALA A C 1
ATOM 4503 O O . ALA A 1 583 ? 17.277 1.475 -10.666 1.00 94.62 583 ALA A O 1
ATOM 4504 N N . GLY A 1 584 ? 16.996 3.604 -11.338 1.00 96.25 584 GLY A N 1
ATOM 4505 C CA . GLY A 1 584 ? 16.236 4.041 -10.163 1.00 96.25 584 GLY A CA 1
ATOM 4506 C C . GLY A 1 584 ? 17.111 4.510 -8.997 1.00 96.25 584 GLY A C 1
ATOM 4507 O O . GLY A 1 584 ? 18.252 4.956 -9.182 1.00 96.25 584 GLY A O 1
ATOM 4508 N N . TRP A 1 585 ? 16.557 4.468 -7.783 1.00 96.12 585 TRP A N 1
ATOM 4509 C CA . TRP A 1 585 ? 17.247 4.789 -6.535 1.00 96.12 585 TRP A CA 1
ATOM 4510 C C . TRP A 1 585 ? 17.942 3.562 -5.934 1.00 96.12 585 TRP A C 1
ATOM 4512 O O . TRP A 1 585 ? 17.416 2.453 -5.965 1.00 96.12 585 TRP A O 1
ATOM 4522 N N . PRO A 1 586 ? 19.103 3.748 -5.284 1.00 91.62 586 PRO A N 1
ATOM 4523 C CA . PRO A 1 586 ? 19.737 2.664 -4.553 1.00 91.62 586 PRO A CA 1
ATOM 4524 C C . PRO A 1 586 ? 18.909 2.277 -3.318 1.00 91.62 586 PRO A C 1
ATOM 4526 O O . PRO A 1 586 ? 18.481 3.132 -2.551 1.00 91.62 586 PRO A O 1
ATOM 4529 N N . GLU A 1 587 ? 18.729 0.980 -3.078 1.00 88.31 587 GLU A N 1
ATOM 4530 C CA . GLU A 1 587 ? 17.867 0.480 -2.002 1.00 88.31 587 GLU A CA 1
ATOM 4531 C C . GLU A 1 587 ? 18.632 0.044 -0.734 1.00 88.31 587 GLU A C 1
ATOM 4533 O O . GLU A 1 587 ? 19.869 -0.019 -0.674 1.00 88.31 587 GLU A O 1
ATOM 4538 N N . GLY A 1 588 ? 17.868 -0.286 0.314 1.00 87.88 588 GLY A N 1
ATOM 4539 C CA . GLY A 1 588 ? 18.366 -0.949 1.516 1.00 87.88 588 GLY A CA 1
ATOM 4540 C C . GLY A 1 588 ? 19.375 -0.113 2.304 1.00 87.88 588 GLY A C 1
ATOM 4541 O O . GLY A 1 588 ? 19.074 0.985 2.773 1.00 87.88 588 GLY A O 1
ATOM 4542 N N . ARG A 1 589 ? 20.586 -0.654 2.491 1.00 89.06 589 ARG A N 1
ATOM 4543 C CA . ARG A 1 589 ? 21.627 -0.040 3.338 1.00 89.06 589 ARG A CA 1
ATOM 4544 C C . ARG A 1 589 ? 22.143 1.296 2.804 1.00 89.06 589 ARG A C 1
ATOM 4546 O O . ARG A 1 589 ? 22.691 2.063 3.587 1.00 89.06 589 ARG A O 1
ATOM 4553 N N . HIS A 1 590 ? 21.917 1.622 1.531 1.00 89.88 590 HIS A N 1
ATOM 4554 C CA . HIS A 1 590 ? 22.275 2.932 0.976 1.00 89.88 590 HIS A CA 1
ATOM 4555 C C . HIS A 1 590 ? 21.547 4.087 1.675 1.00 89.88 590 HIS A C 1
ATOM 4557 O O . HIS A 1 590 ? 22.093 5.185 1.777 1.00 89.88 590 HIS A O 1
ATOM 4563 N N . TRP A 1 591 ? 20.368 3.823 2.247 1.00 90.94 591 TRP A N 1
ATOM 4564 C CA . TRP A 1 591 ? 19.601 4.802 3.014 1.00 90.94 591 TRP A CA 1
ATOM 4565 C C . TRP A 1 591 ? 20.129 5.052 4.431 1.00 90.94 591 TRP A C 1
ATOM 4567 O O . TRP A 1 591 ? 19.662 5.980 5.095 1.00 90.94 591 TRP A O 1
ATOM 4577 N N . ILE A 1 592 ? 21.082 4.247 4.914 1.00 88.38 592 ILE A N 1
ATOM 4578 C CA . ILE A 1 592 ? 21.644 4.356 6.263 1.00 88.38 592 ILE A CA 1
ATOM 4579 C C . ILE A 1 592 ? 23.169 4.448 6.188 1.00 88.38 592 ILE A C 1
ATOM 4581 O O . ILE A 1 592 ? 23.879 3.469 5.984 1.00 88.38 592 ILE A O 1
ATOM 4585 N N . ASN A 1 593 ? 23.679 5.647 6.452 1.00 87.50 593 ASN A N 1
ATOM 4586 C CA . ASN A 1 593 ? 25.083 5.904 6.758 1.00 87.50 593 ASN A CA 1
ATOM 4587 C C . ASN A 1 593 ? 25.180 7.003 7.830 1.00 87.50 593 ASN A C 1
ATOM 4589 O O . ASN A 1 593 ? 24.164 7.597 8.198 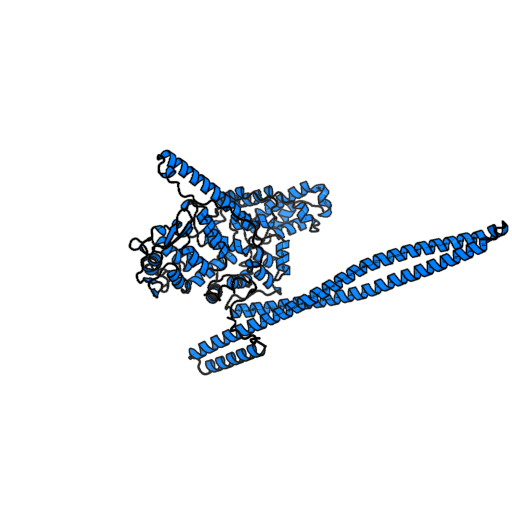1.00 87.50 593 ASN A O 1
ATOM 4593 N N . ALA A 1 594 ? 26.388 7.275 8.333 1.00 83.38 594 ALA A N 1
ATOM 4594 C CA . ALA A 1 594 ? 26.599 8.220 9.435 1.00 83.38 594 ALA A CA 1
ATOM 4595 C C . ALA A 1 594 ? 25.985 9.612 9.178 1.00 83.38 594 ALA A C 1
ATOM 4597 O O . ALA A 1 594 ? 25.432 10.213 10.097 1.00 83.38 594 ALA A O 1
ATOM 4598 N N . ASN A 1 595 ? 26.014 10.093 7.930 1.00 85.88 595 ASN A N 1
ATOM 4599 C CA . ASN A 1 595 ? 25.457 11.395 7.560 1.00 85.88 595 ASN A CA 1
ATOM 4600 C C . ASN A 1 595 ? 23.934 11.330 7.373 1.00 85.88 595 ASN A C 1
ATOM 4602 O O . ASN A 1 595 ? 23.199 12.144 7.934 1.00 85.88 595 ASN A O 1
ATOM 4606 N N . LEU A 1 596 ? 23.443 10.347 6.609 1.00 90.06 596 LEU A N 1
ATOM 4607 C CA . LEU A 1 596 ? 22.017 10.221 6.298 1.00 90.06 596 LEU A CA 1
ATOM 4608 C C . LEU A 1 596 ? 21.177 9.905 7.536 1.00 90.06 596 LEU A C 1
ATOM 4610 O O . LEU A 1 596 ? 20.051 10.384 7.630 1.00 90.06 596 LEU A O 1
ATOM 4614 N N . LEU A 1 597 ? 21.706 9.158 8.508 1.00 90.75 597 LEU A N 1
ATOM 4615 C CA . LEU A 1 597 ? 20.961 8.809 9.719 1.00 90.75 597 LEU A CA 1
ATOM 4616 C C . LEU A 1 597 ? 20.538 10.059 10.510 1.00 90.75 597 LEU A C 1
ATOM 4618 O O . LEU A 1 597 ? 19.374 10.185 10.888 1.00 90.75 597 LEU A O 1
ATOM 4622 N N . MET A 1 598 ? 21.447 11.026 10.675 1.00 90.69 598 MET A N 1
ATOM 4623 C CA . MET A 1 598 ? 21.148 12.294 11.352 1.00 90.69 598 MET A CA 1
ATOM 4624 C C . MET A 1 598 ? 20.133 13.149 10.587 1.00 90.69 598 MET A C 1
ATOM 4626 O O . MET A 1 598 ? 19.258 13.767 11.201 1.00 90.69 598 MET A O 1
ATOM 4630 N N . LEU A 1 599 ? 20.214 13.168 9.252 1.00 93.25 599 LEU A N 1
ATOM 4631 C CA . LEU A 1 599 ? 19.247 13.877 8.411 1.00 93.25 599 LEU A CA 1
ATOM 4632 C C . LEU A 1 599 ? 17.858 13.242 8.497 1.00 93.25 599 LEU A C 1
ATOM 4634 O O . LEU A 1 599 ? 16.866 13.957 8.601 1.00 93.25 599 LEU A O 1
ATOM 4638 N N . ARG A 1 600 ? 17.783 11.909 8.525 1.00 93.69 600 ARG A N 1
ATOM 4639 C CA . ARG A 1 600 ? 16.527 11.162 8.669 1.00 93.69 600 ARG A CA 1
ATOM 4640 C C . ARG A 1 600 ? 15.862 11.427 10.012 1.00 93.69 600 ARG A C 1
ATOM 4642 O O . ARG A 1 600 ? 14.671 11.721 10.032 1.00 93.69 600 ARG A O 1
ATOM 4649 N N . TYR A 1 601 ? 16.623 11.386 11.109 1.00 93.75 601 TYR A N 1
ATOM 4650 C CA . TYR A 1 601 ? 16.113 11.728 12.441 1.00 93.75 601 TYR A CA 1
ATOM 4651 C C . TYR A 1 601 ? 15.611 13.166 12.489 1.00 93.75 601 TYR A C 1
ATOM 4653 O O . TYR A 1 601 ? 14.483 13.400 12.908 1.00 93.75 601 TYR A O 1
ATOM 4661 N N . THR A 1 602 ? 16.397 14.116 11.974 1.00 91.69 602 THR A N 1
ATOM 4662 C CA . THR A 1 602 ? 15.993 15.528 11.889 1.00 91.69 602 THR A CA 1
ATOM 4663 C C . THR A 1 602 ? 14.724 15.712 11.049 1.00 91.69 602 THR A C 1
ATOM 4665 O O . THR A 1 602 ? 13.848 16.486 11.426 1.00 91.69 602 THR A O 1
ATOM 4668 N N . ALA A 1 603 ? 14.578 14.986 9.939 1.00 92.25 603 ALA A N 1
ATOM 4669 C CA . ALA A 1 603 ? 13.422 15.107 9.055 1.00 92.25 603 ALA A CA 1
ATOM 4670 C C . ALA A 1 603 ? 12.112 14.675 9.736 1.00 92.25 603 ALA A C 1
ATOM 4672 O O . ALA A 1 603 ? 11.138 15.431 9.730 1.00 92.25 603 ALA A O 1
ATOM 4673 N N . VAL A 1 604 ? 12.088 13.497 10.372 1.00 93.12 604 VAL A N 1
ATOM 4674 C CA . VAL A 1 604 ? 10.887 13.024 11.090 1.00 93.12 604 VAL A CA 1
ATOM 4675 C C . VAL A 1 604 ? 10.611 13.858 12.338 1.00 93.12 604 VAL A C 1
ATOM 4677 O O . VAL A 1 604 ? 9.456 14.148 12.647 1.00 93.12 604 VAL A O 1
ATOM 4680 N N . ALA A 1 605 ? 11.670 14.307 13.008 1.00 91.00 605 ALA A N 1
ATOM 4681 C CA . ALA A 1 605 ? 11.611 15.201 14.151 1.00 91.00 605 ALA A CA 1
ATOM 4682 C C . ALA A 1 605 ? 10.899 16.522 13.833 1.00 91.00 605 ALA A C 1
ATOM 4684 O O . ALA A 1 605 ? 9.966 16.932 14.528 1.00 91.00 605 ALA A O 1
ATOM 4685 N N . GLU A 1 606 ? 11.334 17.190 12.765 1.00 90.12 606 GLU A N 1
ATOM 4686 C CA . GLU A 1 606 ? 10.741 18.445 12.310 1.00 90.12 606 GLU A CA 1
ATOM 4687 C C . GLU A 1 606 ? 9.297 18.250 11.845 1.00 90.12 606 GLU A C 1
ATOM 4689 O O . GLU A 1 606 ? 8.437 19.070 12.169 1.00 90.12 606 GLU A O 1
ATOM 4694 N N . LEU A 1 607 ? 9.004 17.133 11.169 1.00 91.75 607 LEU A N 1
ATOM 4695 C CA . LEU A 1 607 ? 7.640 16.778 10.782 1.00 91.75 607 LEU A CA 1
ATOM 4696 C C . LEU A 1 607 ? 6.721 16.680 12.008 1.00 91.75 607 LEU A C 1
ATOM 4698 O O . LEU A 1 607 ? 5.637 17.260 12.002 1.00 91.75 607 LEU A O 1
ATOM 4702 N N . ILE A 1 608 ? 7.144 15.995 13.074 1.00 90.94 608 ILE A N 1
ATOM 4703 C CA . ILE A 1 608 ? 6.332 15.827 14.291 1.00 90.94 608 ILE A CA 1
ATOM 4704 C C . ILE A 1 608 ? 6.124 17.159 15.007 1.00 90.94 608 ILE A C 1
ATOM 4706 O O . ILE A 1 608 ? 4.985 17.485 15.348 1.00 90.94 608 ILE A O 1
ATOM 4710 N N . LYS A 1 609 ? 7.182 17.958 15.183 1.00 87.69 609 LYS A N 1
ATOM 4711 C CA . LYS A 1 609 ? 7.091 19.276 15.834 1.00 87.69 609 LYS A CA 1
ATOM 4712 C C . LYS A 1 609 ? 6.126 20.219 15.113 1.00 87.69 609 LYS A C 1
ATOM 4714 O O . LYS A 1 609 ? 5.351 20.905 15.773 1.00 87.69 609 LYS A O 1
ATOM 4719 N N . LYS A 1 610 ? 6.159 20.240 13.778 1.00 86.62 610 LYS A N 1
ATOM 4720 C CA . LYS A 1 610 ? 5.327 21.127 12.945 1.00 86.62 610 LYS A CA 1
ATOM 4721 C C . LYS A 1 610 ? 3.930 20.581 12.661 1.00 86.62 610 LYS A C 1
ATOM 4723 O O . LYS A 1 610 ? 3.075 21.321 12.196 1.00 86.62 610 LYS A O 1
ATOM 4728 N N . SER A 1 611 ? 3.677 19.306 12.965 1.00 82.12 611 SER A N 1
ATOM 4729 C CA . SER A 1 611 ? 2.390 18.657 12.688 1.00 82.12 611 SER A CA 1
ATOM 4730 C C . SER A 1 611 ? 1.193 19.280 13.416 1.00 82.12 611 SER A C 1
ATOM 4732 O O . SER A 1 611 ? 0.059 19.046 12.999 1.00 82.12 611 SER A O 1
ATOM 4734 N N . GLU A 1 612 ? 1.443 20.004 14.518 1.00 82.69 612 GLU A N 1
ATOM 4735 C CA . GLU A 1 612 ? 0.436 20.512 15.464 1.00 82.69 612 GLU A CA 1
ATOM 4736 C C . GLU A 1 612 ? -0.573 19.437 15.929 1.00 82.69 612 GLU A C 1
ATOM 4738 O O . GLU A 1 612 ? -1.710 19.737 16.287 1.00 82.69 612 GLU A O 1
ATOM 4743 N N . THR A 1 613 ? -0.159 18.164 15.933 1.00 87.81 613 THR A N 1
ATOM 4744 C CA . THR A 1 613 ? -1.006 17.037 16.347 1.00 87.81 613 THR A CA 1
ATOM 4745 C C . THR A 1 613 ? -1.238 17.068 17.859 1.00 87.81 613 THR A C 1
ATOM 4747 O O . THR A 1 613 ? -0.281 17.043 18.634 1.00 87.81 613 THR A O 1
ATOM 4750 N N . ASP A 1 614 ? -2.499 17.066 18.295 1.00 90.50 614 ASP A N 1
ATOM 4751 C CA . ASP A 1 614 ? -2.872 17.003 19.714 1.00 90.50 614 ASP A CA 1
ATOM 4752 C C . ASP A 1 614 ? -2.870 15.547 20.220 1.00 90.50 614 ASP A C 1
ATOM 4754 O O . ASP A 1 614 ? -3.866 14.822 20.137 1.00 90.50 614 ASP A O 1
ATOM 4758 N N . PHE A 1 615 ? -1.721 15.097 20.732 1.00 90.62 615 PHE A N 1
ATOM 4759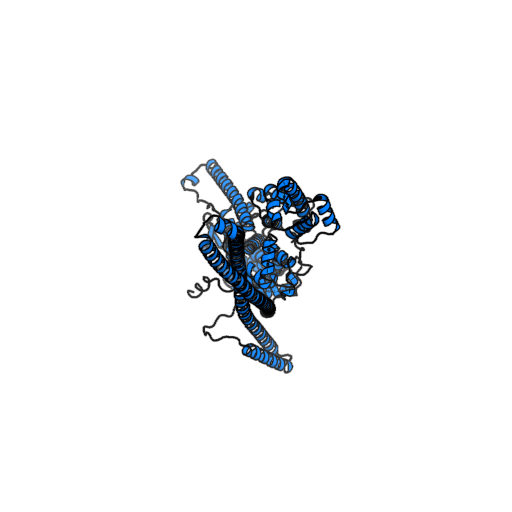 C CA . PHE A 1 615 ? -1.561 13.739 21.252 1.00 90.62 615 PHE A CA 1
ATOM 4760 C C . PHE A 1 615 ? -2.307 13.539 22.569 1.00 90.62 615 PHE A C 1
ATOM 4762 O O . PHE A 1 615 ? -2.758 12.427 22.838 1.00 90.62 615 PHE A O 1
ATOM 4769 N N . VAL A 1 616 ? -2.495 14.595 23.365 1.00 92.25 616 VAL A N 1
ATOM 4770 C CA . VAL A 1 616 ? -3.318 14.546 24.580 1.00 92.25 616 VAL A CA 1
ATOM 4771 C C . VAL A 1 616 ? -4.761 14.206 24.215 1.00 92.25 616 VAL A C 1
ATOM 4773 O O . VAL A 1 616 ? -5.309 13.238 24.745 1.00 92.25 616 VAL A O 1
ATOM 4776 N N . ALA A 1 617 ? -5.365 14.935 23.275 1.00 90.62 617 ALA A N 1
ATOM 4777 C CA . ALA A 1 617 ? -6.733 14.672 22.831 1.00 90.62 617 ALA A CA 1
ATOM 4778 C C . ALA A 1 617 ? -6.888 13.278 22.204 1.00 90.62 617 ALA A C 1
ATOM 4780 O O . ALA A 1 617 ? -7.876 12.586 22.467 1.00 90.62 617 ALA A O 1
ATOM 4781 N N . GLU A 1 618 ? -5.914 12.838 21.404 1.00 87.62 618 GLU A N 1
ATOM 4782 C CA . GLU A 1 618 ? -5.935 11.497 20.818 1.00 87.62 618 GLU A CA 1
ATOM 4783 C C . GLU A 1 618 ? -5.802 10.395 21.878 1.00 87.62 618 GLU A C 1
ATOM 4785 O O . GLU A 1 618 ? -6.566 9.429 21.855 1.00 87.62 618 GLU A O 1
ATOM 4790 N N . PHE A 1 619 ? -4.876 10.523 22.832 1.00 89.94 619 PHE A N 1
ATOM 4791 C CA . PHE A 1 619 ? -4.577 9.445 23.781 1.00 89.94 619 PHE A CA 1
ATOM 4792 C C . PHE A 1 619 ? -5.608 9.349 24.900 1.00 89.94 619 PHE A C 1
ATOM 4794 O O . PHE A 1 619 ? -5.845 8.250 25.388 1.00 89.94 619 PHE A O 1
ATOM 4801 N N . LYS A 1 620 ? -6.318 10.438 25.229 1.00 89.06 620 LYS A N 1
ATOM 4802 C CA . LYS A 1 620 ? -7.473 10.410 26.146 1.00 89.06 620 LYS A CA 1
ATOM 4803 C C . LYS A 1 620 ? -8.599 9.473 25.700 1.00 89.06 620 LYS A C 1
ATOM 4805 O O . LYS A 1 620 ? -9.426 9.083 26.520 1.00 89.06 620 LYS A O 1
ATOM 4810 N N . LYS A 1 621 ? -8.640 9.088 24.421 1.00 87.31 621 LYS A N 1
ATOM 4811 C CA . LYS A 1 621 ? -9.582 8.079 23.904 1.00 87.31 621 LYS A CA 1
ATOM 4812 C C . LYS A 1 621 ? -9.254 6.664 24.403 1.00 87.31 621 LYS A C 1
ATOM 4814 O O . LYS A 1 621 ? -10.077 5.765 24.257 1.00 87.31 621 LYS A O 1
ATOM 4819 N N . THR A 1 622 ? -8.067 6.465 24.977 1.00 87.38 622 THR A N 1
ATOM 4820 C CA . THR A 1 622 ? -7.598 5.204 25.556 1.00 87.38 622 THR A CA 1
ATOM 4821 C C . THR A 1 622 ? -7.350 5.397 27.058 1.00 87.38 622 THR A C 1
ATOM 4823 O O . THR A 1 622 ? -6.646 6.331 27.434 1.00 87.38 622 THR A O 1
ATOM 4826 N N . PRO A 1 623 ? -7.888 4.540 27.945 1.00 88.44 623 PRO A N 1
ATOM 4827 C CA . PRO A 1 623 ? -7.726 4.698 29.389 1.00 88.44 623 PRO A CA 1
ATOM 4828 C C . PRO A 1 623 ? -6.323 4.263 29.845 1.00 88.44 623 PRO A C 1
ATOM 4830 O O . PRO A 1 623 ? -6.142 3.150 30.331 1.00 88.44 623 PRO A O 1
ATOM 4833 N N . LEU A 1 624 ? -5.331 5.139 29.672 1.00 92.62 624 LEU A N 1
ATOM 4834 C CA . LEU A 1 624 ? -3.954 4.929 30.136 1.00 92.62 624 LEU A CA 1
ATOM 4835 C C . LEU A 1 624 ? -3.794 5.477 31.560 1.00 92.62 624 LEU A C 1
ATOM 4837 O O . LEU A 1 624 ? -4.271 6.580 31.861 1.00 92.62 624 LEU A O 1
ATOM 4841 N N . ARG A 1 625 ? -3.144 4.703 32.433 1.00 92.56 625 ARG A N 1
ATOM 4842 C CA . ARG A 1 625 ? -3.078 4.951 33.885 1.00 92.56 625 ARG A CA 1
ATOM 4843 C C . ARG A 1 625 ? -1.771 5.581 34.355 1.00 92.56 625 ARG A C 1
ATOM 4845 O O . ARG A 1 625 ? -1.773 6.248 35.385 1.00 92.56 625 ARG A O 1
ATOM 4852 N N . ASN A 1 626 ? -0.667 5.336 33.655 1.00 93.06 626 ASN A N 1
ATOM 4853 C CA . ASN A 1 626 ? 0.677 5.733 34.073 1.00 93.06 626 ASN A CA 1
ATOM 4854 C C . ASN A 1 626 ? 1.633 5.862 32.871 1.00 93.06 626 ASN A C 1
ATOM 4856 O O . ASN A 1 626 ? 1.242 5.656 31.722 1.00 93.06 626 ASN A O 1
ATOM 4860 N N . ALA A 1 627 ? 2.889 6.216 33.151 1.00 93.56 627 ALA A N 1
ATOM 4861 C CA . ALA A 1 627 ? 3.931 6.410 32.145 1.00 93.56 627 ALA A CA 1
ATOM 4862 C C . ALA A 1 627 ? 4.274 5.128 31.364 1.00 93.56 627 ALA A C 1
ATOM 4864 O O . ALA A 1 627 ? 4.434 5.198 30.149 1.00 93.56 627 ALA A O 1
ATOM 4865 N N . ASP A 1 628 ? 4.329 3.969 32.028 1.00 95.00 628 ASP A N 1
ATOM 4866 C CA . ASP A 1 628 ? 4.563 2.668 31.387 1.00 95.00 628 ASP A CA 1
ATOM 4867 C C . ASP A 1 628 ? 3.542 2.381 30.284 1.00 95.00 628 ASP A C 1
ATOM 4869 O O . ASP A 1 628 ? 3.915 2.108 29.146 1.00 95.00 628 ASP A O 1
ATOM 4873 N N . GLU A 1 629 ? 2.252 2.525 30.591 1.00 94.81 629 GLU A N 1
ATOM 4874 C CA . GLU A 1 629 ? 1.182 2.289 29.618 1.00 94.81 629 GLU A CA 1
ATOM 4875 C C . GLU A 1 629 ? 1.215 3.290 28.458 1.00 94.81 629 GLU A C 1
ATOM 4877 O O . GLU A 1 629 ? 0.854 2.946 27.332 1.00 94.81 629 GLU A O 1
ATOM 4882 N N . VAL A 1 630 ? 1.662 4.524 28.709 1.00 94.38 630 VAL A N 1
ATOM 4883 C CA . VAL A 1 630 ? 1.860 5.526 27.655 1.00 94.38 630 VAL A CA 1
ATOM 4884 C C . VAL A 1 630 ? 3.016 5.131 26.741 1.00 94.38 630 VAL A C 1
ATOM 4886 O O . VAL A 1 630 ? 2.862 5.199 25.521 1.00 94.38 630 VAL A O 1
ATOM 4889 N N . VAL A 1 631 ? 4.146 4.682 27.293 1.00 94.94 631 VAL A N 1
ATOM 4890 C CA . VAL A 1 631 ? 5.280 4.196 26.494 1.00 94.94 631 VAL A CA 1
ATOM 4891 C C . VAL A 1 631 ? 4.876 2.971 25.677 1.00 94.94 631 VAL A C 1
ATOM 4893 O O . VAL A 1 631 ? 5.137 2.951 24.479 1.00 94.94 631 VAL A O 1
ATOM 4896 N N . ASP A 1 632 ? 4.158 2.010 26.258 1.00 92.56 632 ASP A N 1
ATOM 4897 C CA . ASP A 1 632 ? 3.672 0.828 25.532 1.00 92.56 632 ASP A CA 1
ATOM 4898 C C . ASP A 1 632 ? 2.679 1.196 24.419 1.00 92.56 632 ASP A C 1
ATOM 4900 O O . ASP A 1 632 ? 2.694 0.626 23.324 1.00 92.56 632 ASP A O 1
ATOM 4904 N N . HIS A 1 633 ? 1.824 2.194 24.658 1.00 91.00 633 HIS A N 1
ATOM 4905 C CA . HIS A 1 633 ? 0.929 2.719 23.630 1.00 91.00 633 HIS A CA 1
ATOM 4906 C C . HIS A 1 633 ? 1.707 3.385 22.483 1.00 91.00 633 HIS A C 1
ATOM 4908 O O . HIS A 1 633 ? 1.385 3.183 21.308 1.00 91.00 633 HIS A O 1
ATOM 4914 N N . LEU A 1 634 ? 2.746 4.155 22.812 1.00 92.44 634 LEU A N 1
ATOM 4915 C CA . LEU A 1 634 ? 3.612 4.821 21.844 1.00 92.44 634 LEU A CA 1
ATOM 4916 C C . LEU A 1 634 ? 4.419 3.820 21.012 1.00 92.44 634 LEU A C 1
ATOM 4918 O O . LEU A 1 634 ? 4.389 3.882 19.783 1.00 92.44 634 LEU A O 1
ATOM 4922 N N . THR A 1 635 ? 5.096 2.864 21.642 1.00 92.31 635 THR A N 1
ATOM 4923 C CA . THR A 1 635 ? 5.887 1.851 20.929 1.00 92.31 635 THR A CA 1
ATOM 4924 C C . THR A 1 635 ? 4.993 1.013 20.016 1.00 92.31 635 THR A C 1
ATOM 4926 O O . THR A 1 635 ? 5.322 0.820 18.846 1.00 92.31 635 THR A O 1
ATOM 4929 N N . ARG A 1 636 ? 3.789 0.634 20.466 1.00 89.25 636 ARG A N 1
ATOM 4930 C CA . ARG A 1 636 ? 2.802 -0.066 19.628 1.00 89.25 636 ARG A CA 1
ATOM 4931 C C . ARG A 1 636 ? 2.311 0.765 18.437 1.00 89.25 636 ARG A C 1
ATOM 4933 O O . ARG A 1 636 ? 1.955 0.195 17.399 1.00 89.25 636 ARG A O 1
ATOM 4940 N N . ARG A 1 637 ? 2.276 2.093 18.565 1.00 90.12 637 ARG A N 1
ATOM 4941 C CA . ARG A 1 637 ? 1.891 3.010 17.483 1.00 90.12 637 ARG A CA 1
ATOM 4942 C C . ARG A 1 637 ? 3.000 3.205 16.452 1.00 90.12 637 ARG A C 1
ATOM 4944 O O . ARG A 1 637 ? 2.699 3.187 15.265 1.00 90.12 637 ARG A O 1
ATOM 4951 N N . PHE A 1 638 ? 4.245 3.387 16.884 1.00 91.75 638 PHE A N 1
ATOM 4952 C CA . PHE A 1 638 ? 5.337 3.817 16.003 1.00 91.75 638 PHE A CA 1
ATOM 4953 C C . PHE A 1 638 ? 6.271 2.689 15.545 1.00 91.75 638 PHE A C 1
ATOM 4955 O O . PHE A 1 638 ? 6.801 2.761 14.438 1.00 91.75 638 PHE A O 1
ATOM 4962 N N . LEU A 1 639 ? 6.500 1.661 16.362 1.00 92.19 639 LEU A N 1
ATOM 4963 C CA . LEU A 1 639 ? 7.578 0.697 16.135 1.00 92.19 639 LEU A CA 1
ATOM 4964 C C . LEU A 1 639 ? 7.046 -0.651 15.686 1.00 92.19 639 LEU A C 1
ATOM 4966 O O . LEU A 1 639 ? 6.257 -1.256 16.404 1.00 92.19 639 LEU A O 1
ATOM 4970 N N . LEU A 1 640 ? 7.511 -1.148 14.536 1.00 89.75 640 LEU A N 1
ATOM 4971 C CA . LEU A 1 640 ? 7.210 -2.515 14.112 1.00 89.75 640 LEU A CA 1
ATOM 4972 C C . LEU A 1 640 ? 7.995 -3.551 14.930 1.00 89.75 640 LEU A C 1
ATOM 4974 O O . LEU A 1 640 ? 7.435 -4.584 15.288 1.00 89.75 640 LEU A O 1
ATOM 4978 N N . VAL A 1 641 ? 9.255 -3.232 15.228 1.00 90.69 641 VAL A N 1
ATOM 4979 C CA . VAL A 1 641 ? 10.177 -4.042 16.028 1.00 90.69 641 VAL A CA 1
ATOM 4980 C C . VAL A 1 641 ? 10.059 -3.638 17.495 1.00 90.69 641 VAL A C 1
ATOM 4982 O O . VAL A 1 641 ? 10.032 -2.449 17.814 1.00 90.69 641 VAL A O 1
ATOM 4985 N N . GLU A 1 642 ? 9.964 -4.621 18.385 1.00 89.00 642 GLU A N 1
ATOM 4986 C CA . GLU A 1 642 ? 9.881 -4.376 19.824 1.00 89.00 642 GLU A CA 1
ATOM 4987 C C . GLU A 1 642 ? 11.199 -3.817 20.372 1.00 89.00 642 GLU A C 1
ATOM 4989 O O . GLU A 1 642 ? 12.290 -4.178 19.928 1.00 89.00 642 GLU A O 1
ATOM 4994 N N . LEU A 1 643 ? 11.097 -2.913 21.348 1.00 91.50 643 LEU A N 1
ATOM 4995 C CA . LEU A 1 643 ? 12.267 -2.397 22.050 1.00 91.50 643 LEU A CA 1
ATOM 4996 C C . LEU A 1 643 ? 12.774 -3.421 23.060 1.00 91.50 643 LEU A C 1
ATOM 4998 O O . LEU A 1 643 ? 11.991 -4.151 23.663 1.00 91.50 643 LEU A O 1
ATOM 5002 N N . SER A 1 644 ? 14.081 -3.400 23.324 1.00 93.62 644 SER A N 1
ATOM 5003 C CA . SER A 1 644 ? 14.615 -4.088 24.496 1.00 93.62 644 SER A CA 1
ATOM 5004 C C . SER A 1 644 ? 14.047 -3.484 25.785 1.00 93.62 644 SER A C 1
ATOM 5006 O O . SER A 1 644 ? 13.763 -2.284 25.853 1.00 93.62 644 SER A O 1
ATOM 5008 N N . GLU A 1 645 ? 13.956 -4.301 26.835 1.00 94.25 645 GLU A N 1
ATOM 5009 C CA . GLU A 1 645 ? 13.512 -3.868 28.169 1.00 94.25 645 GLU A CA 1
ATOM 5010 C C . GLU A 1 645 ? 14.299 -2.655 28.689 1.00 94.25 645 GLU A C 1
ATOM 5012 O O . GLU A 1 645 ? 13.732 -1.740 29.282 1.00 94.25 645 GLU A O 1
ATOM 5017 N N . GLU A 1 646 ? 15.604 -2.597 28.409 1.00 94.81 646 GLU A N 1
ATOM 5018 C CA . GLU A 1 646 ? 16.460 -1.469 28.779 1.00 94.81 646 GLU A CA 1
ATOM 5019 C C . GLU A 1 646 ? 16.042 -0.173 28.070 1.00 94.81 646 GLU A C 1
ATOM 5021 O O . GLU A 1 646 ? 15.811 0.840 28.730 1.00 94.81 646 GLU A O 1
ATOM 5026 N N . LYS A 1 647 ? 15.859 -0.210 26.741 1.00 94.38 647 LYS A N 1
ATOM 5027 C CA . LYS A 1 647 ? 15.410 0.957 25.963 1.00 94.38 647 LYS A CA 1
ATOM 5028 C C . LYS A 1 647 ? 14.003 1.393 26.368 1.00 94.38 647 LYS A C 1
ATOM 5030 O O . LYS A 1 647 ? 13.749 2.591 26.493 1.00 94.38 647 LYS A O 1
ATOM 5035 N N . ARG A 1 648 ? 13.100 0.434 26.606 1.00 95.38 648 ARG A N 1
ATOM 5036 C CA . ARG A 1 648 ? 11.750 0.698 27.125 1.00 95.38 648 ARG A CA 1
ATOM 5037 C C . ARG A 1 648 ? 11.831 1.434 28.462 1.00 95.38 648 ARG A C 1
ATOM 5039 O O . ARG A 1 648 ? 11.196 2.473 28.621 1.00 95.38 648 ARG A O 1
ATOM 5046 N N . LYS A 1 649 ? 12.643 0.936 29.397 1.00 94.50 649 LYS A N 1
ATOM 5047 C CA . LYS A 1 649 ? 12.830 1.552 30.714 1.00 94.50 649 LYS A CA 1
ATOM 5048 C C . LYS A 1 649 ? 13.376 2.977 30.606 1.00 94.50 649 LYS A C 1
ATOM 5050 O O . LYS A 1 649 ? 12.835 3.867 31.254 1.00 94.50 649 LYS A O 1
ATOM 5055 N N . SER A 1 650 ? 14.364 3.222 29.743 1.00 93.94 650 SER A N 1
ATOM 5056 C CA . SER A 1 650 ? 14.892 4.574 29.512 1.00 93.94 650 SER A CA 1
ATOM 5057 C C . SER A 1 650 ? 13.834 5.549 28.981 1.00 93.94 650 SER A C 1
ATOM 5059 O O . SER A 1 650 ? 13.822 6.710 29.383 1.00 93.94 650 SER A O 1
ATOM 5061 N N . LEU A 1 651 ? 12.913 5.097 28.118 1.00 94.19 651 LEU A N 1
ATOM 5062 C CA . LEU A 1 651 ? 11.797 5.933 27.655 1.00 94.19 651 LEU A CA 1
ATOM 5063 C C . LEU A 1 651 ? 10.815 6.263 28.786 1.00 94.19 651 LEU A C 1
ATOM 5065 O O . LEU A 1 651 ? 10.368 7.405 28.880 1.00 94.19 651 LEU A O 1
ATOM 5069 N N . VAL A 1 652 ? 10.499 5.295 29.654 1.00 95.38 652 VAL A N 1
ATOM 5070 C CA . VAL A 1 652 ? 9.628 5.516 30.824 1.00 95.38 652 VAL A CA 1
ATOM 5071 C C . VAL A 1 652 ? 10.270 6.507 31.797 1.00 95.38 652 VAL A C 1
ATOM 5073 O O . VAL A 1 652 ? 9.614 7.445 32.247 1.00 95.38 652 VAL A O 1
ATOM 5076 N N . GLU A 1 653 ? 11.564 6.343 32.079 1.00 93.31 653 GLU A N 1
ATOM 5077 C CA . GLU A 1 653 ? 12.333 7.259 32.929 1.00 93.31 653 GLU A CA 1
ATOM 5078 C C . GLU A 1 653 ? 12.379 8.679 32.344 1.00 93.31 653 GLU A C 1
ATOM 5080 O O . GLU A 1 653 ? 12.182 9.645 33.081 1.00 93.31 653 GLU A O 1
ATOM 5085 N N . CYS A 1 654 ? 12.567 8.814 31.026 1.00 90.69 654 CYS A N 1
ATOM 5086 C CA . CYS A 1 654 ? 12.575 10.108 30.341 1.00 90.69 654 CYS A CA 1
ATOM 5087 C C . CYS A 1 654 ? 11.203 10.798 30.363 1.00 90.69 654 CYS A C 1
ATOM 5089 O O . CYS A 1 654 ? 11.122 12.008 30.566 1.00 90.69 654 CYS A O 1
ATOM 5091 N N . LEU A 1 655 ? 10.118 10.043 30.166 1.00 93.19 655 LEU A N 1
ATOM 5092 C CA . LEU A 1 655 ? 8.757 10.582 30.194 1.00 93.19 655 LEU A CA 1
ATOM 5093 C C . LEU A 1 655 ? 8.370 11.074 31.602 1.00 93.19 655 LEU A C 1
ATOM 5095 O O . LEU A 1 655 ? 7.623 12.049 31.751 1.00 93.19 655 LEU A O 1
ATOM 5099 N N . GLY A 1 656 ? 8.906 10.413 32.633 1.00 91.69 656 GLY A N 1
ATOM 5100 C CA . GLY A 1 656 ? 8.611 10.686 34.034 1.00 91.69 656 GLY A CA 1
ATOM 5101 C C . GLY A 1 656 ? 7.182 10.284 34.430 1.00 91.69 656 GLY A C 1
ATOM 5102 O O . GLY A 1 656 ? 6.409 9.790 33.609 1.00 91.69 656 GLY A O 1
ATOM 5103 N N . PRO A 1 657 ? 6.789 10.478 35.701 1.00 91.00 657 PRO A N 1
ATOM 5104 C CA . PRO A 1 657 ? 5.471 10.072 36.175 1.00 91.00 657 PRO 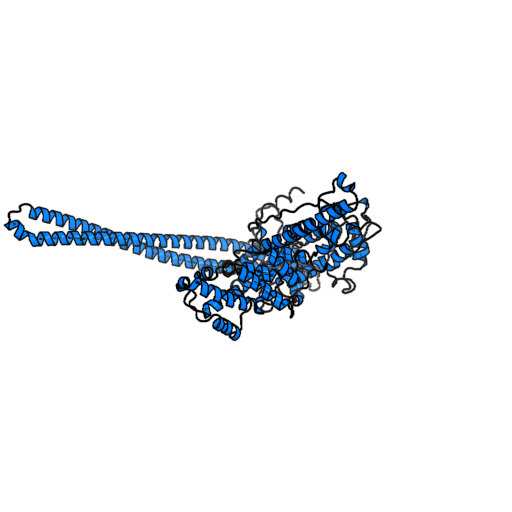A CA 1
ATOM 5105 C C . PRO A 1 657 ? 4.356 10.872 35.488 1.00 91.00 657 PRO A C 1
ATOM 5107 O O . PRO A 1 657 ? 4.396 12.105 35.428 1.00 91.00 657 PRO A O 1
ATOM 5110 N N . LEU A 1 658 ? 3.326 10.160 35.026 1.00 92.00 658 LEU A N 1
ATOM 5111 C CA . LEU A 1 658 ? 2.116 10.733 34.441 1.00 92.00 658 LEU A CA 1
ATOM 5112 C C . LEU A 1 658 ? 0.874 10.295 35.229 1.00 92.00 658 LEU A C 1
ATOM 5114 O O . LEU A 1 658 ? 0.793 9.126 35.614 1.00 92.00 658 LEU A O 1
ATOM 5118 N N . PRO A 1 659 ? -0.094 11.203 35.458 1.00 91.12 659 PRO A N 1
ATOM 5119 C CA . PRO A 1 659 ? -1.386 10.834 36.023 1.00 91.12 659 PRO A CA 1
ATOM 5120 C C . PRO A 1 659 ? -2.231 10.064 34.990 1.00 91.12 659 PRO A C 1
ATOM 5122 O O . PRO A 1 659 ? -1.902 10.076 33.796 1.00 91.12 659 PRO A O 1
ATOM 5125 N N . PRO A 1 660 ? -3.353 9.451 35.404 1.00 92.00 660 PRO A N 1
ATOM 5126 C CA . PRO A 1 660 ? -4.305 8.859 34.476 1.00 92.00 660 PRO A CA 1
ATOM 5127 C C . PRO A 1 660 ? -4.817 9.875 33.450 1.00 92.00 660 PRO A C 1
ATOM 5129 O O . PRO A 1 660 ? -4.995 11.057 33.751 1.00 92.00 660 PRO A O 1
ATOM 5132 N N . THR A 1 661 ? -5.115 9.396 32.244 1.00 91.19 661 THR A N 1
ATOM 5133 C CA . THR A 1 661 ? -5.624 10.210 31.117 1.00 91.19 661 THR A CA 1
ATOM 5134 C C . THR A 1 661 ? -6.846 11.075 31.452 1.00 91.19 661 THR A C 1
ATOM 5136 O O . THR A 1 661 ? -7.015 12.148 30.872 1.00 91.19 661 THR A O 1
ATOM 5139 N N . SER A 1 662 ? -7.670 10.675 32.425 1.00 89.44 662 SER A N 1
ATOM 5140 C CA . SER A 1 662 ? -8.815 11.455 32.921 1.00 89.44 662 SER A CA 1
ATOM 5141 C C . SER A 1 662 ? -8.437 12.791 33.571 1.00 89.44 662 SER A C 1
ATOM 5143 O O . SER A 1 662 ? -9.274 13.683 33.648 1.00 89.44 662 SER A O 1
ATOM 5145 N N . GLU A 1 663 ? -7.195 12.951 34.030 1.00 91.25 663 GLU A N 1
ATOM 5146 C CA . GLU A 1 663 ? -6.722 14.150 34.739 1.00 91.25 663 GLU A CA 1
ATOM 5147 C C . GLU A 1 663 ? -5.895 15.094 33.848 1.00 91.25 663 GLU A C 1
ATOM 5149 O O . GLU A 1 663 ? -5.471 16.170 34.285 1.00 91.25 663 GLU A O 1
ATOM 5154 N N . TRP A 1 664 ? -5.668 14.717 32.584 1.00 93.62 664 TRP A N 1
ATOM 5155 C CA . TRP A 1 664 ? -4.745 15.418 31.686 1.00 93.62 664 TRP A CA 1
ATOM 5156 C C . TRP A 1 664 ? -5.201 16.830 31.309 1.00 93.62 664 TRP A C 1
ATOM 5158 O O . TRP A 1 664 ? -4.351 17.666 31.020 1.00 93.62 664 TRP A O 1
ATOM 5168 N N . ASP A 1 665 ? -6.501 17.140 31.372 1.00 89.56 665 ASP A N 1
ATOM 5169 C CA . ASP A 1 665 ? -7.039 18.456 30.981 1.00 89.56 665 ASP A CA 1
ATOM 5170 C C . ASP A 1 665 ? -6.406 19.610 31.761 1.00 89.56 665 ASP A C 1
ATOM 5172 O O . ASP A 1 665 ? -6.084 20.656 31.199 1.00 89.56 665 ASP A O 1
ATOM 5176 N N . SER A 1 666 ? -6.146 19.391 33.050 1.00 88.81 666 SER A N 1
ATOM 5177 C CA . SER A 1 666 ? -5.520 20.387 33.923 1.00 88.81 666 SER A CA 1
ATOM 5178 C C . SER A 1 666 ? -4.049 20.672 33.579 1.00 88.81 666 SER A C 1
ATOM 5180 O O . SER A 1 666 ? -3.521 21.715 33.963 1.00 88.81 666 SER A O 1
ATOM 5182 N N . LYS A 1 667 ? -3.385 19.766 32.843 1.00 91.31 667 LYS A N 1
ATOM 5183 C CA . LYS A 1 667 ? -1.943 19.794 32.532 1.00 91.31 667 LYS A CA 1
ATOM 5184 C C . LYS A 1 667 ? -1.638 19.548 31.050 1.00 91.31 667 LYS A C 1
ATOM 5186 O O . LYS A 1 667 ? -0.512 19.194 30.705 1.00 91.31 667 LYS A O 1
ATOM 5191 N N . ALA A 1 668 ? -2.612 19.762 30.165 1.00 92.25 668 ALA A N 1
ATOM 5192 C CA . ALA A 1 668 ? -2.541 19.327 28.769 1.00 92.25 668 ALA A CA 1
ATOM 5193 C C . ALA A 1 668 ? -1.273 19.814 28.047 1.00 92.25 668 ALA A C 1
ATOM 5195 O O . ALA A 1 668 ? -0.619 19.037 27.363 1.00 92.25 668 ALA A O 1
ATOM 5196 N N . LYS A 1 669 ? -0.858 21.072 28.259 1.00 92.50 669 LYS A N 1
ATOM 5197 C CA . LYS A 1 669 ? 0.358 21.628 27.636 1.00 92.50 669 LYS A CA 1
ATOM 5198 C C . LYS A 1 669 ? 1.650 20.948 28.102 1.00 92.50 669 LYS A C 1
ATOM 5200 O O . LYS A 1 669 ? 2.521 20.685 27.281 1.00 92.50 669 LYS A O 1
ATOM 5205 N N . GLU A 1 670 ? 1.776 20.674 29.400 1.00 93.50 670 GLU A N 1
ATOM 5206 C CA . GLU A 1 670 ? 2.955 20.001 29.965 1.00 93.50 670 GLU A CA 1
ATOM 5207 C C . GLU A 1 670 ? 3.036 18.555 29.464 1.00 93.50 670 GLU A C 1
ATOM 5209 O O . GLU A 1 670 ? 4.090 18.100 29.024 1.00 93.50 670 GLU A O 1
ATOM 5214 N N . ILE A 1 671 ? 1.903 17.848 29.481 1.00 94.12 671 ILE A N 1
ATOM 5215 C CA . ILE A 1 671 ? 1.826 16.455 29.033 1.00 94.12 671 ILE A CA 1
ATOM 5216 C C . ILE A 1 671 ? 2.090 16.364 27.530 1.00 94.12 671 ILE A C 1
ATOM 5218 O O . ILE A 1 671 ? 2.876 15.525 27.112 1.00 94.12 671 ILE A O 1
ATOM 5222 N N . GLN A 1 672 ? 1.520 17.260 26.722 1.00 94.00 672 GLN A N 1
ATOM 5223 C CA . GLN A 1 672 ? 1.799 17.332 25.289 1.00 94.00 672 GLN A CA 1
ATOM 5224 C C . GLN A 1 672 ? 3.302 17.500 25.015 1.00 94.00 672 GLN A C 1
ATOM 5226 O O . GLN A 1 672 ? 3.837 16.806 24.155 1.00 94.00 672 GLN A O 1
ATOM 5231 N N . ALA A 1 673 ? 4.000 18.371 25.754 1.00 92.75 673 ALA A N 1
ATOM 5232 C CA . ALA A 1 673 ? 5.445 18.549 25.601 1.00 92.75 673 ALA A CA 1
ATOM 5233 C C . ALA A 1 673 ? 6.227 17.263 25.928 1.00 92.75 673 ALA A C 1
ATOM 5235 O O . ALA A 1 673 ? 7.083 16.856 25.145 1.00 92.75 673 ALA A O 1
ATOM 5236 N N . LYS A 1 674 ? 5.873 16.582 27.027 1.00 93.88 674 LYS A N 1
ATOM 5237 C CA . LYS A 1 674 ? 6.467 15.291 27.423 1.00 93.88 674 LYS A CA 1
ATOM 5238 C C . LYS A 1 674 ? 6.214 14.184 26.395 1.00 93.88 674 LYS A C 1
ATOM 5240 O O . LYS A 1 674 ? 7.125 13.435 26.052 1.00 93.88 674 LYS A O 1
ATOM 5245 N N . LEU A 1 675 ? 4.990 14.091 25.871 1.00 93.94 675 LEU A N 1
ATOM 5246 C CA . LEU A 1 675 ? 4.636 13.128 24.824 1.00 93.94 675 LEU A CA 1
ATOM 5247 C C . LEU A 1 675 ? 5.436 13.381 23.547 1.00 93.94 675 LEU A C 1
ATOM 5249 O O . LEU A 1 675 ? 5.953 12.434 22.960 1.00 93.94 675 LEU A O 1
ATOM 5253 N N . LEU A 1 676 ? 5.567 14.645 23.133 1.00 92.56 676 LEU A N 1
ATOM 5254 C CA . LEU A 1 676 ? 6.376 15.010 21.974 1.00 92.56 676 LEU A CA 1
ATOM 5255 C C . LEU A 1 676 ? 7.836 14.597 22.173 1.00 92.56 676 LEU A C 1
ATOM 5257 O O . LEU A 1 676 ? 8.400 13.984 21.278 1.00 92.56 676 LEU A O 1
ATOM 5261 N N . GLU A 1 677 ? 8.435 14.853 23.336 1.00 91.88 677 GLU A N 1
ATOM 5262 C CA . GLU A 1 677 ? 9.810 14.429 23.632 1.00 91.88 677 GLU A CA 1
ATOM 5263 C C . GLU A 1 677 ? 9.985 12.902 23.544 1.00 91.88 677 GLU A C 1
ATOM 5265 O O . GLU A 1 677 ? 10.890 12.421 22.861 1.00 91.88 677 GLU A O 1
ATOM 5270 N N . ALA A 1 678 ? 9.070 12.124 24.129 1.00 93.69 678 ALA A N 1
ATOM 5271 C CA . ALA A 1 678 ? 9.113 10.663 24.038 1.00 93.69 678 ALA A CA 1
ATOM 5272 C C . ALA A 1 678 ? 8.935 10.152 22.597 1.00 93.69 678 ALA A C 1
ATOM 5274 O O . ALA A 1 678 ? 9.669 9.266 22.156 1.00 93.69 678 ALA A O 1
ATOM 5275 N N . ILE A 1 679 ? 8.001 10.728 21.831 1.00 94.19 679 ILE A N 1
ATOM 5276 C CA . ILE A 1 679 ? 7.804 10.391 20.412 1.00 94.19 679 ILE A CA 1
ATOM 5277 C C . ILE A 1 679 ? 9.079 10.682 19.616 1.00 94.19 679 ILE A C 1
ATOM 5279 O O . ILE A 1 679 ? 9.493 9.865 18.797 1.00 94.19 679 ILE A O 1
ATOM 5283 N N . MET A 1 680 ? 9.717 11.823 19.870 1.00 92.62 680 MET A N 1
ATOM 5284 C CA . MET A 1 680 ? 10.948 12.244 19.205 1.00 92.62 680 MET A CA 1
ATOM 5285 C C . MET A 1 680 ? 12.101 11.269 19.447 1.00 92.62 680 MET A C 1
ATOM 5287 O O . MET A 1 680 ? 12.839 10.951 18.512 1.00 92.62 680 MET A O 1
ATOM 5291 N N . LEU A 1 681 ? 12.228 10.754 20.672 1.00 92.75 681 LEU A N 1
ATOM 5292 C CA . LEU A 1 681 ? 13.191 9.700 20.990 1.00 92.75 681 LEU A CA 1
ATOM 5293 C C . LEU A 1 681 ? 12.868 8.407 20.234 1.00 92.75 681 LEU A C 1
ATOM 5295 O O . LEU A 1 681 ? 13.758 7.827 19.616 1.00 92.75 681 LEU A O 1
ATOM 5299 N N . ILE A 1 682 ? 11.597 7.996 20.210 1.00 94.38 682 ILE A N 1
ATOM 5300 C CA . ILE A 1 682 ? 11.152 6.776 19.520 1.00 94.38 682 ILE A CA 1
ATOM 5301 C C . ILE A 1 682 ? 11.453 6.839 18.020 1.00 94.38 682 ILE A C 1
ATOM 5303 O O . ILE A 1 682 ? 12.030 5.901 17.472 1.00 94.38 682 ILE A O 1
ATOM 5307 N N . VAL A 1 683 ? 11.116 7.940 17.341 1.00 93.19 683 VAL A N 1
ATOM 5308 C CA . VAL A 1 683 ? 11.367 8.058 15.892 1.00 93.19 683 VAL A CA 1
ATOM 5309 C C . VAL A 1 683 ? 12.848 8.225 15.540 1.00 93.19 683 VAL A C 1
ATOM 5311 O O . VAL A 1 683 ? 13.244 8.005 14.394 1.00 93.19 683 VAL A O 1
ATOM 5314 N N . SER A 1 684 ? 13.670 8.564 16.535 1.00 90.94 684 SER A N 1
ATOM 5315 C CA . SER A 1 684 ? 15.129 8.641 16.432 1.00 90.94 684 SER A CA 1
ATOM 5316 C C . SER A 1 684 ? 15.825 7.329 16.831 1.00 90.94 684 SER A C 1
ATOM 5318 O O . SER A 1 684 ? 17.041 7.309 17.022 1.00 90.94 684 SER A O 1
ATOM 5320 N N . CYS A 1 685 ? 15.079 6.225 16.967 1.00 91.75 685 CYS A N 1
ATOM 5321 C CA . CYS A 1 685 ? 15.632 4.897 17.231 1.00 91.75 685 CYS A CA 1
ATOM 5322 C C . CYS A 1 685 ? 15.829 4.092 15.930 1.00 91.75 685 CYS A C 1
ATOM 5324 O O . CYS A 1 685 ? 15.027 4.225 14.997 1.00 91.75 685 CYS A O 1
ATOM 5326 N N . PRO A 1 686 ? 16.833 3.192 15.867 1.00 91.62 686 PRO A N 1
ATOM 5327 C CA . PRO A 1 686 ? 17.018 2.271 14.742 1.00 91.62 686 PRO A CA 1
ATOM 5328 C C . PRO A 1 686 ? 15.773 1.436 14.421 1.00 91.62 686 PRO A C 1
ATOM 5330 O O . PRO A 1 686 ? 15.451 1.237 13.253 1.00 91.62 686 PRO A O 1
ATOM 5333 N N . GLU A 1 687 ? 15.025 1.016 15.443 1.00 93.88 687 GLU A N 1
ATOM 5334 C CA . GLU A 1 687 ? 13.783 0.248 15.316 1.00 93.88 687 GLU A CA 1
ATOM 5335 C C . GLU A 1 687 ? 12.699 0.995 14.518 1.00 93.88 687 GLU A C 1
ATOM 5337 O O . GLU A 1 687 ? 11.872 0.370 13.855 1.00 93.88 687 GLU A O 1
ATOM 5342 N N . TYR A 1 688 ? 12.713 2.334 14.522 1.00 94.19 688 TYR A N 1
ATOM 5343 C CA . TYR A 1 688 ? 11.791 3.132 13.711 1.00 94.19 688 TYR A CA 1
ATOM 5344 C C . TYR A 1 688 ? 12.220 3.232 12.243 1.00 94.19 688 TYR A C 1
ATOM 5346 O O . TYR A 1 688 ? 11.398 3.518 11.370 1.00 94.19 688 TYR A O 1
ATOM 5354 N N . GLN A 1 689 ? 13.491 2.979 11.935 1.00 93.31 689 GLN A N 1
ATOM 5355 C CA . GLN A 1 689 ? 14.020 3.082 10.574 1.00 93.31 689 GLN A CA 1
ATOM 5356 C C . GLN A 1 689 ? 13.669 1.871 9.702 1.00 93.31 689 GLN A C 1
ATOM 5358 O O . GLN A 1 689 ? 13.886 1.927 8.492 1.00 93.31 689 GLN A O 1
ATOM 5363 N N . VAL A 1 690 ? 13.096 0.814 10.287 1.00 93.69 690 VAL A N 1
ATOM 5364 C CA . VAL A 1 690 ? 12.748 -0.436 9.597 1.00 93.69 690 VAL A CA 1
ATOM 5365 C C . VAL A 1 690 ? 11.242 -0.719 9.595 1.00 93.69 690 VAL A C 1
ATOM 5367 O O . VAL A 1 690 ? 10.511 -0.216 10.452 1.00 93.69 690 VAL A O 1
ATOM 5370 N N . SER A 1 691 ? 10.751 -1.465 8.605 1.00 89.62 691 SER A N 1
ATOM 5371 C CA . SER A 1 691 ? 9.340 -1.851 8.402 1.00 89.62 691 SER A CA 1
ATOM 5372 C C . SER A 1 691 ? 9.180 -3.287 7.925 1.00 89.62 691 SER A C 1
ATOM 5374 O O . SER A 1 691 ? 10.204 -3.868 7.510 1.00 89.62 691 SER A O 1
#

Foldseek 3Di:
DVVVVPVVPDPPDFPDDDDPPPPDPPPDLDVVQLVVLVVQLVVLVVVCVVPVPDPVSVVSNVVSVLSNLVSQLRVLVVLLVVLVVQLVVLVVQLVVLVVQLVVLVVQLVVLVVQLVVLVVQLVVLVVVLVVLVVCVVVCVVVVNPCSVVVSVVSVVSNVVSVVSNVVSVVSSVVSVVVSVVSVVSSVVSVVSSVVSVVSSQVSVLSSLQSSLVSLLFFGFDGLVPDDLLLLQLLCVQLFLGFASVSSVVLNVCTLQSSLSCQLVLVPPDWPPQDQDDDFFDDDDPVLVVDDPVSVVVVVVVVLVVLVVSLLVVQLSLLVCSQPTPRRNLSLLLVLVCQLQPFACVQQSGSPLVSVLSVQCSVQSQFLLSNLLCLLLRQRNCSRQVLQQAFVPRWRLRSLCCSCDRRFQHPCQDCVNDVLRWYVLLRPVNSRLQSWQWHADVGRSHTDGDPNRHDQDWGQHSNDTHSHHSSNNSVVRLPDLSRLLVVLQSSCVSRFHNDDDPSNSVNLSSSCNVVNNRRSNSSSSCSRHPSSVDPCRQQRFQQQLSSLLSSLCNLLVQPDDPSSVSLVLNVQLFHNRSHAPDSNGGDGGCVSDDPRSLVSSLVSSLVSLVPSPRQVLVVCLVPWDAWLLSLLVSLCSSQFSDDDDPVVSVVLSVQLDIDGISVPCVVVSPVNSVSSSVSNSVSCSDPRNSTD